Protein AF-A0A2V8G1X6-F1 (afdb_monomer_lite)

Secondary structure (DSSP, 8-state):
----------------S-SHHHHHHHHTSTT-GGGTTPPP--------EEEEEE-BPPPPTT-PPBPPHHIIIII-EEGGGHHHHHHTT----SEEEE-SHHHHHHT-STT--SPEEEEBSS-TTT-EEEEE-TTT-S-HHHHHHHHHHHH-S-HHHHHHH-EE-TT--TT-EETSB-TTS-B-TT--GGGSPEEP-B--BTTB-TTEEEETTEEEE-SPPPSPTTS----B--BBS--B-SSSEEEEEEEEETTS----EEEEEEEPPTT--SS------STTT-SEEEEEETTTEEEEEETTEEE--SSTTS-S-B--TT-TT-EEEEEEEE-TTSSEEEEEEEEE-S---TTS---EEEEEEEEEEEESSEEEEEEE-STTEEEEEEEEE--S--

Radius of gyration: 29.38 Å; chains: 1; bounding box: 92×69×90 Å

Sequence (398 aa):
MKNMLNLRILKRPVGRPGGWLWVLVLLALPRCAGLIGVEDWSPASASTTAVFCDIPKPPPPDGPQCASLDEVAFSAIRLAAAAVALNTGQLGSNIALDDSPAALAACASPPFGGAQRVEFVGSFPQGLPGCADPSTLVDANAFCVTLCNAESPDPVFCSANAHASTNVPLTGFPGGCTSQGAYISGFDPRVNPEPVVWDWDPANPNGVTPNGNDLQRTAATSPPLENPPFDAGAASKQRIERGDAYVEFSATAIGNAVLSHVAGLSEIPKNCPDPCTDVNQSPNDITFGISLNVDGRVYVIEKGVLVTGPDLNGSFGLYNEQNQHERFRVSLRQSSDAATATVTYSRLTADCIPGNPCSEDVFWTSESLANYPLRVDTSFREANAILEKVVVVRIQNP

Foldseek 3Di:
DDDDDDDDDDDDDDDDDDPPVVVVVLLPDPPSCVVPPHPPPPPPLQFKFKFFKFAWDDAPPVDFAADDPCCVPPAAAELLCQLVCQQAQPFHAQWHWYLAPVQQVRQCDPPGNGTTITGGPDTPLRHDMWIDRLVPQQASQVVQLVVNCVVDVDSVSSNVGMGTHFPADSSHGTPQAGSVGHGDPPDDPSLDFAQFAWPADPVCRQQWDDDGSKIFRAHAFDPPPVDTAFRGKTWGLDKFFFGKKKKKWAKAFPPGAQFKKKKGKAAQPPPADRSRGDPGQHCLRVQWIWICHNVQFIWIAHNNDTQQAPDPVSTLDGHRSVPPQWMKMWIWHADSNRFKTKTWIWIFPGDRDRSHRTRIDTSDTDPDIDGDIMIMIMTGRHHRMMMPPIGMGHRDPD

Structure (mmCIF, N/CA/C/O backbone):
data_AF-A0A2V8G1X6-F1
#
_entry.id   AF-A0A2V8G1X6-F1
#
loop_
_atom_site.group_PDB
_atom_site.id
_atom_site.type_symbol
_atom_site.label_atom_id
_atom_site.label_alt_id
_atom_site.label_comp_id
_atom_site.label_asym_id
_atom_site.label_entity_id
_atom_site.label_seq_id
_atom_site.pdbx_PDB_ins_code
_atom_site.Cartn_x
_atom_site.Cartn_y
_atom_site.Cartn_z
_atom_site.occupancy
_atom_site.B_iso_or_equiv
_atom_site.auth_seq_id
_atom_site.auth_comp_id
_atom_site.auth_asym_id
_atom_site.auth_atom_id
_atom_site.pdbx_PDB_model_num
ATOM 1 N N . MET A 1 1 ? 61.543 36.681 41.718 1.00 41.59 1 MET A N 1
ATOM 2 C CA . MET A 1 1 ? 60.983 38.025 41.997 1.00 41.59 1 MET A CA 1
ATOM 3 C C . MET A 1 1 ? 59.586 37.812 42.581 1.00 41.59 1 MET A C 1
ATOM 5 O O . MET A 1 1 ? 58.713 37.391 41.845 1.00 41.59 1 MET A O 1
ATOM 9 N N . LYS A 1 2 ? 59.498 37.608 43.907 1.00 33.94 2 LYS A N 1
ATOM 10 C CA . LYS A 1 2 ? 58.986 38.549 44.942 1.00 33.94 2 LYS A CA 1
ATOM 11 C C . LYS A 1 2 ? 57.502 38.912 44.725 1.00 33.94 2 LYS A C 1
ATOM 13 O O . LYS A 1 2 ? 57.215 39.685 43.828 1.00 33.94 2 LYS A O 1
ATOM 18 N N . ASN A 1 3 ? 56.570 38.212 45.387 1.00 32.28 3 ASN A N 1
ATOM 19 C CA . ASN A 1 3 ? 55.956 38.472 46.721 1.00 32.28 3 ASN A CA 1
ATOM 20 C C . ASN A 1 3 ? 54.564 39.121 46.537 1.00 32.28 3 ASN A C 1
ATOM 22 O O . ASN A 1 3 ? 54.473 40.207 45.987 1.00 32.28 3 ASN A O 1
ATOM 26 N N . MET A 1 4 ? 53.450 38.417 46.791 1.00 36.69 4 MET A N 1
ATOM 27 C CA . MET A 1 4 ? 52.692 38.401 48.064 1.00 36.69 4 MET A CA 1
ATOM 28 C C . MET A 1 4 ? 52.600 39.764 48.783 1.00 36.69 4 MET A C 1
ATOM 30 O O . MET A 1 4 ? 53.619 40.228 49.281 1.00 36.69 4 MET A O 1
ATOM 34 N N . LEU A 1 5 ? 51.387 40.322 48.959 1.00 33.75 5 LEU A N 1
ATOM 35 C CA . LEU A 1 5 ? 50.702 40.397 50.269 1.00 33.75 5 LEU A CA 1
ATOM 36 C C . LEU A 1 5 ? 49.294 41.043 50.208 1.00 33.75 5 LEU A C 1
ATOM 38 O O . LEU A 1 5 ? 49.057 42.022 49.509 1.00 33.75 5 LEU A O 1
ATOM 42 N N . ASN A 1 6 ? 48.401 40.482 51.028 1.00 38.97 6 ASN A N 1
ATOM 43 C CA . ASN A 1 6 ? 47.092 40.972 51.484 1.00 38.97 6 ASN A CA 1
ATOM 44 C C . ASN A 1 6 ? 47.153 42.324 52.230 1.00 38.97 6 ASN A C 1
ATOM 46 O O . ASN A 1 6 ? 48.121 42.540 52.952 1.00 38.97 6 ASN A O 1
ATOM 50 N N . LEU A 1 7 ? 46.045 43.091 52.260 1.00 29.91 7 LEU A N 1
ATOM 51 C CA . LEU A 1 7 ? 45.329 43.404 53.519 1.00 29.91 7 LEU A CA 1
ATOM 52 C C . LEU A 1 7 ? 43.953 44.084 53.314 1.00 29.91 7 LEU A C 1
ATOM 54 O O . LEU A 1 7 ? 43.784 44.981 52.496 1.00 29.91 7 LEU A O 1
ATOM 58 N N . ARG A 1 8 ? 42.989 43.641 54.132 1.00 38.16 8 ARG A N 1
ATOM 59 C CA . ARG A 1 8 ? 41.623 44.158 54.361 1.00 38.16 8 ARG A CA 1
ATOM 60 C C . ARG A 1 8 ? 41.629 45.532 55.063 1.00 38.16 8 ARG A C 1
ATOM 62 O O . ARG A 1 8 ? 42.602 45.817 55.748 1.00 38.16 8 ARG A O 1
ATOM 69 N N . ILE A 1 9 ? 40.491 46.258 55.051 1.00 39.22 9 ILE A N 1
ATOM 70 C CA . ILE A 1 9 ? 39.724 46.687 56.261 1.00 39.22 9 ILE A CA 1
ATOM 71 C C . ILE A 1 9 ? 38.468 47.549 55.926 1.00 39.22 9 ILE A C 1
ATOM 73 O O . ILE A 1 9 ? 38.561 48.628 55.359 1.00 39.22 9 ILE A O 1
ATOM 77 N N . LEU A 1 10 ? 37.306 47.002 56.333 1.00 41.47 10 LEU A N 1
ATOM 78 C CA . LEU A 1 10 ? 36.072 47.555 56.950 1.00 41.47 10 LEU A CA 1
ATOM 79 C C . LEU A 1 10 ? 35.404 48.873 56.486 1.00 41.47 10 LEU A C 1
ATOM 81 O O . LEU A 1 10 ? 35.959 49.951 56.662 1.00 41.47 10 LEU A O 1
ATOM 85 N N . LYS A 1 11 ? 34.085 48.786 56.208 1.00 33.59 11 LYS A N 1
ATOM 86 C CA . LYS A 1 11 ? 32.999 49.430 57.002 1.00 33.59 11 LYS A CA 1
ATOM 87 C C . LYS A 1 11 ? 31.589 49.018 56.509 1.00 33.59 11 LYS A C 1
ATOM 89 O O . LYS A 1 11 ? 31.249 49.211 55.352 1.00 33.59 11 LYS A O 1
ATOM 94 N N . ARG A 1 12 ? 30.757 48.472 57.409 1.00 37.59 12 ARG A N 1
ATOM 95 C CA . ARG A 1 12 ? 29.267 48.518 57.373 1.00 37.59 12 ARG A CA 1
ATOM 96 C C . ARG A 1 12 ? 28.829 49.889 57.954 1.00 37.59 12 ARG A C 1
ATOM 98 O O . ARG A 1 12 ? 29.620 50.393 58.757 1.00 37.59 12 ARG A O 1
ATOM 105 N N . PRO A 1 13 ? 27.654 50.499 57.634 1.00 45.28 13 PRO A N 1
ATOM 106 C CA . PRO A 1 13 ? 26.337 49.960 58.039 1.00 45.28 13 PRO A CA 1
ATOM 107 C C . PRO A 1 13 ? 25.080 50.281 57.172 1.00 45.28 13 PRO A C 1
ATOM 109 O O . PRO A 1 13 ? 24.986 51.304 56.514 1.00 45.28 13 PRO A O 1
ATOM 112 N N . VAL A 1 14 ? 24.096 49.371 57.288 1.00 44.25 14 VAL A N 1
ATOM 113 C CA . VAL A 1 14 ? 22.627 49.548 57.454 1.00 44.25 14 VAL A CA 1
ATOM 114 C C . VAL A 1 14 ? 21.820 50.400 56.452 1.00 44.25 14 VAL A C 1
ATOM 116 O O . VAL A 1 14 ? 21.923 51.619 56.423 1.00 44.25 14 VAL A O 1
ATOM 119 N N . GLY A 1 15 ? 20.839 49.759 55.790 1.00 36.03 15 GLY A N 1
ATOM 120 C CA . GLY A 1 15 ? 19.678 50.449 55.212 1.00 36.03 15 GLY A CA 1
ATOM 121 C C . GLY A 1 15 ? 18.656 49.556 54.483 1.00 36.03 15 GLY A C 1
ATOM 122 O O . GLY A 1 15 ? 18.778 49.365 53.284 1.00 36.03 15 GLY A O 1
ATOM 123 N N . ARG A 1 16 ? 17.609 49.118 55.207 1.00 44.91 16 ARG A N 1
ATOM 124 C CA . ARG A 1 16 ? 16.268 48.651 54.749 1.00 44.91 16 ARG A CA 1
ATOM 125 C C . ARG A 1 16 ? 16.127 47.286 54.023 1.00 44.91 16 ARG A C 1
ATOM 127 O O . ARG A 1 16 ? 16.424 47.184 52.836 1.00 44.91 16 ARG A O 1
ATOM 134 N N . PRO A 1 17 ? 15.504 46.265 54.656 1.00 42.94 17 PRO A N 1
ATOM 135 C CA . PRO A 1 17 ? 14.980 45.095 53.959 1.00 42.94 17 PRO A CA 1
ATOM 136 C C . PRO A 1 17 ? 13.565 45.416 53.453 1.00 42.94 17 PRO A C 1
ATOM 138 O O . PRO A 1 17 ? 12.587 45.274 54.176 1.00 42.94 17 PRO A O 1
ATOM 141 N N . GLY A 1 18 ? 13.456 45.927 52.228 1.00 46.03 18 GLY A N 1
ATOM 142 C CA . GLY A 1 18 ? 12.152 46.221 51.613 1.00 46.03 18 GLY A CA 1
ATOM 143 C C . GLY A 1 18 ? 12.102 46.080 50.091 1.00 46.03 18 GLY A C 1
ATOM 144 O O . GLY A 1 18 ? 11.072 46.375 49.499 1.00 46.03 18 GLY A O 1
ATOM 145 N N . GLY A 1 19 ? 13.195 45.655 49.447 1.00 47.50 19 GLY A N 1
ATOM 146 C CA . GLY A 1 19 ? 13.291 45.612 47.980 1.00 47.50 19 GLY A CA 1
ATOM 147 C C . GLY A 1 19 ? 12.968 44.260 47.339 1.00 47.50 19 GLY A C 1
ATOM 148 O O . GLY A 1 19 ? 12.507 44.226 46.207 1.00 47.50 19 GLY A O 1
ATOM 149 N N . TRP A 1 20 ? 13.169 43.144 48.046 1.00 51.62 20 TRP A N 1
ATOM 150 C CA . TRP A 1 20 ? 13.054 41.808 47.435 1.00 51.62 20 TRP A CA 1
ATOM 151 C C . TRP A 1 20 ? 11.613 41.322 47.256 1.00 51.62 20 TRP A C 1
ATOM 153 O O . TRP A 1 20 ? 11.331 40.575 46.323 1.00 51.62 20 TRP A O 1
ATOM 163 N N . LEU A 1 21 ? 10.686 41.777 48.102 1.00 55.53 21 LEU A N 1
ATOM 164 C CA . LEU A 1 21 ? 9.281 41.373 48.001 1.00 55.53 21 LEU A CA 1
ATOM 165 C C . LEU A 1 21 ? 8.599 41.972 46.760 1.00 55.53 21 LEU A C 1
ATOM 167 O O . LEU A 1 21 ? 7.786 41.304 46.133 1.00 55.53 21 LEU A O 1
ATOM 171 N N . TRP A 1 22 ? 8.990 43.180 46.343 1.00 54.41 22 TRP A N 1
ATOM 172 C CA . TRP A 1 22 ? 8.467 43.804 45.123 1.00 54.41 22 TRP A CA 1
ATOM 173 C C . TRP A 1 22 ? 8.942 43.114 43.844 1.00 54.41 22 TRP A C 1
ATOM 175 O O . TRP A 1 22 ? 8.167 43.008 42.899 1.00 54.41 22 TRP A O 1
ATOM 185 N N . VAL A 1 23 ? 10.171 42.585 43.826 1.00 60.34 23 VAL A N 1
ATOM 186 C CA . VAL A 1 23 ? 10.690 41.820 42.677 1.00 60.34 23 VAL A CA 1
ATOM 187 C C . VAL A 1 23 ? 9.880 40.536 42.470 1.00 60.34 23 VAL A C 1
ATOM 189 O O . VAL A 1 23 ? 9.527 40.216 41.341 1.00 60.34 23 VAL A O 1
ATOM 192 N N . LEU A 1 24 ? 9.506 39.844 43.550 1.00 57.97 24 LEU A N 1
ATOM 193 C CA . LEU A 1 24 ? 8.681 38.632 43.469 1.00 57.97 24 LEU A CA 1
ATOM 194 C C . LEU A 1 24 ? 7.213 38.925 43.119 1.00 57.97 24 LEU A C 1
ATOM 196 O O . LEU A 1 24 ? 6.613 38.175 42.356 1.00 57.97 24 LEU A O 1
ATOM 200 N N . VAL A 1 25 ? 6.639 40.023 43.621 1.00 58.50 25 VAL A N 1
ATOM 201 C CA . VAL A 1 25 ? 5.257 40.422 43.288 1.00 58.50 25 VAL A CA 1
ATOM 202 C C . VAL A 1 25 ? 5.131 40.863 41.823 1.00 58.50 25 VAL A C 1
ATOM 204 O O . VAL A 1 25 ? 4.123 40.567 41.187 1.00 58.50 25 VAL A O 1
ATOM 207 N N . LEU A 1 26 ? 6.157 41.502 41.250 1.00 54.59 26 LEU A N 1
ATOM 208 C CA . LEU A 1 26 ? 6.172 41.883 39.830 1.00 54.59 26 LEU A CA 1
ATOM 209 C C . LEU A 1 26 ? 6.369 40.688 38.879 1.00 54.59 26 LEU A C 1
ATOM 211 O O . LEU A 1 26 ? 5.915 40.753 37.741 1.00 54.59 26 LEU A O 1
ATOM 215 N N . LEU A 1 27 ? 6.976 39.590 39.346 1.00 53.28 27 LEU A N 1
ATOM 216 C CA . LEU A 1 27 ? 7.087 38.321 38.607 1.00 53.28 27 LEU A CA 1
ATOM 217 C C . LEU A 1 27 ? 5.768 37.529 38.552 1.00 53.28 27 LEU A C 1
ATOM 219 O O . LEU A 1 27 ? 5.607 36.683 37.680 1.00 53.28 27 LEU A O 1
ATOM 223 N N . ALA A 1 28 ? 4.825 37.793 39.463 1.00 56.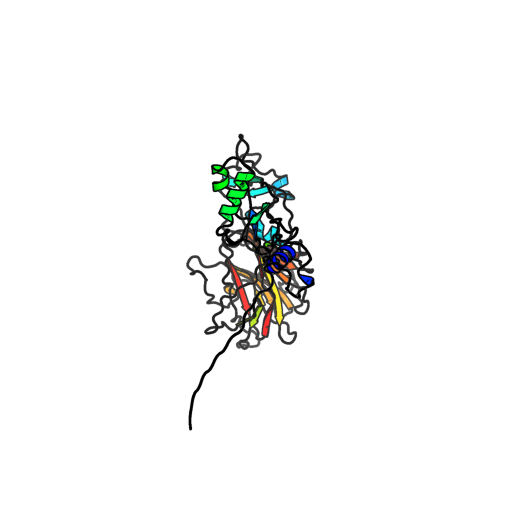38 28 ALA A N 1
ATOM 224 C CA . ALA A 1 28 ? 3.542 37.088 39.535 1.00 56.38 28 ALA A CA 1
ATOM 225 C C . ALA A 1 28 ? 2.402 37.779 38.757 1.00 56.38 28 ALA A C 1
ATOM 227 O O . ALA A 1 28 ? 1.299 37.236 38.679 1.00 56.38 28 ALA A O 1
ATOM 228 N N . LEU A 1 29 ? 2.636 38.973 38.196 1.00 54.44 29 LEU A N 1
ATOM 229 C CA . LEU A 1 29 ? 1.637 39.713 37.423 1.00 54.44 29 LEU A CA 1
ATOM 230 C C . LEU A 1 29 ? 1.763 39.388 35.921 1.00 54.44 29 LEU A C 1
ATOM 232 O O . LEU A 1 29 ? 2.821 39.628 35.330 1.00 54.44 29 LEU A O 1
ATOM 236 N N . PRO A 1 30 ? 0.700 38.876 35.269 1.00 49.59 30 PRO A N 1
ATOM 237 C CA . PRO A 1 30 ? 0.739 38.574 33.843 1.00 49.59 30 PRO A CA 1
ATOM 238 C C . PRO A 1 30 ? 1.006 39.849 33.024 1.00 49.59 30 PRO A C 1
ATOM 240 O O . PRO A 1 30 ? 0.360 40.874 33.240 1.00 49.59 30 PRO A O 1
ATOM 243 N N . ARG A 1 31 ? 1.931 39.757 32.053 1.00 50.47 31 ARG A N 1
ATOM 244 C CA . ARG A 1 31 ? 2.399 40.817 31.124 1.00 50.47 31 ARG A CA 1
ATOM 245 C C . ARG A 1 31 ? 3.439 41.830 31.635 1.00 50.47 31 ARG A C 1
ATOM 247 O O . ARG A 1 31 ? 3.730 42.787 30.920 1.00 50.47 31 ARG A O 1
ATOM 254 N N . CYS A 1 32 ? 4.059 41.631 32.800 1.00 55.16 32 CYS A N 1
ATOM 255 C CA . CYS A 1 32 ? 5.146 42.513 33.268 1.00 55.16 32 CYS A CA 1
ATOM 256 C C . CYS A 1 32 ? 6.572 42.059 32.878 1.00 55.16 32 CYS A C 1
ATOM 258 O O . CYS A 1 32 ? 7.504 42.853 33.009 1.00 55.16 32 CYS A O 1
ATOM 260 N N . ALA A 1 33 ? 6.764 40.842 32.351 1.00 50.91 33 ALA A N 1
ATOM 261 C CA . ALA A 1 33 ? 8.088 40.297 32.002 1.00 50.91 33 ALA A CA 1
ATOM 262 C C . ALA A 1 33 ? 8.809 41.074 30.876 1.00 50.91 33 ALA A C 1
ATOM 264 O O . ALA A 1 33 ? 10.027 41.256 30.922 1.00 50.91 33 ALA A O 1
ATOM 265 N N . GLY A 1 34 ? 8.057 41.652 29.930 1.00 51.06 34 GLY A N 1
ATOM 266 C CA . GLY A 1 34 ? 8.618 42.428 28.816 1.00 51.06 34 GLY A CA 1
ATOM 267 C C . GLY A 1 34 ? 9.329 43.733 29.213 1.00 51.06 34 GLY A C 1
ATOM 268 O O . GLY A 1 34 ? 10.101 44.269 28.425 1.00 51.06 34 GLY A O 1
ATOM 269 N N . LEU A 1 35 ? 9.119 44.242 30.434 1.00 54.47 35 LEU A N 1
ATOM 270 C CA . LEU A 1 35 ? 9.749 45.477 30.929 1.00 54.47 35 LEU A CA 1
ATOM 271 C C . LEU A 1 35 ? 11.179 45.278 31.461 1.00 54.47 35 LEU A C 1
ATOM 273 O O . LEU A 1 35 ? 11.897 46.260 31.637 1.00 54.47 35 LEU A O 1
ATOM 277 N N . ILE A 1 36 ? 11.600 44.034 31.708 1.00 52.03 36 ILE A N 1
ATOM 278 C CA . ILE A 1 36 ? 12.920 43.691 32.272 1.00 52.03 36 ILE A CA 1
ATOM 279 C C . ILE A 1 36 ? 13.795 42.855 31.327 1.00 52.03 36 ILE A C 1
ATOM 281 O O . ILE A 1 36 ? 14.865 42.407 31.729 1.00 52.03 36 ILE A O 1
ATOM 285 N N . GLY A 1 37 ? 13.387 42.677 30.065 1.00 43.28 37 GLY A N 1
ATOM 286 C CA . GLY A 1 37 ? 14.187 41.962 29.061 1.00 43.28 37 GLY A CA 1
ATOM 287 C C . GLY A 1 37 ? 14.375 40.470 29.357 1.00 43.28 37 GLY A C 1
ATOM 288 O O . GLY A 1 37 ? 15.318 39.865 28.857 1.00 43.28 37 GLY A O 1
ATOM 289 N N . VAL A 1 38 ? 13.500 39.890 30.181 1.00 48.38 38 VAL A N 1
ATOM 290 C CA . VAL A 1 38 ? 13.420 38.445 30.406 1.00 48.38 38 VAL A CA 1
ATOM 291 C C . VAL A 1 38 ? 12.348 37.928 29.451 1.00 48.38 38 VAL A C 1
ATOM 293 O O . VAL A 1 38 ? 11.224 38.431 29.482 1.00 48.38 38 VAL A O 1
ATOM 296 N N . GLU A 1 39 ? 12.702 36.988 28.571 1.00 47.62 39 GLU A N 1
ATOM 297 C CA . GLU A 1 39 ? 11.721 36.294 27.728 1.00 47.62 39 GLU A CA 1
ATOM 298 C C . GLU A 1 39 ? 10.604 35.742 28.619 1.00 47.62 39 GLU A C 1
ATOM 300 O O . GLU A 1 39 ? 10.880 35.241 29.714 1.00 47.62 39 GLU A O 1
ATOM 305 N N . ASP A 1 40 ? 9.347 35.893 28.183 1.00 43.81 40 ASP A N 1
ATOM 306 C CA . ASP A 1 40 ? 8.192 35.349 28.897 1.00 43.81 40 ASP A CA 1
ATOM 307 C C . ASP A 1 40 ? 8.503 33.891 29.244 1.00 43.81 40 ASP A C 1
ATOM 309 O O . ASP A 1 40 ? 8.717 33.064 28.354 1.00 43.81 40 ASP A O 1
ATOM 313 N N . TRP A 1 41 ? 8.546 33.573 30.540 1.00 44.44 41 TRP A N 1
ATOM 314 C CA . TRP A 1 41 ? 8.603 32.193 30.999 1.00 44.44 41 TRP A CA 1
ATOM 315 C C . TRP A 1 41 ? 7.230 31.578 30.727 1.00 44.44 41 TRP A C 1
ATOM 317 O O . TRP A 1 41 ? 6.392 31.430 31.613 1.00 44.44 41 TRP A O 1
ATOM 327 N N . SER A 1 42 ? 6.969 31.290 29.455 1.00 46.97 42 SER A N 1
ATOM 328 C CA . SER A 1 42 ? 5.969 30.321 29.067 1.00 46.97 42 SER A CA 1
ATOM 329 C C . SER A 1 42 ? 6.565 28.981 29.488 1.00 46.97 42 SER A C 1
ATOM 331 O O . SER A 1 42 ? 7.610 28.607 28.944 1.00 46.97 42 SER A O 1
ATOM 333 N N . PRO A 1 43 ? 6.003 28.272 30.489 1.00 46.09 43 PRO A N 1
ATOM 334 C CA . PRO A 1 43 ? 6.373 26.879 30.669 1.00 46.09 43 PRO A CA 1
ATOM 335 C C . PRO A 1 43 ? 6.202 26.237 29.298 1.00 46.09 43 PRO A C 1
ATOM 337 O O . PRO A 1 43 ? 5.145 26.428 28.691 1.00 46.09 43 PRO A O 1
ATOM 340 N N . ALA A 1 44 ? 7.268 25.603 28.791 1.00 48.53 44 ALA A N 1
ATOM 341 C CA . ALA A 1 44 ? 7.258 24.918 27.506 1.00 48.53 44 ALA A CA 1
ATOM 342 C C . ALA A 1 44 ? 5.906 24.224 27.390 1.00 48.53 44 ALA A C 1
ATOM 344 O O . ALA A 1 44 ? 5.562 23.426 28.266 1.00 48.53 44 ALA A O 1
ATOM 345 N N . SER A 1 45 ? 5.097 24.660 26.422 1.00 53.72 45 SER A N 1
ATOM 346 C CA . SER A 1 45 ? 3.778 24.089 26.192 1.00 53.72 45 SER A CA 1
ATOM 347 C C . SER A 1 45 ? 3.984 22.587 26.192 1.00 53.72 45 SER A C 1
ATOM 349 O O . SER A 1 45 ? 4.800 22.096 25.412 1.00 53.72 45 SER A O 1
ATOM 351 N N . ALA A 1 46 ? 3.371 21.894 27.159 1.00 55.69 46 ALA A N 1
ATOM 352 C CA . ALA A 1 46 ? 3.526 20.455 27.270 1.00 55.69 46 ALA A CA 1
ATOM 353 C C . ALA A 1 46 ? 3.223 19.909 25.879 1.00 55.69 46 ALA A C 1
ATOM 355 O O . ALA A 1 46 ? 2.135 20.152 25.353 1.00 55.69 46 ALA A O 1
ATOM 356 N N . SER A 1 47 ? 4.228 19.317 25.230 1.00 66.88 47 SER A N 1
ATOM 357 C CA . SER A 1 47 ? 4.029 18.693 23.932 1.00 66.88 47 SER A CA 1
ATOM 358 C C . SER A 1 47 ? 2.927 17.680 24.166 1.00 66.88 47 SER A C 1
ATOM 360 O O . SER A 1 47 ? 3.109 16.809 25.002 1.00 66.88 47 SER A O 1
ATOM 362 N N . THR A 1 48 ? 1.766 17.838 23.555 1.00 82.50 48 THR A N 1
ATOM 363 C CA . THR A 1 48 ? 0.671 16.877 23.669 1.00 82.50 48 THR A CA 1
ATOM 364 C C . THR A 1 48 ? 0.653 16.032 22.406 1.00 82.50 48 THR A C 1
ATOM 366 O O . THR A 1 48 ? 1.119 16.445 21.338 1.00 82.50 48 THR A O 1
ATOM 369 N N . THR A 1 49 ? 0.173 14.805 22.547 1.00 92.19 49 THR A N 1
ATOM 370 C CA . THR A 1 49 ? 0.203 13.805 21.484 1.00 92.19 49 THR A CA 1
ATOM 371 C C . THR A 1 49 ? -1.214 13.376 21.159 1.00 92.19 49 THR A C 1
ATOM 373 O O . THR A 1 49 ? -1.987 13.074 22.068 1.00 92.19 49 THR A O 1
ATOM 376 N N . ALA A 1 50 ? -1.548 13.349 19.871 1.00 95.75 50 ALA A N 1
ATOM 377 C CA . ALA A 1 50 ? -2.824 12.835 19.401 1.00 95.75 50 ALA A CA 1
ATOM 378 C C . ALA A 1 50 ? -2.772 11.311 19.264 1.00 95.75 50 ALA A C 1
ATOM 380 O O . ALA A 1 50 ? -1.823 10.752 18.711 1.00 95.75 50 ALA A O 1
ATOM 381 N N . VAL A 1 51 ? -3.817 10.649 19.739 1.00 96.69 51 VAL A N 1
ATOM 382 C CA . VAL A 1 51 ? -4.063 9.221 19.546 1.00 96.69 51 VAL A CA 1
ATOM 383 C C . VAL A 1 51 ? -5.448 9.084 18.933 1.00 96.69 51 VAL A C 1
ATOM 385 O O . VAL A 1 51 ? -6.392 9.707 19.410 1.00 96.69 51 VAL A O 1
ATOM 388 N N . PHE A 1 52 ? -5.576 8.284 17.881 1.00 96.25 52 PHE A N 1
ATOM 389 C CA . PHE A 1 52 ? -6.866 7.981 17.267 1.00 96.25 52 PHE A CA 1
ATOM 390 C C . PHE A 1 52 ? -7.286 6.586 17.690 1.00 96.25 52 PHE A C 1
ATOM 392 O O . PHE A 1 52 ? -6.484 5.658 17.608 1.00 96.25 52 PHE A O 1
ATOM 399 N N . CYS A 1 53 ? -8.520 6.443 18.155 1.00 96.88 53 CYS A N 1
ATOM 400 C CA . CYS A 1 53 ? -9.002 5.202 18.741 1.00 96.88 53 CYS A CA 1
ATOM 401 C C . CYS A 1 53 ? -10.174 4.631 17.956 1.00 96.88 53 CYS A C 1
ATOM 403 O O . CYS A 1 53 ? -11.199 5.296 17.783 1.00 96.88 53 CYS A O 1
ATOM 405 N N . ASP A 1 54 ? -10.044 3.372 17.560 1.00 95.94 54 ASP A N 1
ATOM 406 C CA . ASP A 1 54 ? -11.148 2.585 17.037 1.00 95.94 54 ASP A CA 1
ATOM 407 C C . ASP A 1 54 ? -11.849 1.950 18.246 1.00 95.94 54 ASP A C 1
ATOM 409 O O . ASP A 1 54 ? -11.354 1.014 18.874 1.00 95.94 54 ASP A O 1
ATOM 413 N N . ILE A 1 55 ? -12.984 2.542 18.638 1.00 96.06 55 ILE A N 1
ATOM 414 C CA . ILE A 1 55 ? -13.804 2.110 19.779 1.00 96.06 55 ILE A CA 1
ATOM 415 C C . ILE A 1 55 ? -15.135 1.570 19.245 1.00 96.06 55 ILE A C 1
ATOM 417 O O . ILE A 1 55 ? -16.025 2.372 18.934 1.00 96.06 55 ILE A O 1
ATOM 421 N N . PRO A 1 56 ? -15.287 0.241 19.103 1.00 94.62 56 PRO A N 1
ATOM 422 C CA . PRO A 1 56 ? -16.552 -0.359 18.702 1.00 94.62 56 PRO A CA 1
ATOM 423 C C . PRO A 1 56 ? -17.635 -0.096 19.750 1.00 94.62 56 PRO A C 1
ATOM 425 O O . PRO A 1 56 ? -17.363 -0.051 20.949 1.00 94.62 56 PRO A O 1
ATOM 428 N N . LYS A 1 57 ? -18.883 0.040 19.317 1.00 92.62 57 LYS A N 1
ATOM 429 C CA . LYS A 1 57 ? -20.043 0.013 20.205 1.00 92.62 57 LYS A CA 1
ATOM 430 C C . LYS A 1 57 ? -20.352 -1.439 20.581 1.00 92.62 57 LYS A C 1
ATOM 432 O O . LYS A 1 57 ? -20.208 -2.322 19.731 1.00 92.62 57 LYS A O 1
ATOM 437 N N . PRO A 1 58 ? -20.802 -1.706 21.819 1.00 89.38 58 PRO A N 1
ATOM 438 C CA . PRO A 1 58 ? -21.258 -3.036 22.195 1.00 89.38 58 PRO A CA 1
ATOM 439 C C . PRO A 1 58 ? -22.343 -3.536 21.234 1.00 89.38 58 PRO A C 1
ATOM 441 O O . PRO A 1 58 ? -23.226 -2.753 20.862 1.00 89.38 58 PRO A O 1
ATOM 444 N N . PRO A 1 59 ? -22.304 -4.818 20.827 1.00 83.94 59 PRO A N 1
ATOM 445 C CA . PRO A 1 59 ? -23.351 -5.372 19.988 1.00 83.94 59 PRO A CA 1
ATOM 446 C C . PRO A 1 59 ? -24.704 -5.306 20.718 1.00 83.94 59 PRO A C 1
ATOM 448 O O . PRO A 1 59 ? -24.748 -5.387 21.952 1.00 83.94 59 PRO A O 1
ATOM 451 N N . PRO A 1 60 ? -25.822 -5.175 19.985 1.00 83.94 60 PRO A N 1
ATOM 452 C CA . PRO A 1 60 ? -27.148 -5.263 20.577 1.00 83.94 60 PRO A CA 1
ATOM 453 C C . PRO A 1 60 ? -27.365 -6.601 21.306 1.00 83.94 60 PRO A C 1
ATOM 455 O O . PRO A 1 60 ? -26.723 -7.599 20.972 1.00 83.94 60 PRO A O 1
ATOM 458 N N . PRO A 1 61 ? -28.335 -6.670 22.239 1.00 82.31 61 PRO A N 1
ATOM 459 C CA . PRO A 1 61 ? -28.683 -7.911 22.938 1.00 82.31 61 PRO A CA 1
ATOM 460 C C . PRO A 1 61 ? -29.058 -9.067 21.999 1.00 82.31 61 PRO A C 1
ATOM 462 O O . PRO A 1 61 ? -28.898 -10.230 22.360 1.00 82.31 61 PRO A O 1
ATOM 465 N N . ASP A 1 62 ? -29.538 -8.737 20.797 1.00 78.94 62 ASP A N 1
ATOM 466 C CA . ASP A 1 62 ? -30.011 -9.687 19.788 1.00 78.94 62 ASP A CA 1
ATOM 467 C C . ASP A 1 62 ? -28.878 -10.312 18.948 1.00 78.94 62 ASP A C 1
ATOM 469 O O . ASP A 1 62 ? -29.146 -11.131 18.069 1.00 78.94 62 ASP A O 1
ATOM 473 N N . GLY A 1 63 ? -27.613 -9.968 19.227 1.00 76.44 63 GLY A N 1
ATOM 474 C CA . GLY A 1 63 ? -26.432 -10.584 18.618 1.00 76.44 63 GLY A CA 1
ATOM 475 C C . GLY A 1 63 ? -25.658 -9.675 17.651 1.00 76.44 63 GLY A C 1
ATOM 476 O O . GLY A 1 63 ? -25.876 -8.460 17.618 1.00 76.44 63 GLY A O 1
ATOM 477 N N . PRO A 1 64 ? -24.700 -10.242 16.889 1.00 79.94 64 PRO A N 1
ATOM 478 C CA . PRO A 1 64 ? -23.895 -9.486 15.936 1.00 79.94 64 PRO A CA 1
ATOM 479 C C . PRO A 1 64 ? -24.779 -8.884 14.843 1.00 79.94 64 PRO A C 1
ATOM 481 O O . PRO A 1 64 ? -25.684 -9.531 14.318 1.00 79.94 64 PRO A O 1
ATOM 484 N N . GLN A 1 65 ? -24.505 -7.632 14.490 1.00 88.69 65 GLN A N 1
ATOM 485 C CA . GLN A 1 65 ? -25.202 -6.969 13.398 1.00 88.69 65 GLN A CA 1
ATOM 486 C C . GLN A 1 65 ? -24.524 -7.325 12.083 1.00 88.69 65 GLN A C 1
ATOM 488 O O . GLN A 1 65 ? -23.322 -7.135 11.931 1.00 88.69 65 GLN A O 1
ATOM 493 N N . CYS A 1 66 ? -25.294 -7.826 11.130 1.00 90.50 66 CYS A N 1
ATOM 494 C CA . CYS A 1 66 ? -24.797 -8.130 9.797 1.00 90.50 66 CYS A CA 1
ATOM 495 C C . CYS A 1 66 ? -25.076 -6.967 8.851 1.00 90.50 66 CYS A C 1
ATOM 497 O O . CYS A 1 66 ? -26.102 -6.296 8.977 1.00 90.50 66 CYS A O 1
ATOM 499 N N . ALA A 1 67 ? -24.157 -6.721 7.921 1.00 88.88 67 ALA A N 1
ATOM 500 C CA . ALA A 1 67 ? -24.293 -5.630 6.972 1.00 88.88 67 ALA A CA 1
ATOM 501 C C . ALA A 1 67 ? -25.445 -5.889 5.991 1.00 88.88 67 ALA A C 1
ATOM 503 O O . ALA A 1 67 ? -25.637 -6.998 5.483 1.00 88.88 67 ALA A O 1
ATOM 504 N N . SER A 1 68 ? -26.212 -4.842 5.711 1.00 85.94 68 SER A N 1
ATOM 505 C CA . SER A 1 68 ? -27.192 -4.827 4.629 1.00 85.94 68 SER A CA 1
ATOM 506 C C . SER A 1 68 ? -26.508 -4.770 3.258 1.00 85.94 68 SER A C 1
ATOM 508 O O . SER A 1 68 ? -25.357 -4.351 3.131 1.00 85.94 68 SER A O 1
ATOM 510 N N . LEU A 1 69 ? -27.231 -5.156 2.201 1.00 80.81 69 LEU A N 1
ATOM 511 C CA . LEU A 1 69 ? -26.716 -5.074 0.827 1.00 80.81 69 LEU A CA 1
ATOM 512 C C . LEU A 1 69 ? -26.329 -3.639 0.436 1.00 80.81 69 LEU A C 1
ATOM 514 O O . LEU A 1 69 ? -25.325 -3.447 -0.247 1.00 80.81 69 LEU A O 1
ATOM 518 N N . ASP A 1 70 ? -27.081 -2.643 0.909 1.00 82.38 70 ASP A N 1
ATOM 519 C CA . ASP A 1 70 ? -26.800 -1.231 0.642 1.00 82.38 70 ASP A CA 1
ATOM 520 C C . ASP A 1 70 ? -25.534 -0.753 1.371 1.00 82.38 70 ASP A C 1
ATOM 522 O O . ASP A 1 70 ? -24.736 -0.015 0.792 1.00 82.38 70 ASP A O 1
ATOM 526 N N . GLU A 1 71 ? -25.303 -1.207 2.610 1.00 84.25 71 GLU A N 1
ATOM 527 C CA . GLU A 1 71 ? -24.073 -0.900 3.356 1.00 84.25 71 GLU A CA 1
ATOM 528 C C . GLU A 1 71 ? -22.834 -1.479 2.671 1.00 84.25 71 GLU A C 1
ATOM 530 O O . GLU A 1 71 ? -21.824 -0.786 2.540 1.00 84.25 71 GLU A O 1
ATOM 535 N N . VAL A 1 72 ? -22.934 -2.717 2.177 1.00 80.12 72 VAL A N 1
ATOM 536 C CA . VAL A 1 72 ? -21.860 -3.377 1.419 1.00 80.12 72 VAL A CA 1
ATOM 537 C C . VAL A 1 72 ? -21.579 -2.665 0.095 1.00 80.12 72 VAL A C 1
ATOM 539 O O . VAL A 1 72 ? -20.431 -2.632 -0.350 1.00 80.12 72 VAL A O 1
ATOM 542 N N . ALA A 1 73 ? -22.610 -2.115 -0.547 1.00 76.38 73 ALA A N 1
ATOM 543 C CA . ALA A 1 73 ? -22.488 -1.516 -1.867 1.00 76.38 73 ALA A CA 1
ATOM 544 C C . ALA A 1 73 ? -22.034 -0.047 -1.848 1.00 76.38 73 ALA A C 1
ATOM 546 O O . ALA A 1 73 ? -21.343 0.362 -2.782 1.00 76.38 73 ALA A O 1
ATOM 547 N N . PHE A 1 74 ? -22.412 0.750 -0.838 1.00 71.44 74 PHE A N 1
ATOM 548 C CA . PHE A 1 74 ? -22.344 2.212 -0.980 1.00 71.44 74 PHE A CA 1
ATOM 549 C C . PHE A 1 74 ? -21.773 3.009 0.195 1.00 71.44 74 PHE A C 1
ATOM 551 O O . PHE A 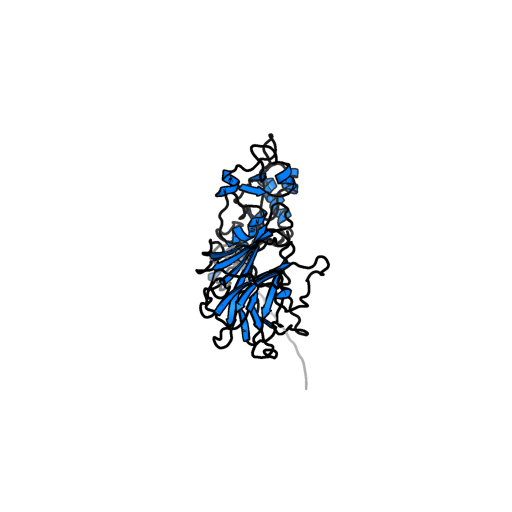1 74 ? -21.364 4.145 -0.038 1.00 71.44 74 PHE A O 1
ATOM 558 N N . SER A 1 75 ? -21.775 2.509 1.434 1.00 69.25 75 SER A N 1
ATOM 559 C CA . SER A 1 75 ? -21.604 3.409 2.593 1.00 69.25 75 SER A CA 1
ATOM 560 C C . SER A 1 75 ? -20.588 2.987 3.648 1.00 69.25 75 SER A C 1
ATOM 562 O O . SER A 1 75 ? -20.148 3.849 4.415 1.00 69.25 75 SER A O 1
ATOM 564 N N . ALA A 1 76 ? -20.201 1.713 3.713 1.00 82.69 76 ALA A N 1
ATOM 565 C CA . ALA A 1 76 ? -19.306 1.230 4.755 1.00 82.69 76 ALA A CA 1
ATOM 566 C C . ALA A 1 76 ? -17.925 0.857 4.204 1.00 82.69 76 ALA A C 1
ATOM 568 O O . ALA A 1 76 ? -17.784 0.200 3.171 1.00 82.69 76 ALA A O 1
ATOM 569 N N . ILE A 1 77 ? -16.891 1.286 4.925 1.00 92.12 77 ILE A N 1
ATOM 570 C CA . ILE A 1 77 ? -15.494 1.001 4.598 1.00 92.12 77 ILE A CA 1
ATOM 571 C C . ILE A 1 77 ? -15.128 -0.335 5.242 1.00 92.12 77 ILE A C 1
ATOM 573 O O . ILE A 1 77 ? -15.452 -0.589 6.401 1.00 92.12 77 ILE A O 1
ATOM 577 N N . ARG A 1 78 ? -14.455 -1.214 4.500 1.00 92.62 78 ARG A N 1
ATOM 578 C CA . ARG A 1 78 ? -13.966 -2.485 5.053 1.00 92.62 78 ARG A CA 1
ATOM 579 C C . ARG A 1 78 ? -12.823 -2.229 6.026 1.00 92.62 78 ARG A C 1
ATOM 581 O O . ARG A 1 78 ? -11.990 -1.365 5.765 1.00 92.62 78 ARG A O 1
ATOM 588 N N . LEU A 1 79 ? -12.718 -3.026 7.088 1.00 93.81 79 LEU A N 1
ATOM 589 C CA . LEU A 1 79 ? -11.562 -2.966 7.994 1.00 93.81 79 LEU A CA 1
ATOM 590 C C . LEU A 1 79 ? -10.244 -3.170 7.229 1.00 93.81 79 LEU A C 1
ATOM 592 O O . LEU A 1 79 ? -9.270 -2.457 7.450 1.00 93.81 79 LEU A O 1
ATOM 596 N N . ALA A 1 80 ? -10.264 -4.072 6.246 1.00 94.12 80 ALA A N 1
ATOM 597 C CA . ALA A 1 80 ? -9.176 -4.307 5.301 1.00 94.12 80 ALA A CA 1
ATOM 598 C C . ALA A 1 80 ? -8.755 -3.060 4.504 1.00 94.12 80 ALA A C 1
ATOM 600 O O . ALA A 1 80 ? -7.600 -2.956 4.107 1.00 94.12 80 ALA A O 1
ATOM 601 N N . ALA A 1 81 ? -9.671 -2.117 4.277 1.00 94.94 81 ALA A N 1
ATOM 602 C CA . ALA A 1 81 ? -9.469 -0.947 3.431 1.00 94.94 81 ALA A CA 1
ATOM 603 C C . ALA A 1 81 ? -9.039 0.310 4.201 1.00 94.94 81 ALA A C 1
ATOM 605 O O . ALA A 1 81 ? -8.846 1.359 3.591 1.00 94.94 81 ALA A O 1
ATOM 606 N N . ALA A 1 82 ? -8.883 0.234 5.527 1.00 95.00 82 ALA A N 1
ATOM 607 C CA . ALA A 1 82 ? -8.728 1.402 6.395 1.00 95.00 82 ALA A CA 1
ATOM 608 C C . ALA A 1 82 ? -7.586 2.348 5.980 1.00 95.00 82 ALA A C 1
ATOM 610 O O . ALA A 1 82 ? -7.787 3.559 5.899 1.00 95.00 82 ALA A O 1
ATOM 611 N N . ALA A 1 83 ? -6.403 1.809 5.667 1.00 95.88 83 ALA A N 1
ATOM 612 C CA . ALA A 1 83 ? -5.249 2.617 5.268 1.00 95.88 83 ALA A CA 1
ATOM 613 C C . ALA A 1 83 ? -5.464 3.322 3.916 1.00 95.88 83 ALA A C 1
ATOM 615 O O . ALA A 1 83 ? -5.199 4.518 3.786 1.00 95.88 83 ALA A O 1
ATOM 616 N N . VAL A 1 84 ? -5.990 2.600 2.920 1.00 95.75 84 VAL A N 1
ATOM 617 C CA . VAL A 1 84 ? -6.311 3.163 1.597 1.00 95.75 84 VAL A CA 1
ATOM 618 C C . VAL A 1 84 ? -7.428 4.199 1.710 1.00 95.75 84 VAL A C 1
ATOM 620 O O . VAL A 1 84 ? -7.344 5.261 1.096 1.00 95.75 84 VAL A O 1
ATOM 623 N N . ALA A 1 85 ? -8.439 3.945 2.536 1.00 94.50 85 ALA A N 1
ATOM 624 C CA . ALA A 1 85 ? -9.531 4.874 2.788 1.00 94.50 85 ALA A CA 1
ATOM 625 C C . ALA A 1 85 ? -9.062 6.177 3.460 1.00 94.50 85 ALA A C 1
ATOM 627 O O . ALA A 1 85 ? -9.462 7.256 3.022 1.00 94.50 85 ALA A O 1
ATOM 628 N N . LEU A 1 86 ? -8.171 6.102 4.461 1.00 94.12 86 LEU A N 1
ATOM 629 C CA . LEU A 1 86 ? -7.535 7.287 5.056 1.00 94.12 86 LEU A CA 1
ATOM 630 C C . LEU A 1 86 ? -6.791 8.100 3.996 1.00 94.12 86 LEU A C 1
ATOM 632 O O . LEU A 1 86 ? -6.985 9.311 3.884 1.00 94.12 86 LEU A O 1
ATOM 636 N N . ASN A 1 87 ? -5.957 7.433 3.197 1.00 94.88 87 ASN A N 1
ATOM 637 C CA . ASN A 1 87 ? -5.151 8.102 2.188 1.00 94.88 87 ASN A CA 1
ATOM 638 C C . ASN A 1 87 ? -5.994 8.742 1.074 1.00 94.88 87 ASN A C 1
ATOM 640 O O . ASN A 1 87 ? -5.705 9.856 0.649 1.00 94.88 87 ASN A O 1
ATOM 644 N N . THR A 1 88 ? -7.055 8.073 0.633 1.00 91.50 88 THR A N 1
ATOM 645 C CA . THR A 1 88 ? -7.942 8.564 -0.432 1.00 91.50 88 THR A CA 1
ATOM 646 C C . THR A 1 88 ? -9.033 9.501 0.082 1.00 91.50 88 THR A C 1
ATOM 648 O O . THR A 1 88 ? -9.920 9.886 -0.675 1.00 91.50 88 THR A O 1
ATOM 651 N N . GLY A 1 89 ? -9.002 9.886 1.362 1.00 88.56 89 GLY A N 1
ATOM 652 C CA . GLY A 1 89 ? -9.983 10.813 1.921 1.00 88.56 89 GLY A CA 1
ATOM 653 C C . GLY A 1 89 ? -11.404 10.267 1.950 1.00 88.56 89 GLY A C 1
ATOM 654 O O . GLY A 1 89 ? -12.356 11.047 1.975 1.00 88.56 89 GLY A O 1
ATOM 655 N N . GLN A 1 90 ? -11.570 8.944 1.918 1.00 87.81 90 GLN A N 1
ATOM 656 C CA . GLN A 1 90 ? -12.877 8.339 2.103 1.00 87.81 90 GLN A CA 1
ATOM 657 C C . GLN A 1 90 ? -13.328 8.627 3.535 1.00 87.81 90 GLN A C 1
ATOM 659 O O . GLN A 1 90 ? -12.835 8.066 4.517 1.00 87.81 90 GLN A O 1
ATOM 664 N N . LEU A 1 91 ? -14.256 9.572 3.648 1.00 75.88 91 LEU A N 1
ATOM 665 C CA . LEU A 1 91 ? -14.936 9.866 4.895 1.00 75.88 91 LEU A CA 1
ATOM 666 C C . LEU A 1 91 ? -15.915 8.728 5.133 1.00 75.88 91 LEU A C 1
ATOM 668 O O . LEU A 1 91 ? -16.932 8.629 4.444 1.00 75.88 91 LEU A O 1
ATOM 672 N N . GLY A 1 92 ? -15.592 7.839 6.064 1.00 66.06 92 GLY A N 1
ATOM 673 C CA . GLY A 1 92 ? -16.545 6.814 6.429 1.00 66.06 92 GLY A CA 1
ATOM 674 C C . GLY A 1 92 ? -17.601 7.360 7.369 1.00 66.06 92 GLY A C 1
ATOM 675 O O . GLY A 1 92 ? -17.458 8.390 8.033 1.00 66.06 92 GLY A O 1
ATOM 676 N N . SER A 1 93 ? -18.701 6.624 7.410 1.00 82.62 93 SER A N 1
ATOM 677 C CA . SER A 1 93 ? -19.645 6.721 8.507 1.00 82.62 93 SER A CA 1
ATOM 678 C C . SER A 1 93 ? -19.010 6.161 9.790 1.00 82.62 93 SER A C 1
ATOM 680 O O . SER A 1 93 ? -17.844 5.766 9.837 1.00 82.62 93 SER A O 1
ATOM 682 N N . ASN A 1 94 ? -19.796 6.059 10.852 1.00 90.50 94 ASN A N 1
ATOM 683 C CA . ASN A 1 94 ? -19.379 5.331 12.046 1.00 90.50 94 ASN A CA 1
ATOM 684 C C . ASN A 1 94 ? -19.475 3.804 11.849 1.00 90.50 94 ASN A C 1
ATOM 686 O O . ASN A 1 94 ? -19.542 3.078 12.830 1.00 90.50 94 ASN A O 1
ATOM 690 N N . ILE A 1 95 ? -19.560 3.304 10.613 1.00 91.00 95 ILE A N 1
ATOM 691 C CA . ILE A 1 95 ? -19.762 1.890 10.296 1.00 91.00 95 ILE A CA 1
ATOM 692 C C . ILE A 1 95 ? -18.585 1.390 9.464 1.00 91.00 95 ILE A C 1
ATOM 694 O O . ILE A 1 95 ? -18.257 1.973 8.427 1.00 91.00 95 ILE A O 1
ATOM 698 N N . ALA A 1 96 ? -18.013 0.267 9.888 1.00 93.31 96 ALA A N 1
ATOM 699 C CA . ALA A 1 96 ? -17.093 -0.523 9.091 1.00 93.31 96 ALA A CA 1
ATOM 700 C C . ALA A 1 96 ? -17.650 -1.922 8.813 1.00 93.31 96 ALA A C 1
ATOM 702 O O . ALA A 1 96 ? -18.552 -2.408 9.503 1.00 93.31 96 ALA A O 1
ATOM 703 N N . LEU A 1 97 ? -17.074 -2.568 7.804 1.00 92.75 97 LEU A N 1
ATOM 704 C CA . LEU A 1 97 ? -17.362 -3.951 7.442 1.00 92.75 97 LEU A CA 1
ATOM 705 C C . LEU A 1 97 ? -16.203 -4.846 7.873 1.00 92.75 97 LEU A C 1
ATOM 707 O O . LEU A 1 97 ? -15.074 -4.665 7.410 1.00 92.75 97 LEU A O 1
ATOM 711 N N . ASP A 1 98 ? -16.492 -5.809 8.743 1.00 91.62 98 ASP A N 1
ATOM 712 C CA . ASP A 1 98 ? -15.573 -6.892 9.067 1.00 91.62 98 ASP A CA 1
ATOM 713 C C . ASP A 1 98 ? -15.862 -8.100 8.168 1.00 91.62 98 ASP A C 1
ATOM 715 O O . ASP A 1 98 ? -16.920 -8.729 8.252 1.00 91.62 98 ASP A O 1
ATOM 719 N N . ASP A 1 99 ? -14.904 -8.403 7.295 1.00 88.94 99 ASP A N 1
ATOM 720 C CA . ASP A 1 99 ? -14.914 -9.560 6.397 1.00 88.94 99 ASP A CA 1
ATOM 721 C C . ASP A 1 99 ? -14.087 -10.730 6.963 1.00 88.94 99 ASP A C 1
ATOM 723 O O . ASP A 1 99 ? -13.751 -11.663 6.233 1.00 88.94 99 ASP A O 1
ATOM 727 N N . SER A 1 100 ? -13.708 -10.696 8.247 1.00 86.50 100 SER A N 1
ATOM 728 C CA . SER A 1 100 ? -12.960 -11.786 8.870 1.00 86.50 100 SER A CA 1
ATOM 729 C C . SER A 1 100 ? -13.723 -13.115 8.763 1.00 86.50 100 SER A C 1
ATOM 731 O O . SER A 1 100 ? -14.958 -13.135 8.785 1.00 86.50 100 SER A O 1
ATOM 733 N N . PRO A 1 101 ? -13.030 -14.270 8.711 1.00 86.12 101 PRO A N 1
ATOM 734 C CA . PRO A 1 101 ? -13.704 -15.567 8.657 1.00 86.12 101 PRO A CA 1
ATOM 735 C C . PRO A 1 101 ? -14.720 -15.780 9.790 1.00 86.12 101 PRO A C 1
ATOM 737 O O . PRO A 1 101 ? -15.743 -16.432 9.588 1.00 86.12 101 PRO A O 1
ATOM 740 N N . ALA A 1 102 ? -14.463 -15.209 10.973 1.00 86.94 102 ALA A N 1
ATOM 741 C CA . ALA A 1 102 ? -15.385 -15.249 12.104 1.00 86.94 102 ALA A CA 1
ATOM 742 C C . ALA A 1 102 ? -16.637 -14.390 11.862 1.00 86.94 102 ALA A C 1
ATOM 744 O O . ALA A 1 102 ? -17.749 -14.868 12.091 1.00 86.94 102 ALA A O 1
ATOM 745 N N . ALA A 1 103 ? -16.469 -13.166 11.354 1.00 89.19 103 ALA A N 1
ATOM 746 C CA . ALA A 1 103 ? -17.566 -12.273 10.993 1.00 89.19 103 ALA A CA 1
ATOM 747 C C . ALA A 1 103 ? -18.446 -12.860 9.881 1.00 89.19 103 ALA A C 1
ATOM 749 O O . ALA A 1 103 ? -19.668 -12.915 10.016 1.00 89.19 103 ALA A O 1
ATOM 750 N N . LEU A 1 104 ? -17.830 -13.391 8.822 1.00 87.75 104 LEU A N 1
ATOM 751 C CA . LEU A 1 104 ? -18.545 -14.049 7.727 1.00 87.75 104 LEU A CA 1
ATOM 752 C C . LEU A 1 104 ? -19.309 -15.288 8.207 1.00 87.75 104 LEU A C 1
ATOM 754 O O . LEU A 1 104 ? -20.439 -15.512 7.784 1.00 87.75 104 LEU A O 1
ATOM 758 N N . ALA A 1 105 ? -18.731 -16.079 9.116 1.00 87.50 105 ALA A N 1
ATOM 759 C CA . ALA A 1 105 ? -19.425 -17.219 9.709 1.00 87.50 105 ALA A CA 1
ATOM 760 C C . ALA A 1 105 ? -20.617 -16.784 10.581 1.00 87.50 105 ALA A C 1
ATOM 762 O O . ALA A 1 105 ? -21.674 -17.416 10.533 1.00 87.50 105 ALA A O 1
ATOM 763 N N . ALA A 1 106 ? -20.470 -15.700 11.349 1.00 87.00 106 ALA A N 1
ATOM 764 C CA . ALA A 1 106 ? -21.547 -15.133 12.160 1.00 87.00 106 ALA A CA 1
ATOM 765 C C . ALA A 1 106 ? -22.690 -14.567 11.297 1.00 87.00 106 ALA A C 1
ATOM 767 O O . ALA A 1 106 ? -23.857 -14.658 11.678 1.00 87.00 106 ALA A O 1
ATOM 768 N N . CYS A 1 107 ? -22.359 -14.052 10.113 1.00 88.94 107 CYS A N 1
ATOM 769 C CA . CYS A 1 107 ? -23.271 -13.414 9.170 1.00 88.94 107 CYS A CA 1
ATOM 770 C C . CYS A 1 107 ? -23.459 -14.223 7.878 1.00 88.94 107 CYS A C 1
ATOM 772 O O . CYS A 1 107 ? -23.549 -13.663 6.790 1.00 88.94 107 CYS A O 1
ATOM 774 N N . ALA A 1 108 ? -23.521 -15.554 7.987 1.00 83.50 108 ALA A N 1
ATOM 775 C CA . ALA A 1 108 ? -23.753 -16.446 6.847 1.00 83.50 108 ALA A CA 1
ATOM 776 C C . ALA A 1 108 ? -25.247 -16.712 6.560 1.00 83.50 108 ALA A C 1
ATOM 778 O O . ALA A 1 108 ? -25.587 -17.300 5.530 1.00 83.50 108 ALA A O 1
ATOM 779 N N . SER A 1 109 ? -26.151 -16.348 7.478 1.00 76.75 109 SER A N 1
ATOM 780 C CA . SER A 1 109 ? -27.572 -16.719 7.404 1.00 76.75 109 SER A CA 1
ATOM 781 C C . SER A 1 109 ? -28.410 -15.691 6.630 1.00 76.75 109 SER A C 1
ATOM 783 O O . SER A 1 109 ? -28.429 -14.520 7.006 1.00 76.75 109 SER A O 1
ATOM 785 N N . PRO A 1 110 ? -29.195 -16.102 5.612 1.00 65.12 110 PRO A N 1
ATOM 786 C CA . PRO A 1 110 ? -30.068 -15.189 4.875 1.00 65.12 110 PRO A CA 1
ATOM 787 C C . PRO A 1 110 ? -30.992 -14.368 5.798 1.00 65.12 110 PRO A C 1
ATOM 789 O O . PRO A 1 110 ? -31.490 -14.908 6.788 1.00 65.12 110 PRO A O 1
ATOM 792 N N . PRO A 1 111 ? -31.278 -13.091 5.473 1.00 66.12 111 PRO A N 1
ATOM 793 C CA . PRO A 1 111 ? -30.917 -12.376 4.242 1.00 66.12 111 PRO A CA 1
ATOM 794 C C . PRO A 1 111 ? -29.491 -11.798 4.239 1.00 66.12 111 PRO A C 1
ATOM 796 O O . PRO A 1 111 ? -29.088 -11.191 3.250 1.00 66.12 111 PRO A O 1
ATOM 799 N N . PHE A 1 112 ? -28.735 -11.980 5.320 1.00 68.12 112 PHE A N 1
ATOM 800 C CA . PHE A 1 112 ? -27.419 -11.390 5.521 1.00 68.12 112 PHE A CA 1
ATOM 801 C C . PHE A 1 112 ? -26.367 -12.481 5.315 1.00 68.12 112 PHE A C 1
ATOM 803 O O . PHE A 1 112 ? -26.105 -13.261 6.216 1.00 68.12 112 PHE A O 1
ATOM 810 N N . GLY A 1 113 ? -25.851 -12.611 4.093 1.00 61.81 113 GLY A N 1
ATOM 811 C CA . GLY A 1 113 ? -24.797 -13.573 3.735 1.00 61.81 113 GLY A CA 1
ATOM 812 C C . GLY A 1 113 ? -23.453 -12.882 3.511 1.00 61.81 113 GLY A C 1
ATOM 813 O O . GLY A 1 113 ? -22.806 -13.137 2.499 1.00 61.81 113 GLY A O 1
ATOM 814 N N . GLY A 1 114 ? -23.104 -11.921 4.367 1.00 80.06 114 GLY A N 1
ATOM 815 C CA . GLY A 1 114 ? -22.044 -10.950 4.103 1.00 80.06 114 GLY A CA 1
ATOM 816 C C . GLY A 1 114 ? -21.278 -10.523 5.349 1.00 80.06 114 GLY A C 1
ATOM 817 O O . GLY A 1 114 ? -21.328 -11.182 6.380 1.00 80.06 114 GLY A O 1
ATOM 818 N N . ALA A 1 115 ? -20.552 -9.416 5.227 1.00 88.94 115 ALA A N 1
ATOM 819 C CA . ALA A 1 115 ? -19.718 -8.857 6.285 1.00 88.94 115 ALA A CA 1
ATOM 820 C C . ALA A 1 115 ? -20.497 -8.584 7.581 1.00 88.94 115 ALA A C 1
ATOM 822 O O . ALA A 1 115 ? -21.684 -8.232 7.556 1.00 88.94 115 ALA A O 1
ATOM 823 N N . GLN A 1 116 ? -19.805 -8.651 8.715 1.00 91.44 116 GLN A N 1
ATOM 824 C CA . GLN A 1 116 ? -20.346 -8.131 9.962 1.00 91.44 116 GLN A CA 1
ATOM 825 C C . GLN A 1 116 ? -20.252 -6.601 9.961 1.00 91.44 116 GLN A C 1
ATOM 827 O O . GLN A 1 116 ? -19.232 -6.012 9.606 1.00 91.44 116 GLN A O 1
ATOM 832 N N . ARG A 1 117 ? -21.335 -5.953 10.382 1.00 92.50 117 ARG A N 1
ATOM 833 C CA . ARG A 1 117 ? -21.405 -4.515 10.623 1.00 92.50 117 ARG A CA 1
ATOM 834 C C . ARG A 1 117 ? -20.760 -4.218 11.973 1.00 92.50 117 ARG A C 1
ATOM 836 O O . ARG A 1 117 ? -21.232 -4.700 13.004 1.00 92.50 117 ARG A O 1
ATOM 843 N N . VAL A 1 118 ? -19.723 -3.387 11.977 1.00 92.50 118 VAL A N 1
ATOM 844 C CA . VAL A 1 118 ? -19.093 -2.882 13.202 1.00 92.50 118 VAL A CA 1
ATOM 845 C C . VAL A 1 118 ? -19.352 -1.390 13.290 1.00 92.50 118 VAL A C 1
ATOM 847 O O . VAL A 1 118 ? -18.900 -0.623 12.444 1.00 92.50 118 VAL A O 1
ATOM 850 N N . GLU A 1 119 ? -20.110 -0.972 14.300 1.00 93.06 119 GLU A N 1
ATOM 851 C CA . GLU A 1 119 ? -20.363 0.443 14.549 1.00 93.06 119 GLU A CA 1
ATOM 852 C C . GLU A 1 119 ? -19.363 0.984 15.571 1.00 93.06 119 GLU A C 1
ATOM 854 O O . GLU A 1 119 ? -19.175 0.382 16.623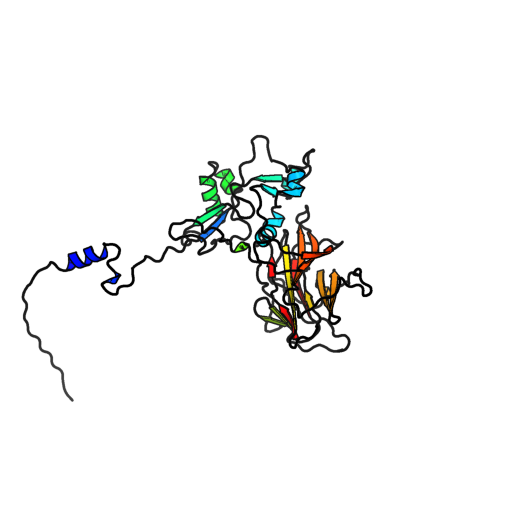 1.00 93.06 119 GLU A O 1
ATOM 859 N N . PHE A 1 120 ? -18.749 2.125 15.288 1.00 94.25 120 PHE A N 1
ATOM 860 C CA . PHE A 1 120 ? -17.769 2.794 16.134 1.00 94.25 120 PHE A CA 1
ATOM 861 C C . PHE A 1 120 ? -18.366 4.029 16.818 1.00 94.25 120 PHE A C 1
ATOM 863 O O . PHE A 1 120 ? -19.361 4.615 16.378 1.00 94.25 120 PHE A O 1
ATOM 870 N N . VAL A 1 121 ? -17.767 4.439 17.936 1.00 93.44 121 VAL A N 1
ATOM 871 C CA . VAL A 1 121 ? -18.104 5.710 18.598 1.00 93.44 121 VAL A CA 1
ATOM 872 C C . VAL A 1 121 ? -17.706 6.896 17.708 1.00 93.44 121 VAL A C 1
ATOM 874 O O . VAL A 1 121 ? -18.511 7.806 17.507 1.00 93.44 121 VAL A O 1
ATOM 877 N N . GLY A 1 122 ? -16.497 6.858 17.138 1.00 91.62 122 GLY A N 1
ATOM 878 C CA . GLY A 1 122 ? -16.005 7.822 16.149 1.00 91.62 122 GLY A CA 1
ATOM 879 C C . GLY A 1 122 ? -16.291 7.406 14.702 1.00 91.62 122 GLY A C 1
ATOM 880 O O . GLY A 1 122 ? -16.804 6.318 14.441 1.00 91.62 122 GLY A O 1
ATOM 881 N N . SER A 1 123 ? -15.944 8.278 13.755 1.00 92.38 123 SER A N 1
ATOM 882 C CA . SER A 1 123 ? -15.979 7.949 12.324 1.00 92.38 123 SER A CA 1
ATOM 883 C C . SER A 1 123 ? -14.846 6.990 11.982 1.00 92.38 123 SER A C 1
ATOM 885 O O . SER A 1 123 ? -13.729 7.166 12.458 1.00 92.38 123 SER A O 1
ATOM 887 N N . PHE A 1 124 ? -15.115 5.982 11.164 1.00 93.25 124 PHE A N 1
ATOM 888 C CA . PHE A 1 124 ? -14.103 5.031 10.715 1.00 93.25 124 PHE A CA 1
ATOM 889 C C . PHE A 1 124 ? -13.672 5.379 9.284 1.00 93.25 124 PHE A C 1
ATOM 891 O O . PHE A 1 124 ? -14.549 5.686 8.483 1.00 93.25 124 PHE A O 1
ATOM 898 N N . PRO A 1 125 ? -12.381 5.313 8.901 1.00 93.69 125 PRO A N 1
ATOM 899 C CA . PRO A 1 125 ? -11.202 4.886 9.672 1.00 93.69 125 PRO A CA 1
ATOM 900 C C . PRO A 1 125 ? -10.506 6.001 10.476 1.00 93.69 125 PRO A C 1
ATOM 902 O O . PRO A 1 125 ? -9.402 5.805 10.978 1.00 93.69 125 PRO A O 1
ATOM 905 N N . GLN A 1 126 ? -11.097 7.195 10.581 1.00 93.38 126 GLN A N 1
ATOM 906 C CA . GLN A 1 126 ? -10.468 8.325 11.279 1.00 93.38 126 GLN A CA 1
ATOM 907 C C . GLN A 1 126 ? -10.281 8.055 12.782 1.00 93.38 126 GLN A C 1
ATOM 909 O O . GLN A 1 126 ? -9.330 8.553 13.383 1.00 93.38 126 GLN A O 1
ATOM 914 N N . GLY A 1 127 ? -11.148 7.246 13.383 1.00 94.19 127 GLY A N 1
ATOM 915 C CA . GLY A 1 127 ? -11.170 6.964 14.811 1.00 94.19 127 GLY A CA 1
ATOM 916 C C . GLY A 1 127 ? -11.654 8.157 15.640 1.00 94.19 127 GLY A C 1
ATOM 917 O O . GLY A 1 127 ? -11.838 9.276 15.157 1.00 94.19 127 GLY A O 1
ATOM 918 N N . LEU A 1 128 ? -11.867 7.919 16.932 1.00 94.88 128 LEU A N 1
ATOM 919 C CA . LEU A 1 128 ? -12.115 8.974 17.910 1.00 94.88 128 LEU A CA 1
ATOM 920 C C . LEU A 1 128 ? -10.765 9.584 18.333 1.00 94.88 128 LEU A C 1
ATOM 922 O O . LEU A 1 128 ? -9.953 8.862 18.920 1.00 94.88 128 LEU A O 1
ATOM 926 N N . PRO A 1 129 ? -10.487 10.872 18.055 1.00 94.94 129 PRO A N 1
ATOM 927 C CA . PRO A 1 129 ? -9.244 11.495 18.487 1.00 94.94 129 PRO A CA 1
ATOM 928 C C . PRO A 1 129 ? -9.262 11.766 19.995 1.00 94.94 129 PRO A C 1
ATOM 930 O O . PRO A 1 129 ? -10.234 12.286 20.542 1.00 94.94 129 PRO A O 1
ATOM 933 N N . GLY A 1 130 ? -8.144 11.483 20.652 1.00 94.25 130 GLY A N 1
ATOM 934 C CA . GLY A 1 130 ? -7.867 11.843 22.035 1.00 94.25 130 GLY A CA 1
ATOM 935 C C . GLY A 1 130 ? -6.478 12.457 22.178 1.00 94.25 130 GLY A C 1
ATOM 936 O O . GLY A 1 130 ? -5.590 12.229 21.357 1.00 94.25 130 GLY A O 1
ATOM 937 N N . CYS A 1 131 ? -6.294 13.250 23.232 1.00 95.00 131 CYS A N 1
ATOM 938 C CA . CYS A 1 131 ? -5.015 13.875 23.551 1.00 95.00 131 CYS A CA 1
ATOM 939 C C . CYS A 1 131 ? -4.416 13.250 24.806 1.00 95.00 131 CYS A C 1
ATOM 941 O O . CYS A 1 131 ? -5.054 13.221 25.859 1.00 95.00 131 CYS A O 1
ATOM 943 N N . ALA A 1 132 ? -3.177 12.787 24.686 1.00 92.50 132 ALA A N 1
ATOM 944 C CA . ALA A 1 132 ? -2.408 12.199 25.769 1.00 92.50 132 ALA A CA 1
ATOM 945 C C . ALA A 1 132 ? -1.154 13.028 26.068 1.00 92.50 132 ALA A C 1
ATOM 947 O O . ALA A 1 132 ? -0.588 13.692 25.190 1.00 92.50 132 ALA A O 1
ATOM 948 N N . ASP A 1 133 ? -0.698 12.954 27.317 1.00 89.06 133 ASP A N 1
ATOM 949 C CA . ASP A 1 133 ? 0.624 13.438 27.702 1.00 89.06 133 ASP A CA 1
ATOM 950 C C . ASP A 1 133 ? 1.685 12.430 27.207 1.00 89.06 133 ASP A C 1
ATOM 952 O O . ASP A 1 133 ? 1.679 11.279 27.663 1.00 89.06 133 ASP A O 1
ATOM 956 N N . PRO A 1 134 ? 2.607 12.819 26.303 1.00 86.38 134 PRO A N 1
ATOM 957 C CA . PRO A 1 134 ? 3.628 11.928 25.754 1.00 86.38 134 PRO A CA 1
ATOM 958 C C . PRO A 1 134 ? 4.570 11.363 26.808 1.00 86.38 134 PRO A C 1
ATOM 960 O O . PRO A 1 134 ? 5.145 10.306 26.585 1.00 86.38 134 PRO A O 1
ATOM 963 N N . SER A 1 135 ? 4.743 12.033 27.951 1.00 86.88 135 SER A N 1
ATOM 964 C CA . SER A 1 135 ? 5.575 11.502 29.035 1.00 86.88 135 SER A CA 1
ATOM 965 C C . SER A 1 135 ? 4.955 10.268 29.699 1.00 86.88 135 SER A C 1
ATOM 967 O O . SER A 1 135 ? 5.660 9.491 30.341 1.00 86.88 135 SER A O 1
ATOM 969 N N . THR A 1 136 ? 3.646 10.074 29.520 1.00 88.38 136 THR A N 1
ATOM 970 C CA . THR A 1 136 ? 2.875 8.961 30.090 1.00 88.38 136 THR A CA 1
ATOM 971 C C . THR A 1 136 ? 2.384 7.965 29.039 1.00 88.38 136 THR A C 1
ATOM 973 O O . THR A 1 136 ? 2.070 6.824 29.379 1.00 88.38 136 THR A O 1
ATOM 976 N N . LEU A 1 137 ? 2.331 8.370 27.767 1.00 91.62 137 LEU A N 1
ATOM 977 C CA . LEU A 1 137 ? 1.860 7.527 26.676 1.00 91.62 137 LEU A CA 1
ATOM 978 C C . LEU A 1 137 ? 2.957 6.563 26.214 1.00 91.62 137 LEU A C 1
ATOM 980 O O . LEU A 1 137 ? 3.813 6.904 25.400 1.00 91.62 137 LEU A O 1
ATOM 984 N N . VAL A 1 138 ? 2.892 5.336 26.721 1.00 90.81 138 VAL A N 1
ATOM 985 C CA . VAL A 1 138 ? 3.754 4.222 26.292 1.00 90.81 138 VAL A CA 1
ATOM 986 C C . VAL A 1 138 ? 3.051 3.262 25.332 1.00 90.81 138 VAL A C 1
ATOM 988 O O . VAL A 1 138 ? 3.715 2.551 24.583 1.00 90.81 138 VAL A O 1
ATOM 991 N N . ASP A 1 139 ? 1.718 3.239 25.368 1.00 94.50 139 ASP A N 1
ATOM 992 C CA . ASP A 1 139 ? 0.884 2.335 24.584 1.00 94.50 139 ASP A CA 1
ATOM 993 C C . ASP A 1 139 ? -0.444 3.012 24.211 1.00 94.50 139 ASP A C 1
ATOM 995 O O . ASP A 1 139 ? -1.319 3.243 25.053 1.00 94.50 139 ASP A O 1
ATOM 999 N N . ALA A 1 140 ? -0.587 3.327 22.926 1.00 95.31 140 ALA A N 1
ATOM 1000 C CA . ALA A 1 140 ? -1.787 3.899 22.338 1.00 95.31 140 ALA A CA 1
ATOM 1001 C C . ALA A 1 140 ? -3.019 3.000 22.524 1.00 95.31 140 ALA A C 1
ATOM 1003 O O . ALA A 1 140 ? -4.117 3.523 22.709 1.00 95.31 140 ALA A O 1
ATOM 1004 N N . ASN A 1 141 ? -2.860 1.672 22.564 1.00 95.62 141 ASN A N 1
ATOM 1005 C CA . ASN A 1 141 ? -3.984 0.769 22.811 1.00 95.62 141 ASN A CA 1
ATOM 1006 C C . ASN A 1 141 ? -4.520 0.942 24.232 1.00 95.62 141 ASN A C 1
ATOM 1008 O O . ASN A 1 141 ? -5.722 1.110 24.423 1.00 95.62 141 ASN A O 1
ATOM 1012 N N . ALA A 1 142 ? -3.635 0.992 25.231 1.00 95.56 142 ALA A N 1
ATOM 1013 C CA . ALA A 1 142 ? -4.024 1.237 26.618 1.00 95.56 142 ALA A CA 1
ATOM 1014 C C . ALA A 1 142 ? -4.722 2.600 26.800 1.00 95.56 142 ALA A C 1
ATOM 1016 O O . ALA A 1 142 ? -5.690 2.717 27.562 1.00 95.56 142 ALA A O 1
ATOM 1017 N N . PHE A 1 143 ? -4.277 3.626 26.065 1.00 96.00 143 PHE A N 1
ATOM 1018 C CA . PHE A 1 143 ? -4.979 4.908 26.010 1.00 96.00 143 PHE A CA 1
ATOM 1019 C C . PHE A 1 143 ? -6.393 4.753 25.431 1.00 96.00 143 PHE A C 1
ATOM 1021 O O . PHE A 1 143 ? -7.353 5.223 26.039 1.00 96.00 143 PHE A O 1
ATOM 1028 N N . CYS A 1 144 ? -6.551 4.037 24.316 1.00 97.00 144 CYS A N 1
ATOM 1029 C CA . CYS A 1 144 ? -7.856 3.810 23.696 1.00 97.00 144 CYS A CA 1
ATOM 1030 C C . CYS A 1 144 ? -8.814 2.987 24.564 1.00 97.00 144 CYS A C 1
ATOM 1032 O O . CYS A 1 144 ? -10.004 3.293 24.609 1.00 97.00 144 CYS A O 1
ATOM 1034 N N . VAL A 1 145 ? -8.310 2.017 25.330 1.00 96.38 145 VAL A N 1
ATOM 1035 C CA . VAL A 1 145 ? -9.099 1.306 26.350 1.00 96.38 145 VAL A CA 1
ATOM 1036 C C . VAL A 1 145 ? -9.573 2.269 27.442 1.00 96.38 145 VAL A C 1
ATOM 1038 O O . VAL A 1 145 ? -10.730 2.216 27.856 1.00 96.38 145 VAL A O 1
ATOM 1041 N N . THR A 1 146 ? -8.708 3.183 27.891 1.00 95.00 146 THR A N 1
ATOM 1042 C CA . THR A 1 146 ? -9.066 4.202 28.892 1.00 95.00 146 THR A CA 1
ATOM 1043 C C . THR A 1 146 ? -10.136 5.154 28.362 1.00 95.00 146 THR A C 1
ATOM 1045 O O . THR A 1 146 ? -11.097 5.445 29.071 1.00 95.00 146 THR A O 1
ATOM 1048 N N . LEU A 1 147 ? -10.002 5.593 27.109 1.00 94.44 147 LEU A N 1
ATOM 1049 C CA . LEU A 1 147 ? -10.993 6.432 26.443 1.00 94.44 147 LEU A CA 1
ATOM 1050 C C . LEU A 1 147 ? -12.326 5.690 26.273 1.00 94.44 147 LEU A C 1
ATOM 1052 O O . LEU A 1 147 ? -13.375 6.238 26.590 1.00 94.44 147 LEU A O 1
ATOM 1056 N N . CYS A 1 148 ? -12.290 4.416 25.878 1.00 96.44 148 CYS A N 1
ATOM 1057 C CA . CYS A 1 148 ? -13.483 3.576 25.800 1.00 96.44 148 CYS A CA 1
ATOM 1058 C C . CYS A 1 148 ? -14.198 3.460 27.148 1.00 96.44 148 CYS A C 1
ATOM 1060 O O . CYS A 1 148 ? -15.411 3.610 27.187 1.00 96.44 148 CYS A O 1
ATOM 1062 N N . ASN A 1 149 ? -13.473 3.268 28.256 1.00 94.62 149 ASN A N 1
ATOM 1063 C CA . ASN A 1 149 ? -14.073 3.183 29.595 1.00 94.62 149 ASN A CA 1
ATOM 1064 C C . ASN A 1 149 ? -14.788 4.474 30.028 1.00 94.62 149 ASN A C 1
ATOM 1066 O O . ASN A 1 149 ? -15.652 4.439 30.904 1.00 94.62 149 ASN A O 1
ATOM 1070 N N . ALA A 1 150 ? -14.407 5.620 29.457 1.00 91.31 150 ALA A N 1
ATOM 1071 C CA . ALA A 1 150 ? -15.097 6.885 29.687 1.00 91.31 150 ALA A CA 1
ATOM 1072 C C . ALA A 1 150 ? -16.403 6.985 28.876 1.00 91.31 150 ALA A C 1
ATOM 1074 O O . ALA A 1 150 ? -17.370 7.575 29.355 1.00 91.31 150 ALA A O 1
ATOM 1075 N N . GLU A 1 151 ? -16.441 6.379 27.685 1.00 86.56 151 GLU A N 1
ATOM 1076 C CA . GLU A 1 151 ? -17.600 6.362 26.779 1.00 86.56 151 GLU A CA 1
ATOM 1077 C C . GLU A 1 151 ? -18.586 5.213 27.075 1.00 86.56 151 GLU A C 1
ATOM 1079 O O . GLU A 1 151 ? -19.790 5.339 26.851 1.00 86.56 151 GLU A O 1
ATOM 1084 N N . SER A 1 152 ? -18.093 4.084 27.587 1.00 82.94 152 SER A N 1
ATOM 1085 C CA . SER A 1 152 ? -18.846 2.862 27.875 1.00 82.94 152 SER A CA 1
ATOM 1086 C C . SER A 1 152 ? -18.476 2.314 29.258 1.00 82.94 152 SER A C 1
ATOM 1088 O O . SER A 1 152 ? -17.294 2.137 29.551 1.00 82.94 152 SER A O 1
ATOM 1090 N N . PRO A 1 153 ? -19.454 1.979 30.119 1.00 79.56 153 PRO A N 1
ATOM 1091 C CA . PRO A 1 153 ? -19.189 1.543 31.488 1.00 79.56 153 PRO A CA 1
ATOM 1092 C C . PRO A 1 153 ? -18.752 0.072 31.615 1.00 79.56 153 PRO A C 1
ATOM 1094 O O . PRO A 1 153 ? -18.711 -0.419 32.741 1.00 79.56 153 PRO A O 1
ATOM 1097 N N . ASP A 1 154 ? -18.468 -0.645 30.518 1.00 91.56 154 ASP A N 1
ATOM 1098 C CA . ASP A 1 154 ? -18.020 -2.049 30.532 1.00 91.56 154 ASP A CA 1
ATOM 1099 C C . ASP A 1 154 ? -16.507 -2.171 30.242 1.00 91.56 154 ASP A C 1
ATOM 1101 O O . ASP A 1 154 ? -16.093 -2.176 29.075 1.00 91.56 154 ASP A O 1
ATOM 1105 N N . PRO A 1 155 ? -15.661 -2.339 31.280 1.00 92.00 155 PRO A N 1
ATOM 1106 C CA . PRO A 1 155 ? -14.217 -2.428 31.098 1.00 92.00 155 PRO A CA 1
ATOM 1107 C C . PRO A 1 155 ? -13.745 -3.717 30.432 1.00 92.00 155 PRO A C 1
ATOM 1109 O O . PRO A 1 155 ? -12.682 -3.741 29.804 1.00 92.00 155 PRO A O 1
ATOM 1112 N N . VAL A 1 156 ? -14.513 -4.802 30.564 1.00 94.69 156 VAL A N 1
ATOM 1113 C CA . VAL A 1 156 ? -14.181 -6.082 29.932 1.00 94.69 156 VAL A CA 1
ATOM 1114 C C . VAL A 1 156 ? -14.376 -5.956 28.428 1.00 94.69 156 VAL A C 1
ATOM 1116 O O . VAL A 1 156 ? -13.495 -6.341 27.664 1.00 94.69 156 VAL A O 1
ATOM 1119 N N . PHE A 1 157 ? -15.476 -5.334 28.001 1.00 94.00 157 PHE A N 1
ATOM 1120 C CA . PHE A 1 157 ? -15.691 -5.025 26.593 1.00 94.00 157 PHE A CA 1
ATOM 1121 C C . PHE A 1 157 ? -14.600 -4.096 26.044 1.00 94.00 157 PHE A C 1
ATOM 1123 O O . PHE A 1 157 ? -13.998 -4.406 25.016 1.00 94.00 157 PHE A O 1
ATOM 1130 N N . CYS A 1 158 ? -14.301 -2.993 26.736 1.00 95.25 158 CYS A N 1
ATOM 1131 C CA . CYS A 1 158 ? -13.313 -2.023 26.266 1.00 95.25 158 CYS A CA 1
ATOM 1132 C C . CYS A 1 158 ? -11.914 -2.626 26.122 1.00 95.25 158 CYS A C 1
ATOM 1134 O O . CYS A 1 158 ? -11.281 -2.437 25.089 1.00 95.25 158 CYS A O 1
ATOM 1136 N N . SER A 1 159 ? -11.450 -3.399 27.108 1.00 94.81 159 SER A N 1
ATOM 1137 C CA . SER A 1 159 ? -10.135 -4.058 27.042 1.00 94.81 159 SER A CA 1
ATOM 1138 C C . SER A 1 159 ? -9.999 -5.078 25.906 1.00 94.81 159 SER A C 1
ATOM 1140 O O . SER A 1 159 ? -8.887 -5.311 25.443 1.00 94.81 159 SER A O 1
ATOM 1142 N N . ALA A 1 160 ? -11.106 -5.671 25.451 1.00 94.25 160 ALA A N 1
ATOM 1143 C CA . ALA A 1 160 ? -11.100 -6.660 24.378 1.00 94.25 160 ALA A CA 1
ATOM 1144 C C . ALA A 1 160 ? -11.270 -6.055 22.973 1.00 94.25 160 ALA A C 1
ATOM 1146 O O . ALA A 1 160 ? -10.877 -6.694 22.001 1.00 94.25 160 ALA A O 1
ATOM 1147 N N . ASN A 1 161 ? -11.872 -4.865 22.853 1.00 93.56 161 ASN A N 1
ATOM 1148 C CA . ASN A 1 161 ? -12.337 -4.338 21.562 1.00 93.56 161 ASN A CA 1
ATOM 1149 C C . ASN A 1 161 ? -11.760 -2.963 21.193 1.00 93.56 161 ASN A C 1
ATOM 1151 O O . ASN A 1 161 ? -11.626 -2.666 20.005 1.00 93.56 161 ASN A O 1
ATOM 1155 N N . ALA A 1 162 ? -11.423 -2.112 22.168 1.00 95.69 162 ALA A N 1
ATOM 1156 C CA . ALA A 1 162 ? -10.875 -0.788 21.890 1.00 95.69 162 ALA A CA 1
ATOM 1157 C C . ALA A 1 162 ? -9.368 -0.863 21.631 1.00 95.69 162 ALA A C 1
ATOM 1159 O O . ALA A 1 162 ? -8.620 -1.442 22.418 1.00 95.69 162 ALA A O 1
ATOM 1160 N N . HIS A 1 163 ? -8.923 -0.240 20.547 1.00 95.75 163 HIS A N 1
ATOM 1161 C CA . HIS A 1 163 ? -7.521 -0.236 20.148 1.00 95.75 163 HIS A CA 1
ATOM 1162 C C . HIS A 1 163 ? -7.160 1.059 19.422 1.00 95.75 163 HIS A C 1
ATOM 1164 O O . HIS A 1 163 ? -8.024 1.852 19.032 1.00 95.75 163 HIS A O 1
ATOM 1170 N N . ALA A 1 164 ? -5.858 1.297 19.290 1.00 96.25 164 ALA A N 1
ATOM 1171 C CA . ALA A 1 164 ? -5.346 2.367 18.459 1.00 96.25 164 ALA A CA 1
ATOM 1172 C C . ALA A 1 164 ? -5.761 2.107 17.009 1.00 96.25 164 ALA A C 1
ATOM 1174 O O . ALA A 1 164 ? -5.639 0.992 16.508 1.00 96.25 164 ALA A O 1
ATOM 1175 N N . SER A 1 165 ? -6.282 3.140 16.359 1.00 95.44 165 SER A N 1
ATOM 1176 C CA . SER A 1 165 ? -6.780 3.053 14.993 1.00 95.44 165 SER A CA 1
ATOM 1177 C C . SER A 1 165 ? -5.656 2.704 14.011 1.00 95.44 165 SER A C 1
ATOM 1179 O O . SER A 1 165 ? -4.467 2.819 14.326 1.00 95.44 165 SER A O 1
ATOM 1181 N N . THR A 1 166 ? -6.030 2.283 12.802 1.00 94.44 166 THR A N 1
ATOM 1182 C CA . THR A 1 166 ? -5.086 1.865 11.750 1.00 94.44 166 THR A CA 1
ATOM 1183 C C . THR A 1 166 ? -3.928 2.860 11.615 1.00 94.44 166 THR A C 1
ATOM 1185 O O . THR A 1 166 ? -4.156 4.065 11.528 1.00 94.44 166 THR A O 1
ATOM 1188 N N . ASN A 1 167 ? -2.691 2.352 11.595 1.00 95.25 167 ASN A N 1
ATOM 1189 C CA . ASN A 1 167 ? -1.435 3.105 11.437 1.00 95.25 167 ASN A CA 1
ATOM 1190 C C . ASN A 1 167 ? -1.125 4.140 12.537 1.00 95.25 167 ASN A C 1
ATOM 1192 O O . ASN A 1 167 ? -0.281 5.015 12.338 1.00 95.25 167 ASN A O 1
ATOM 1196 N N . VAL A 1 168 ? -1.767 4.064 13.705 1.00 95.12 168 VAL A N 1
ATOM 1197 C CA . VAL A 1 168 ? -1.374 4.862 14.875 1.00 95.12 168 VAL A CA 1
ATOM 1198 C C . VAL A 1 168 ? -0.156 4.210 15.551 1.00 95.12 168 VAL A C 1
ATOM 1200 O O . VAL A 1 168 ? -0.230 3.047 15.948 1.00 95.12 168 VAL A O 1
ATOM 1203 N N . PRO A 1 169 ? 0.973 4.921 15.728 1.00 93.44 169 PRO A N 1
ATOM 1204 C CA . PRO A 1 169 ? 2.115 4.386 16.461 1.00 93.44 169 PRO A CA 1
ATOM 1205 C C . PRO A 1 169 ? 1.786 4.246 17.953 1.00 93.44 169 PRO A C 1
ATOM 1207 O O . PRO A 1 169 ? 0.983 5.005 18.496 1.00 93.44 169 PRO A O 1
ATOM 1210 N N . LEU A 1 170 ? 2.474 3.338 18.654 1.00 91.81 170 LEU A N 1
ATOM 1211 C CA . LEU A 1 170 ? 2.271 3.110 20.096 1.00 91.81 170 LEU A CA 1
ATOM 1212 C C . LEU A 1 170 ? 2.417 4.384 20.940 1.00 91.81 170 LEU A C 1
ATOM 1214 O O . LEU A 1 170 ? 1.764 4.526 21.966 1.00 91.81 170 LEU A O 1
ATOM 1218 N N . THR A 1 171 ? 3.248 5.323 20.497 1.00 92.56 171 THR A N 1
ATOM 1219 C CA . THR A 1 171 ? 3.495 6.599 21.175 1.00 92.56 171 THR A CA 1
ATOM 1220 C C . THR A 1 171 ? 2.629 7.742 20.650 1.00 92.56 171 THR A C 1
ATOM 1222 O O . THR A 1 171 ? 2.915 8.885 20.979 1.00 92.56 171 THR A O 1
ATOM 1225 N N . GLY A 1 172 ? 1.628 7.473 19.805 1.00 93.31 172 GLY A N 1
ATOM 1226 C CA . GLY A 1 172 ? 0.785 8.483 19.161 1.00 93.31 172 GLY A CA 1
ATOM 1227 C C . GLY A 1 172 ? 1.545 9.475 18.266 1.00 93.31 172 GLY A C 1
ATOM 1228 O O . GLY A 1 172 ? 2.722 9.296 17.946 1.00 93.31 172 GLY A O 1
ATOM 1229 N N . PHE A 1 173 ? 0.856 10.536 17.849 1.00 94.12 173 PHE A N 1
ATOM 1230 C CA . PHE A 1 173 ? 1.385 11.582 16.974 1.00 94.12 173 PHE A CA 1
ATOM 1231 C C . PHE A 1 173 ? 1.681 12.883 17.736 1.00 94.12 173 PHE A C 1
ATOM 1233 O O . PHE A 1 173 ? 0.745 13.592 18.135 1.00 94.12 173 PHE A O 1
ATOM 1240 N N . PRO A 1 174 ? 2.963 13.238 17.934 1.00 92.12 174 PRO A N 1
ATOM 1241 C CA . PRO A 1 174 ? 3.337 14.490 18.581 1.00 92.12 174 PRO A CA 1
ATOM 1242 C C . PRO A 1 174 ? 2.795 15.711 17.832 1.00 92.12 174 PRO A C 1
ATOM 1244 O O . PRO A 1 174 ? 2.800 15.749 16.602 1.00 92.12 174 PRO A O 1
ATOM 1247 N N . GLY A 1 175 ? 2.359 16.731 18.574 1.00 89.25 175 GLY A N 1
ATOM 1248 C CA . GLY A 1 175 ? 1.921 18.006 17.997 1.00 89.25 175 GLY A CA 1
ATOM 1249 C C . GLY A 1 175 ? 0.506 17.996 17.416 1.00 89.25 175 GLY A C 1
ATOM 1250 O O . GLY A 1 175 ? 0.071 19.020 16.901 1.00 89.25 175 GLY A O 1
ATOM 1251 N N . GLY A 1 176 ? -0.230 16.887 17.536 1.00 91.62 176 GLY A N 1
ATOM 1252 C CA . GLY A 1 176 ? -1.632 16.789 17.109 1.00 91.62 176 GLY A CA 1
ATOM 1253 C C . GLY A 1 176 ? -2.655 17.379 18.080 1.00 91.62 176 GLY A C 1
ATOM 1254 O O . GLY A 1 176 ? -3.861 17.290 17.851 1.00 91.62 176 GLY A O 1
ATOM 1255 N N . CYS A 1 177 ? -2.185 17.967 19.174 1.00 93.50 177 CYS A N 1
ATOM 1256 C CA . CYS A 1 177 ? -3.010 18.501 20.241 1.00 93.50 177 CYS A CA 1
ATOM 1257 C C . CYS A 1 177 ? -2.519 19.894 20.650 1.00 93.50 177 CYS A C 1
ATOM 1259 O O . CYS A 1 177 ? -1.339 20.229 20.537 1.00 93.50 177 CYS A O 1
ATOM 1261 N N . THR A 1 178 ? -3.437 20.727 21.131 1.00 90.69 178 THR A N 1
ATOM 1262 C CA . THR A 1 178 ? -3.113 22.026 21.714 1.00 90.69 178 THR A CA 1
ATOM 1263 C C . THR A 1 178 ? -2.496 21.850 23.100 1.00 90.69 178 THR A C 1
ATOM 1265 O O . THR A 1 178 ? -2.616 20.798 23.738 1.00 90.69 178 THR A O 1
ATOM 1268 N N . SER A 1 179 ? -1.888 22.914 23.625 1.00 84.94 179 SER A N 1
ATOM 1269 C CA . SER A 1 179 ? -1.354 22.926 24.992 1.00 84.94 179 SER A CA 1
ATOM 1270 C C . SER A 1 179 ? -2.433 22.769 26.072 1.00 84.94 179 SER A C 1
ATOM 1272 O O . SER A 1 179 ? -2.108 22.461 27.214 1.00 84.94 179 SER A O 1
ATOM 1274 N N . GLN A 1 180 ? -3.710 22.961 25.727 1.00 84.88 180 GLN A N 1
ATOM 1275 C CA . GLN A 1 180 ? -4.857 22.716 26.606 1.00 84.88 180 GLN A CA 1
ATOM 1276 C C . GLN A 1 180 ? -5.403 21.282 26.501 1.00 84.88 180 GLN A C 1
ATOM 1278 O O . GLN A 1 180 ? -6.426 20.985 27.112 1.00 84.88 180 GLN A O 1
ATOM 1283 N N . GLY A 1 181 ? -4.756 20.402 25.728 1.00 85.44 181 GLY A N 1
ATOM 1284 C CA . GLY A 1 181 ? -5.187 19.014 25.552 1.00 85.44 181 GLY A CA 1
ATOM 1285 C C . GLY A 1 181 ? -6.380 18.844 24.609 1.00 85.44 181 GLY A C 1
ATOM 1286 O O . GLY A 1 181 ? -7.082 17.843 24.704 1.00 85.44 181 GLY A O 1
ATOM 1287 N N . ALA A 1 182 ? -6.631 19.804 23.713 1.00 90.69 182 ALA A N 1
ATOM 1288 C CA . ALA A 1 182 ? -7.655 19.672 22.679 1.00 90.69 182 ALA A CA 1
ATOM 1289 C C . ALA A 1 182 ? -7.036 19.178 21.368 1.00 90.69 182 ALA A C 1
ATOM 1291 O O . ALA A 1 182 ? -5.963 19.633 20.982 1.00 90.69 182 ALA A O 1
ATOM 1292 N N . TYR A 1 183 ? -7.719 18.281 20.661 1.00 93.38 183 TYR A N 1
ATOM 1293 C CA . TYR A 1 183 ? -7.278 17.813 19.347 1.00 93.38 183 TYR A CA 1
ATOM 1294 C C . TYR A 1 183 ? -7.293 18.952 18.315 1.00 93.38 183 TYR A C 1
ATOM 1296 O O . TYR A 1 183 ? -8.214 19.775 18.289 1.00 93.38 183 TYR A O 1
ATOM 1304 N N . ILE A 1 184 ? -6.276 18.997 17.452 1.00 93.25 184 ILE A N 1
ATOM 1305 C CA . ILE A 1 184 ? -6.187 19.968 16.359 1.00 93.25 184 ILE A CA 1
ATOM 1306 C C . ILE A 1 184 ? -6.974 19.435 15.160 1.00 93.25 184 ILE A C 1
ATOM 1308 O O . ILE A 1 184 ? -6.583 18.463 14.523 1.00 93.25 184 ILE A O 1
ATOM 1312 N N . SER A 1 185 ? -8.089 20.089 14.831 1.00 90.19 185 SER A N 1
ATOM 1313 C CA . SER A 1 185 ? -8.930 19.690 13.697 1.00 90.19 185 SER A CA 1
ATOM 1314 C C . SER A 1 185 ? -8.137 19.635 12.383 1.00 90.19 185 SER A C 1
ATOM 1316 O O . SER A 1 185 ? -7.381 20.554 12.070 1.00 90.19 185 SER A O 1
ATOM 1318 N N . GLY A 1 186 ? -8.324 18.554 11.619 1.00 87.00 186 GLY A N 1
ATOM 1319 C CA . GLY A 1 186 ? -7.635 18.310 10.348 1.00 87.00 186 GLY A CA 1
ATOM 1320 C C . GLY A 1 186 ? -6.218 17.739 10.476 1.00 87.00 186 GLY A C 1
ATOM 1321 O O . GLY A 1 186 ? -5.589 17.469 9.456 1.00 87.00 186 GLY A O 1
ATOM 1322 N N . PHE A 1 187 ? -5.705 17.535 11.692 1.00 92.25 187 PHE A N 1
ATOM 1323 C CA . PHE A 1 187 ? -4.414 16.888 11.901 1.00 92.25 187 PHE A CA 1
ATOM 1324 C C . PHE A 1 187 ? -4.560 15.367 11.817 1.00 92.25 187 PHE A C 1
ATOM 1326 O O . PHE A 1 187 ? -4.965 14.746 12.784 1.00 92.25 187 PHE A O 1
ATOM 1333 N N . ASP A 1 188 ? -4.184 14.741 10.706 1.00 92.88 188 ASP A N 1
ATOM 1334 C CA . ASP A 1 188 ? -4.056 13.281 10.651 1.00 92.88 188 ASP A CA 1
ATOM 1335 C C . ASP A 1 188 ? -2.859 12.879 9.780 1.00 92.88 188 ASP A C 1
ATOM 1337 O O . ASP A 1 188 ? -2.961 12.863 8.554 1.00 92.88 188 ASP A O 1
ATOM 1341 N N . PRO A 1 189 ? -1.696 12.563 10.378 1.00 93.31 189 PRO A N 1
ATOM 1342 C CA . PRO A 1 189 ? -0.512 12.178 9.616 1.00 93.31 189 PRO A CA 1
ATOM 1343 C C . PRO A 1 189 ? -0.685 10.895 8.796 1.00 93.31 189 PRO A C 1
ATOM 1345 O O . PRO A 1 189 ? 0.062 10.701 7.836 1.00 93.31 189 PRO A O 1
ATOM 1348 N N . ARG A 1 190 ? -1.661 10.041 9.140 1.00 94.19 190 ARG A N 1
ATOM 1349 C CA . ARG A 1 190 ? -1.886 8.728 8.514 1.00 94.19 190 ARG A CA 1
ATOM 1350 C C . ARG A 1 190 ? -2.457 8.816 7.106 1.00 94.19 190 ARG A C 1
ATOM 1352 O O . ARG A 1 190 ? -2.420 7.828 6.381 1.00 94.19 190 ARG A O 1
ATOM 1359 N N . VAL A 1 191 ? -2.970 9.981 6.706 1.00 94.38 191 VAL A N 1
ATOM 1360 C CA . VAL A 1 191 ? -3.415 10.206 5.324 1.00 94.38 191 VAL A CA 1
ATOM 1361 C C . VAL A 1 191 ? -2.242 10.162 4.347 1.00 94.38 191 VAL A C 1
ATOM 1363 O O . VAL A 1 191 ? -2.442 9.912 3.164 1.00 94.38 191 VAL A O 1
ATOM 1366 N N . ASN A 1 192 ? -1.014 10.401 4.814 1.00 94.06 192 ASN A N 1
ATOM 1367 C CA . ASN A 1 192 ? 0.157 10.436 3.950 1.00 94.06 192 ASN A CA 1
ATOM 1368 C C . ASN A 1 192 ? 0.644 9.015 3.638 1.00 94.06 192 ASN A C 1
ATOM 1370 O O . ASN A 1 192 ? 0.757 8.198 4.554 1.00 94.06 192 ASN A O 1
ATOM 1374 N N . PRO A 1 193 ? 0.970 8.718 2.370 1.00 94.44 193 PRO A N 1
ATOM 1375 C CA . PRO A 1 193 ? 1.540 7.430 2.014 1.00 94.44 193 PRO A CA 1
ATOM 1376 C C . PRO A 1 193 ? 2.961 7.296 2.586 1.00 94.44 193 PRO A C 1
ATOM 1378 O O . PRO A 1 193 ? 3.671 8.289 2.770 1.00 94.44 193 PRO A O 1
ATOM 1381 N N . GLU A 1 194 ? 3.389 6.068 2.872 1.00 95.75 194 GLU A N 1
ATOM 1382 C CA . GLU A 1 194 ? 4.730 5.800 3.387 1.00 95.75 194 GLU A CA 1
ATOM 1383 C C . GLU A 1 194 ? 5.759 5.891 2.254 1.00 95.75 194 GLU A C 1
ATOM 1385 O O . GLU A 1 194 ? 5.591 5.229 1.228 1.00 95.75 194 GLU A O 1
ATOM 1390 N N . PRO A 1 195 ? 6.868 6.625 2.429 1.00 97.31 195 PRO A N 1
ATOM 1391 C CA . PRO A 1 195 ? 8.016 6.489 1.544 1.00 97.31 195 PRO A CA 1
ATOM 1392 C C . PRO A 1 195 ? 8.517 5.042 1.553 1.00 97.31 195 PRO A C 1
ATOM 1394 O O . PRO A 1 195 ? 8.620 4.424 2.619 1.00 97.31 195 PRO A O 1
ATOM 1397 N N . VAL A 1 196 ? 8.841 4.501 0.379 1.00 97.62 196 VAL A N 1
ATOM 1398 C CA . VAL A 1 196 ? 9.469 3.181 0.300 1.00 97.62 196 VAL A CA 1
ATOM 1399 C C . VAL A 1 196 ? 10.880 3.233 0.884 1.00 97.62 196 VAL A C 1
ATOM 1401 O O . VAL A 1 196 ? 11.690 4.094 0.546 1.00 97.62 196 VAL A O 1
ATOM 1404 N N . VAL A 1 197 ? 11.176 2.279 1.762 1.00 95.94 197 VAL A N 1
ATOM 1405 C CA . VAL A 1 197 ? 12.500 2.031 2.323 1.00 95.94 197 VAL A CA 1
ATOM 1406 C C . VAL A 1 197 ? 13.119 0.859 1.577 1.00 95.94 197 VAL A C 1
ATOM 1408 O O . VAL A 1 197 ? 12.731 -0.292 1.784 1.00 95.94 197 VAL A O 1
ATOM 1411 N N . TRP A 1 198 ? 14.094 1.152 0.724 1.00 95.19 198 TRP A N 1
ATOM 1412 C CA . TRP A 1 198 ? 14.788 0.152 -0.082 1.00 95.19 198 TRP A CA 1
ATOM 1413 C C . TRP A 1 198 ? 15.666 -0.772 0.766 1.00 95.19 198 TRP A C 1
ATOM 1415 O O . TRP A 1 198 ? 16.406 -0.325 1.651 1.00 95.19 198 TRP A O 1
ATOM 1425 N N . ASP A 1 199 ? 15.601 -2.070 0.481 1.00 91.88 199 ASP A N 1
ATOM 1426 C CA . ASP A 1 199 ? 16.588 -3.033 0.942 1.00 91.88 199 ASP A CA 1
ATOM 1427 C C . ASP A 1 199 ? 17.824 -2.962 0.051 1.00 91.88 199 ASP A C 1
ATOM 1429 O O . ASP A 1 199 ? 17.935 -3.619 -0.979 1.00 91.88 199 ASP A O 1
ATOM 1433 N N . TRP A 1 200 ? 18.722 -2.059 0.430 1.00 88.88 200 TRP A N 1
ATOM 1434 C CA . TRP A 1 200 ? 19.925 -1.739 -0.318 1.00 88.88 200 TRP A CA 1
ATOM 1435 C C . TRP A 1 200 ? 21.166 -1.962 0.543 1.00 88.88 200 TRP A C 1
ATOM 1437 O O . TRP A 1 200 ? 21.249 -1.464 1.672 1.00 88.88 200 TRP A O 1
ATOM 1447 N N . ASP A 1 201 ? 22.140 -2.679 -0.015 1.00 87.81 201 ASP A N 1
ATOM 1448 C CA . ASP A 1 201 ? 23.459 -2.885 0.572 1.00 87.81 201 ASP A CA 1
ATOM 1449 C C . ASP A 1 201 ? 24.503 -2.055 -0.200 1.00 87.81 201 ASP A C 1
ATOM 1451 O O . ASP A 1 201 ? 24.752 -2.339 -1.371 1.00 87.81 201 ASP A O 1
ATOM 1455 N N . PRO A 1 202 ? 25.174 -1.061 0.416 1.00 88.06 202 PRO A N 1
ATOM 1456 C CA . PRO A 1 202 ? 26.246 -0.315 -0.247 1.00 88.06 202 PRO A CA 1
ATOM 1457 C C . PRO A 1 202 ? 27.404 -1.200 -0.727 1.00 88.06 202 PRO A C 1
ATOM 1459 O O . PRO A 1 202 ? 28.121 -0.807 -1.647 1.00 88.06 202 PRO A O 1
ATOM 1462 N N . ALA A 1 203 ? 27.622 -2.364 -0.106 1.00 88.69 203 ALA A N 1
ATOM 1463 C CA . ALA A 1 203 ? 28.645 -3.310 -0.537 1.00 88.69 203 ALA A CA 1
ATOM 1464 C C . ALA A 1 203 ? 28.213 -4.118 -1.772 1.00 88.69 203 ALA A C 1
ATOM 1466 O O . ALA A 1 203 ? 29.073 -4.540 -2.545 1.00 88.69 203 ALA A O 1
ATOM 1467 N N . ASN A 1 204 ? 26.905 -4.291 -1.979 1.00 86.62 204 ASN A N 1
ATOM 1468 C CA . ASN A 1 204 ? 26.304 -5.011 -3.100 1.00 86.62 204 ASN A CA 1
ATOM 1469 C C . ASN A 1 204 ? 25.092 -4.222 -3.626 1.00 86.62 204 ASN A C 1
ATOM 1471 O O . ASN A 1 204 ? 23.948 -4.603 -3.389 1.00 86.62 204 ASN A O 1
ATOM 1475 N N . PRO A 1 205 ? 25.317 -3.105 -4.339 1.00 87.31 205 PRO A N 1
ATOM 1476 C CA . PRO A 1 205 ? 24.260 -2.141 -4.644 1.00 87.31 205 PRO A CA 1
ATOM 1477 C C . PRO A 1 205 ? 23.236 -2.632 -5.676 1.00 87.31 205 PRO A C 1
ATOM 1479 O O . PRO A 1 205 ? 22.368 -1.856 -6.061 1.00 87.31 205 PRO A O 1
ATOM 1482 N N . ASN A 1 206 ? 23.358 -3.868 -6.182 1.00 91.88 206 ASN A N 1
ATOM 1483 C CA . ASN A 1 206 ? 22.465 -4.452 -7.190 1.00 91.88 206 ASN A CA 1
ATOM 1484 C C . ASN A 1 206 ? 22.221 -3.516 -8.392 1.00 91.88 206 ASN A C 1
ATOM 1486 O O . ASN A 1 206 ? 21.123 -3.398 -8.927 1.00 91.88 206 ASN A O 1
ATOM 1490 N N . GLY A 1 207 ? 23.271 -2.786 -8.783 1.00 94.25 207 GLY A N 1
ATOM 1491 C CA . GLY A 1 207 ? 23.263 -1.836 -9.894 1.00 94.25 207 GLY A CA 1
ATOM 1492 C C . GLY A 1 207 ? 22.488 -0.531 -9.668 1.00 94.25 207 GLY A C 1
ATOM 1493 O O . GLY A 1 207 ? 22.451 0.303 -10.578 1.00 94.25 207 GLY A O 1
ATOM 1494 N N . VAL A 1 208 ? 21.915 -0.321 -8.481 1.00 96.31 208 VAL A N 1
ATOM 1495 C CA . VAL A 1 208 ? 21.095 0.847 -8.140 1.00 96.31 208 VAL A CA 1
ATOM 1496 C C . VAL A 1 208 ? 21.634 1.621 -6.938 1.00 96.31 208 VAL A C 1
ATOM 1498 O O . VAL A 1 208 ? 22.470 1.166 -6.156 1.00 96.31 208 VAL A O 1
ATOM 1501 N N . THR A 1 209 ? 21.175 2.855 -6.784 1.00 96.75 209 THR A N 1
ATOM 1502 C CA . THR A 1 209 ? 21.454 3.684 -5.614 1.00 96.75 209 THR A CA 1
ATOM 1503 C C . THR A 1 209 ? 20.175 4.403 -5.195 1.00 96.75 209 THR A C 1
ATOM 1505 O O . THR A 1 209 ? 19.584 5.104 -6.022 1.00 96.75 209 THR A O 1
ATOM 1508 N N . PRO A 1 210 ? 19.724 4.231 -3.941 1.00 96.38 210 PRO A N 1
ATOM 1509 C CA . PRO A 1 210 ? 18.561 4.935 -3.432 1.00 96.38 210 PRO A CA 1
ATOM 1510 C C . PRO A 1 210 ? 18.901 6.394 -3.106 1.00 96.38 210 PRO A C 1
ATOM 1512 O O . PRO A 1 210 ? 19.991 6.701 -2.617 1.00 96.38 210 PRO A O 1
ATOM 1515 N N . ASN A 1 211 ? 17.937 7.287 -3.312 1.00 95.50 211 ASN A N 1
ATOM 1516 C CA . ASN A 1 211 ? 17.960 8.661 -2.814 1.00 95.50 211 ASN A CA 1
ATOM 1517 C C . ASN A 1 211 ? 16.641 8.933 -2.081 1.00 95.50 211 ASN A C 1
ATOM 1519 O O . ASN A 1 211 ? 15.645 9.321 -2.684 1.00 95.50 211 ASN A O 1
ATOM 1523 N N . GLY A 1 212 ? 16.608 8.653 -0.777 1.00 95.00 212 GLY A N 1
ATOM 1524 C CA . GLY A 1 212 ? 15.339 8.562 -0.056 1.00 95.00 212 GLY A CA 1
ATOM 1525 C C . GLY A 1 212 ? 14.512 7.392 -0.589 1.00 95.00 212 GLY A C 1
ATOM 1526 O O . GLY A 1 212 ? 14.992 6.259 -0.597 1.00 95.00 212 GLY A O 1
ATOM 1527 N N . ASN A 1 213 ? 13.289 7.675 -1.033 1.00 96.62 213 ASN A N 1
ATOM 1528 C CA . ASN A 1 213 ? 12.399 6.704 -1.667 1.00 96.62 213 ASN A CA 1
ATOM 1529 C C . ASN A 1 213 ? 12.494 6.676 -3.201 1.00 96.62 213 ASN A C 1
ATOM 1531 O O . ASN A 1 213 ? 11.794 5.891 -3.835 1.00 96.62 213 ASN A O 1
ATOM 1535 N N . ASP A 1 214 ? 13.380 7.471 -3.796 1.00 96.94 214 ASP A N 1
ATOM 1536 C CA . ASP A 1 214 ? 13.727 7.350 -5.210 1.00 96.94 214 ASP A CA 1
ATOM 1537 C C . ASP A 1 214 ? 14.771 6.246 -5.399 1.00 96.94 214 ASP A C 1
ATOM 1539 O O . ASP A 1 214 ? 15.555 5.948 -4.489 1.00 96.94 214 ASP A O 1
ATOM 1543 N N . LEU A 1 215 ? 14.817 5.661 -6.595 1.00 97.00 215 LEU A N 1
ATOM 1544 C CA . LEU A 1 215 ? 15.781 4.624 -6.942 1.00 97.00 215 LEU A CA 1
ATOM 1545 C C . LEU A 1 215 ? 16.339 4.862 -8.343 1.00 97.00 215 LEU A C 1
ATOM 1547 O O . LEU A 1 215 ? 15.596 4.882 -9.321 1.00 97.00 215 LEU A O 1
ATOM 1551 N N . GLN A 1 216 ? 17.656 5.032 -8.436 1.00 96.25 216 GLN A N 1
ATOM 1552 C CA . GLN A 1 216 ? 18.354 5.267 -9.696 1.00 96.25 216 GLN A CA 1
ATOM 1553 C C . GLN A 1 216 ? 19.234 4.074 -10.057 1.00 96.25 216 GLN A C 1
ATOM 1555 O O . GLN A 1 216 ? 20.041 3.633 -9.237 1.00 96.25 216 GLN A O 1
ATOM 1560 N N . ARG A 1 217 ? 19.201 3.634 -11.318 1.00 96.50 217 ARG A N 1
ATOM 1561 C CA . ARG A 1 217 ? 20.243 2.757 -11.864 1.00 96.50 217 ARG A CA 1
ATOM 1562 C C . ARG A 1 217 ? 21.531 3.543 -12.110 1.00 96.50 217 ARG A C 1
ATOM 1564 O O . ARG A 1 217 ? 21.594 4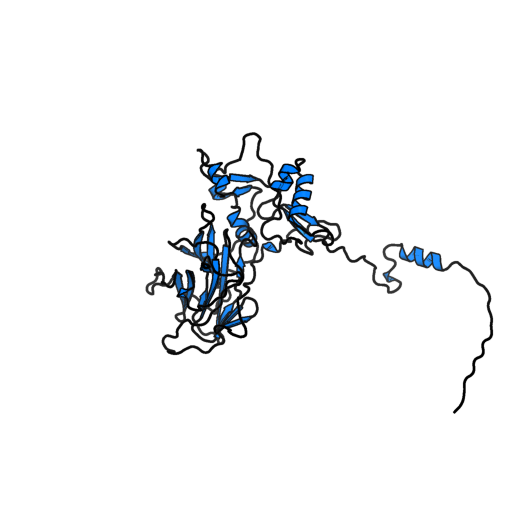.395 -12.999 1.00 96.50 217 ARG A O 1
ATOM 1571 N N . THR A 1 218 ? 22.567 3.235 -11.335 1.00 95.25 218 THR A N 1
ATOM 1572 C CA . THR A 1 218 ? 23.895 3.867 -11.424 1.00 95.25 218 THR A CA 1
ATOM 1573 C C . THR A 1 218 ? 24.927 2.981 -12.117 1.00 95.25 218 THR A C 1
ATOM 1575 O O . THR A 1 218 ? 25.916 3.493 -12.644 1.00 95.25 218 THR A O 1
ATOM 1578 N N . ALA A 1 219 ? 24.698 1.665 -12.175 1.00 94.31 219 ALA A N 1
ATOM 1579 C CA . ALA A 1 219 ? 25.515 0.771 -12.984 1.00 94.31 219 ALA A CA 1
ATOM 1580 C C . ALA A 1 219 ? 25.312 1.029 -14.482 1.00 94.31 219 ALA A C 1
ATOM 1582 O O . ALA A 1 219 ? 24.211 1.351 -14.937 1.00 94.31 219 ALA A O 1
ATOM 1583 N N . ALA A 1 220 ? 26.382 0.836 -15.256 1.00 95.00 220 ALA A N 1
ATOM 1584 C CA . ALA A 1 220 ? 26.326 0.913 -16.709 1.00 95.00 220 ALA A CA 1
ATOM 1585 C C . ALA A 1 220 ? 25.290 -0.073 -17.282 1.00 95.00 220 ALA A C 1
ATOM 1587 O O . ALA A 1 220 ? 25.014 -1.125 -16.699 1.00 95.00 220 ALA A O 1
ATOM 1588 N N . THR A 1 221 ? 24.721 0.266 -18.438 1.00 95.12 221 THR A N 1
ATOM 1589 C CA . THR A 1 221 ? 23.864 -0.651 -19.196 1.00 95.12 221 THR A CA 1
ATOM 1590 C C . THR A 1 221 ? 24.683 -1.874 -19.600 1.00 95.12 221 THR A C 1
ATOM 1592 O O . THR A 1 221 ? 25.728 -1.737 -20.243 1.00 95.12 221 THR A O 1
ATOM 1595 N N . SER A 1 222 ? 24.220 -3.061 -19.219 1.00 92.25 222 SER A N 1
ATOM 1596 C CA . SER A 1 222 ? 24.914 -4.313 -19.520 1.00 92.25 222 SER A CA 1
ATOM 1597 C C . SER A 1 222 ? 24.755 -4.698 -20.997 1.00 92.25 222 SER A C 1
ATOM 1599 O O . SER A 1 222 ? 23.677 -4.514 -21.560 1.00 92.25 222 SER A O 1
ATOM 1601 N N . PRO A 1 223 ? 25.796 -5.233 -21.663 1.00 88.88 223 PRO A N 1
ATOM 1602 C CA . PRO A 1 223 ? 25.670 -5.729 -23.031 1.00 88.88 223 PRO A CA 1
ATOM 1603 C C . PRO A 1 223 ? 24.769 -6.983 -23.106 1.00 88.88 223 PRO A C 1
ATOM 1605 O O . PRO A 1 223 ? 24.726 -7.753 -22.143 1.00 88.88 223 PRO A O 1
ATOM 1608 N N . PRO A 1 224 ? 24.116 -7.251 -24.255 1.00 89.25 224 PRO A N 1
ATOM 1609 C CA . PRO A 1 224 ? 24.154 -6.470 -25.498 1.00 89.25 224 PRO A CA 1
ATOM 1610 C C . PRO A 1 224 ? 23.352 -5.162 -25.406 1.00 89.25 224 PRO A C 1
ATOM 1612 O O . PRO A 1 224 ? 22.279 -5.133 -24.821 1.00 89.25 224 PRO A O 1
ATOM 1615 N N . LEU A 1 225 ? 23.854 -4.073 -26.000 1.00 86.06 225 LEU A N 1
ATOM 1616 C CA . LEU A 1 225 ? 23.218 -2.751 -25.878 1.00 86.06 225 LEU A CA 1
ATOM 1617 C C . LEU A 1 225 ? 21.933 -2.624 -26.708 1.00 86.06 225 LEU A C 1
ATOM 1619 O O . LEU A 1 225 ? 21.107 -1.766 -26.416 1.00 86.06 225 LEU A O 1
ATOM 1623 N N . GLU A 1 226 ? 21.755 -3.462 -27.730 1.00 84.12 226 GLU A N 1
ATOM 1624 C CA . GLU A 1 226 ? 20.536 -3.502 -28.540 1.00 84.12 226 GLU A CA 1
ATOM 1625 C C . GLU A 1 226 ? 19.343 -4.161 -27.831 1.00 84.12 226 GLU A C 1
ATOM 1627 O O . GLU A 1 226 ? 18.197 -3.868 -28.159 1.00 84.12 226 GLU A O 1
ATOM 1632 N N . ASN A 1 227 ? 19.600 -5.046 -26.866 1.00 84.12 227 ASN A N 1
ATOM 1633 C CA . ASN A 1 227 ? 18.576 -5.645 -26.015 1.00 84.12 227 ASN A CA 1
ATOM 1634 C C . ASN A 1 227 ? 19.175 -5.952 -24.636 1.00 84.12 227 ASN A C 1
ATOM 1636 O O . ASN A 1 227 ? 19.452 -7.119 -24.329 1.00 84.12 227 ASN A O 1
ATOM 1640 N N . PRO A 1 228 ? 19.431 -4.905 -23.835 1.00 89.75 228 PRO A N 1
ATOM 1641 C CA . PRO A 1 228 ? 20.089 -5.077 -22.557 1.00 89.75 228 PRO A CA 1
ATOM 1642 C C . PRO A 1 228 ? 19.212 -5.900 -21.611 1.00 89.75 228 PRO A C 1
ATOM 1644 O O . PRO A 1 228 ? 17.980 -5.807 -21.668 1.00 89.75 228 PRO A O 1
ATOM 1647 N N . PRO A 1 229 ? 19.815 -6.724 -20.741 1.00 92.69 229 PRO A N 1
ATOM 1648 C CA . PRO A 1 229 ? 19.061 -7.428 -19.724 1.00 92.69 229 PRO A CA 1
ATOM 1649 C C . PRO A 1 229 ? 18.558 -6.450 -18.659 1.00 92.69 229 PRO A C 1
ATOM 1651 O O . PRO A 1 229 ? 19.176 -5.427 -18.368 1.00 92.69 229 PRO A O 1
ATOM 1654 N N . PHE A 1 230 ? 17.442 -6.811 -18.039 1.00 93.94 230 PHE A N 1
ATOM 1655 C CA . PHE A 1 230 ? 17.054 -6.239 -16.761 1.00 93.94 230 PHE A CA 1
ATOM 1656 C C . PHE A 1 230 ? 17.855 -6.925 -15.646 1.00 93.94 230 PHE A C 1
ATOM 1658 O O . PHE A 1 230 ? 17.619 -8.098 -15.349 1.00 93.94 230 PHE A O 1
ATOM 1665 N N . ASP A 1 231 ? 18.832 -6.218 -15.086 1.00 94.00 231 ASP A N 1
ATOM 1666 C CA . ASP A 1 231 ? 19.833 -6.769 -14.161 1.00 94.00 231 ASP A CA 1
ATOM 1667 C C . ASP A 1 231 ? 20.222 -5.806 -13.024 1.00 94.00 231 ASP A C 1
ATOM 1669 O O . ASP A 1 231 ? 21.254 -5.980 -12.379 1.00 94.00 231 ASP A O 1
ATOM 1673 N N . ALA A 1 232 ? 19.401 -4.787 -12.775 1.00 95.75 232 ALA A N 1
ATOM 1674 C CA . ALA A 1 232 ? 19.564 -3.871 -11.653 1.00 95.75 232 ALA A CA 1
ATOM 1675 C C . ALA A 1 232 ? 18.205 -3.581 -11.014 1.00 95.75 232 ALA A C 1
ATOM 1677 O O . ALA A 1 232 ? 17.210 -3.515 -11.725 1.00 95.75 232 ALA A O 1
ATOM 1678 N N . GLY A 1 233 ? 18.143 -3.411 -9.697 1.00 95.62 233 GLY A N 1
ATOM 1679 C CA . GLY A 1 233 ? 16.875 -3.302 -8.977 1.00 95.62 233 GLY A CA 1
ATOM 1680 C C . GLY A 1 233 ? 17.049 -3.398 -7.468 1.00 95.62 233 GLY A C 1
ATOM 1681 O O . GLY A 1 233 ? 18.147 -3.661 -6.976 1.00 95.62 233 GLY A O 1
ATOM 1682 N N . ALA A 1 234 ? 15.964 -3.137 -6.749 1.00 95.31 234 ALA A N 1
ATOM 1683 C CA . ALA A 1 234 ? 15.864 -3.368 -5.315 1.00 95.31 234 ALA A CA 1
ATOM 1684 C C . ALA A 1 234 ? 14.404 -3.592 -4.911 1.00 95.31 234 ALA A C 1
ATOM 1686 O O . ALA A 1 234 ? 13.483 -3.051 -5.534 1.00 95.31 234 ALA A O 1
ATOM 1687 N N . ALA A 1 235 ? 14.217 -4.297 -3.798 1.00 95.50 235 ALA A N 1
ATOM 1688 C CA . ALA A 1 235 ? 12.922 -4.463 -3.157 1.00 95.50 235 ALA A CA 1
ATOM 1689 C C . ALA A 1 235 ? 12.802 -3.627 -1.875 1.00 95.50 235 ALA A C 1
ATOM 1691 O O . ALA A 1 235 ? 13.797 -3.158 -1.321 1.00 95.50 235 ALA A O 1
ATOM 1692 N N . SER A 1 236 ? 11.584 -3.425 -1.375 1.00 95.94 236 SER A N 1
ATOM 1693 C CA . SER A 1 236 ? 11.352 -2.721 -0.113 1.00 95.94 236 SER A CA 1
ATOM 1694 C C . SER A 1 236 ? 11.585 -3.607 1.107 1.00 95.94 236 SER A C 1
ATOM 1696 O O . SER A 1 236 ? 11.238 -4.787 1.118 1.00 95.94 236 SER A O 1
ATOM 1698 N N . LYS A 1 237 ? 12.048 -2.993 2.201 1.00 93.50 237 LYS A N 1
ATOM 1699 C CA . LYS A 1 237 ? 12.041 -3.594 3.545 1.00 93.50 237 LYS A CA 1
ATOM 1700 C C . LYS A 1 237 ? 10.633 -3.708 4.121 1.00 93.50 237 LYS A C 1
ATOM 1702 O O . LYS A 1 237 ? 10.372 -4.576 4.945 1.00 93.50 237 LYS A O 1
ATOM 1707 N N . GLN A 1 238 ? 9.736 -2.807 3.722 1.00 94.19 238 GLN A N 1
ATOM 1708 C CA . GLN A 1 238 ? 8.338 -2.853 4.135 1.00 94.19 238 GLN A CA 1
ATOM 1709 C C . GLN A 1 238 ? 7.636 -4.054 3.504 1.00 94.19 238 GLN A C 1
ATOM 1711 O O . GLN A 1 238 ? 7.815 -4.341 2.319 1.00 94.19 238 GLN A O 1
ATOM 1716 N N . ARG A 1 239 ? 6.792 -4.700 4.310 1.00 94.62 239 ARG A N 1
ATOM 1717 C CA . ARG A 1 239 ? 5.911 -5.790 3.900 1.00 94.62 239 ARG A CA 1
ATOM 1718 C C . ARG A 1 239 ? 4.455 -5.346 3.961 1.00 94.62 239 ARG A C 1
ATOM 1720 O O . ARG A 1 239 ? 4.042 -4.628 4.878 1.00 94.62 239 ARG A O 1
ATOM 1727 N N . ILE A 1 240 ? 3.681 -5.796 2.990 1.00 96.31 240 ILE A N 1
ATOM 1728 C CA . ILE A 1 240 ? 2.227 -5.734 2.974 1.00 96.31 240 ILE A CA 1
ATOM 1729 C C . ILE A 1 240 ? 1.752 -7.105 3.442 1.00 96.31 240 ILE A C 1
ATOM 1731 O O . ILE A 1 240 ? 1.766 -8.063 2.676 1.00 96.31 240 ILE A O 1
ATOM 1735 N N . GLU A 1 241 ? 1.399 -7.208 4.719 1.00 94.31 241 GLU A N 1
ATOM 1736 C CA . GLU A 1 241 ? 1.044 -8.486 5.352 1.00 94.31 241 GLU A CA 1
ATOM 1737 C C . GLU A 1 241 ? -0.413 -8.890 5.099 1.00 94.31 241 GLU A C 1
ATOM 1739 O O . GLU A 1 241 ? -0.728 -10.075 5.091 1.00 94.31 241 GLU A O 1
ATOM 1744 N N . ARG A 1 242 ? -1.307 -7.909 4.928 1.00 94.38 242 ARG A N 1
ATOM 1745 C CA . ARG A 1 242 ? -2.730 -8.084 4.601 1.00 94.38 242 ARG A CA 1
ATOM 1746 C C . ARG A 1 242 ? -3.382 -6.737 4.275 1.00 94.38 242 ARG A C 1
ATOM 1748 O O . ARG A 1 242 ? -2.761 -5.691 4.466 1.00 94.38 242 ARG A O 1
ATOM 1755 N N . GLY A 1 243 ? -4.660 -6.778 3.900 1.00 95.31 243 GLY A N 1
ATOM 1756 C CA . GLY A 1 243 ? -5.490 -5.591 3.685 1.00 95.31 243 GLY A CA 1
ATOM 1757 C C . GLY A 1 243 ? -5.270 -4.932 2.328 1.00 95.31 243 GLY A C 1
ATOM 1758 O O . GLY A 1 243 ? -4.314 -5.235 1.610 1.00 95.31 243 GLY A O 1
ATOM 1759 N N . ASP A 1 244 ? -6.171 -4.025 1.974 1.00 97.38 244 ASP A N 1
ATOM 1760 C CA . ASP A 1 244 ? -6.026 -3.220 0.773 1.00 97.38 244 ASP A CA 1
ATOM 1761 C C . ASP A 1 244 ? -4.768 -2.361 0.899 1.00 97.38 244 ASP A C 1
ATOM 1763 O O . ASP A 1 244 ? -4.420 -1.838 1.966 1.00 97.38 244 ASP A O 1
ATOM 1767 N N . ALA A 1 245 ? -4.069 -2.231 -0.215 1.00 98.06 245 ALA A N 1
ATOM 1768 C CA . ALA A 1 245 ? -2.799 -1.540 -0.279 1.00 98.06 245 ALA A CA 1
ATOM 1769 C C . ALA A 1 245 ? -2.563 -1.054 -1.702 1.00 98.06 245 ALA A C 1
ATOM 1771 O O . ALA A 1 245 ? -3.199 -1.529 -2.639 1.00 98.06 245 ALA A O 1
ATOM 1772 N N . TYR A 1 246 ? -1.609 -0.158 -1.892 1.00 98.06 246 TYR A N 1
ATOM 1773 C CA . TYR A 1 246 ? -1.064 0.085 -3.220 1.00 98.06 246 TYR A CA 1
ATOM 1774 C C . TYR A 1 246 ? 0.372 0.582 -3.126 1.00 98.06 246 TYR A C 1
ATOM 1776 O O . TYR A 1 246 ? 0.768 1.191 -2.130 1.00 98.06 246 TYR A O 1
ATOM 1784 N N . VAL A 1 247 ? 1.137 0.345 -4.186 1.00 98.50 247 VAL A N 1
ATOM 1785 C CA . VAL A 1 247 ? 2.377 1.076 -4.462 1.00 98.50 247 VAL A CA 1
ATOM 1786 C C . VAL A 1 247 ? 2.110 2.088 -5.563 1.00 98.50 247 VAL A C 1
ATOM 1788 O O . VAL A 1 247 ? 1.425 1.774 -6.534 1.00 98.50 247 VAL A O 1
ATOM 1791 N N . GLU A 1 248 ? 2.626 3.300 -5.397 1.00 97.00 248 GLU A N 1
ATOM 1792 C CA . GLU A 1 248 ? 2.575 4.376 -6.383 1.00 97.00 248 GLU A CA 1
ATOM 1793 C C . GLU A 1 248 ? 3.992 4.815 -6.738 1.00 97.00 248 GLU A C 1
ATOM 1795 O O . GLU A 1 248 ? 4.848 4.928 -5.860 1.00 97.00 248 GLU A O 1
ATOM 1800 N N . PHE A 1 249 ? 4.238 5.074 -8.020 1.00 95.75 249 PHE A N 1
ATOM 1801 C CA . PHE A 1 249 ? 5.526 5.567 -8.494 1.00 95.75 249 PHE A CA 1
ATOM 1802 C C . PHE A 1 249 ? 5.392 6.393 -9.776 1.00 95.75 249 PHE A C 1
ATOM 1804 O O . PHE A 1 249 ? 4.397 6.315 -10.498 1.00 95.75 249 PHE A O 1
ATOM 1811 N N . SER A 1 250 ? 6.438 7.159 -10.070 1.00 93.31 250 SER A N 1
ATOM 1812 C CA . SER A 1 250 ? 6.684 7.805 -11.365 1.00 93.31 250 SER A CA 1
ATOM 1813 C C . SER A 1 250 ? 8.046 7.379 -11.908 1.00 93.31 250 SER A C 1
ATOM 1815 O O . SER A 1 250 ? 8.884 6.879 -11.157 1.00 93.31 250 SER A O 1
ATOM 1817 N N . ALA A 1 251 ? 8.270 7.576 -13.204 1.00 92.56 251 ALA A N 1
ATOM 1818 C CA . ALA A 1 251 ? 9.541 7.279 -13.850 1.00 92.56 251 ALA A CA 1
ATOM 1819 C C . ALA A 1 251 ? 10.101 8.510 -14.560 1.00 92.56 251 ALA A C 1
ATOM 1821 O O . ALA A 1 251 ? 9.362 9.278 -15.172 1.00 92.56 251 ALA A O 1
ATOM 1822 N N . THR A 1 252 ? 11.419 8.656 -14.492 1.00 91.88 252 THR A N 1
ATOM 1823 C CA . THR A 1 252 ? 12.195 9.654 -15.227 1.00 91.88 252 THR A CA 1
ATOM 1824 C C . THR A 1 252 ? 13.565 9.078 -15.591 1.00 91.88 252 THR A C 1
ATOM 1826 O O . THR A 1 252 ? 13.888 7.920 -15.291 1.00 91.88 252 THR A O 1
ATOM 1829 N N . ALA A 1 253 ? 14.400 9.893 -16.223 1.00 91.31 253 ALA A N 1
ATOM 1830 C CA . ALA A 1 253 ? 15.776 9.555 -16.532 1.00 91.31 253 ALA A CA 1
ATOM 1831 C C . ALA A 1 253 ? 16.670 10.795 -16.571 1.00 91.31 253 ALA A C 1
ATOM 1833 O O . ALA A 1 253 ? 16.232 11.912 -16.869 1.00 91.31 253 ALA A O 1
ATOM 1834 N N . ILE A 1 254 ? 17.972 10.598 -16.355 1.00 89.56 254 ILE A N 1
ATOM 1835 C CA . ILE A 1 254 ? 18.940 11.669 -16.617 1.00 89.56 254 ILE A CA 1
ATOM 1836 C C . ILE A 1 254 ? 18.971 11.958 -18.119 1.00 89.56 254 ILE A C 1
ATOM 1838 O O . ILE A 1 254 ? 19.187 11.067 -18.936 1.00 89.56 254 ILE A O 1
ATOM 1842 N N . GLY A 1 255 ? 18.829 13.236 -18.474 1.00 84.19 255 GLY A N 1
ATOM 1843 C CA . GLY A 1 255 ? 18.952 13.697 -19.857 1.00 84.19 255 GLY A CA 1
ATOM 1844 C C . GLY A 1 255 ? 17.666 13.616 -20.682 1.00 84.19 255 GLY A C 1
ATOM 1845 O O . GLY A 1 255 ? 17.754 13.779 -21.896 1.00 84.19 255 GLY A O 1
ATOM 1846 N N . ASN A 1 256 ? 16.498 13.432 -20.048 1.00 76.75 256 ASN A N 1
ATOM 1847 C CA . ASN A 1 256 ? 15.181 13.370 -20.704 1.00 76.75 256 ASN A CA 1
ATOM 1848 C C . ASN A 1 256 ? 15.084 12.254 -21.766 1.00 76.75 256 ASN A C 1
ATOM 1850 O O . ASN A 1 256 ? 14.591 12.489 -22.872 1.00 76.75 256 ASN A O 1
ATOM 1854 N N . ALA A 1 257 ? 15.644 11.081 -21.467 1.00 84.88 257 ALA A N 1
ATOM 1855 C CA . ALA A 1 257 ? 15.641 9.923 -22.354 1.00 84.88 257 ALA A CA 1
ATOM 1856 C C . ALA A 1 257 ? 14.610 8.889 -21.899 1.00 84.88 257 ALA A C 1
ATOM 1858 O O . ALA A 1 257 ? 14.622 8.529 -20.730 1.00 84.88 257 ALA A O 1
ATOM 1859 N N . VAL A 1 258 ? 13.824 8.341 -22.832 1.00 88.75 258 VAL A N 1
ATOM 1860 C CA . VAL A 1 258 ? 12.834 7.296 -22.530 1.00 88.75 258 VAL A CA 1
ATOM 1861 C C . VAL A 1 258 ? 13.548 5.978 -22.260 1.00 88.75 258 VAL A C 1
ATOM 1863 O O . VAL A 1 258 ? 14.030 5.328 -23.188 1.00 88.75 258 VAL A O 1
ATOM 1866 N N . LEU A 1 259 ? 13.658 5.620 -20.981 1.00 92.94 259 LEU A N 1
ATOM 1867 C CA . LEU A 1 259 ? 14.321 4.400 -20.507 1.00 92.94 259 LEU A CA 1
ATOM 1868 C C . LEU A 1 259 ? 13.314 3.400 -19.936 1.00 92.94 259 LEU A C 1
ATOM 1870 O O . LEU A 1 259 ? 12.154 3.748 -19.721 1.00 92.94 259 LEU A O 1
ATOM 1874 N N . SER A 1 260 ? 13.755 2.157 -19.723 1.00 93.25 260 SER A N 1
ATOM 1875 C CA . SER A 1 260 ? 12.897 1.088 -19.229 1.00 93.25 260 SER A CA 1
ATOM 1876 C C . SER A 1 260 ? 12.941 0.979 -17.707 1.00 93.25 260 SER A C 1
ATOM 1878 O O . SER A 1 260 ? 14.011 0.869 -17.095 1.00 93.25 260 SER A O 1
ATOM 1880 N N . HIS A 1 261 ? 11.760 0.878 -17.110 1.00 94.12 261 HIS A N 1
ATOM 1881 C CA . HIS A 1 261 ? 11.537 0.717 -15.679 1.00 94.12 261 HIS A CA 1
ATOM 1882 C C . HIS A 1 261 ? 10.481 -0.360 -15.474 1.00 94.12 261 HIS A C 1
ATOM 1884 O O . HIS A 1 261 ? 9.467 -0.390 -16.172 1.00 94.12 261 HIS A O 1
ATOM 1890 N N . VAL A 1 262 ? 10.685 -1.233 -14.499 1.00 96.88 262 VAL A N 1
ATOM 1891 C CA . VAL A 1 262 ? 9.635 -2.118 -13.998 1.00 96.88 262 VAL A CA 1
ATOM 1892 C C . VAL A 1 262 ? 9.507 -1.883 -12.509 1.00 96.88 262 VAL A C 1
ATOM 1894 O O . VAL A 1 262 ? 10.504 -1.901 -11.792 1.00 96.88 262 VAL A O 1
ATOM 1897 N N . ALA A 1 263 ? 8.287 -1.652 -12.046 1.00 97.81 263 ALA A N 1
ATOM 1898 C CA . ALA A 1 263 ? 7.992 -1.537 -10.628 1.00 97.81 263 ALA A CA 1
ATOM 1899 C C . ALA A 1 263 ? 6.615 -2.114 -10.320 1.00 97.81 263 ALA A C 1
ATOM 1901 O O . ALA A 1 263 ? 5.701 -2.088 -11.151 1.00 97.81 263 ALA A O 1
ATOM 1902 N N . GLY A 1 264 ? 6.473 -2.648 -9.115 1.00 98.12 264 GLY A N 1
ATOM 1903 C CA . GLY A 1 264 ? 5.220 -3.217 -8.658 1.00 98.12 264 GLY A CA 1
ATOM 1904 C C . GLY A 1 264 ? 5.389 -3.977 -7.358 1.00 98.12 264 GLY A C 1
ATOM 1905 O O . GLY A 1 264 ? 6.078 -3.511 -6.452 1.00 98.12 264 GLY A O 1
ATOM 1906 N N . LEU A 1 265 ? 4.725 -5.125 -7.266 1.00 98.25 265 LEU A N 1
ATOM 1907 C CA . LEU A 1 265 ? 4.654 -5.934 -6.059 1.00 98.25 265 LEU A CA 1
ATOM 1908 C C . LEU A 1 265 ? 5.145 -7.360 -6.319 1.00 98.25 265 LEU A C 1
ATOM 1910 O O . LEU A 1 265 ? 4.737 -8.003 -7.288 1.00 98.25 265 LEU A O 1
ATOM 1914 N N . SER A 1 266 ? 5.963 -7.868 -5.404 1.00 96.94 266 SER A N 1
ATOM 1915 C CA . SER A 1 266 ? 6.417 -9.260 -5.381 1.00 96.94 266 SER A CA 1
ATOM 1916 C C . SER A 1 266 ? 5.859 -9.980 -4.167 1.00 96.94 266 SER A C 1
ATOM 1918 O O . SER A 1 266 ? 5.886 -9.443 -3.058 1.00 96.94 266 SER A O 1
ATOM 1920 N N . GLU A 1 267 ? 5.383 -11.208 -4.362 1.00 95.75 267 GLU A N 1
ATOM 1921 C CA . GLU A 1 267 ? 5.068 -12.110 -3.256 1.00 95.75 267 GLU A CA 1
ATOM 1922 C C . GLU A 1 267 ? 6.358 -12.487 -2.524 1.00 95.75 267 GLU A C 1
ATOM 1924 O O . GLU A 1 267 ? 7.343 -12.908 -3.132 1.00 95.75 267 GLU A O 1
ATOM 1929 N N . ILE A 1 268 ? 6.363 -12.351 -1.201 1.00 93.38 268 ILE A N 1
ATOM 1930 C CA . ILE A 1 268 ? 7.520 -12.714 -0.391 1.00 93.38 268 ILE A CA 1
ATOM 1931 C C . ILE A 1 268 ? 7.509 -14.235 -0.194 1.00 93.38 268 ILE A C 1
ATOM 1933 O O . ILE A 1 268 ? 6.525 -14.791 0.308 1.00 93.38 268 ILE A O 1
ATOM 1937 N N . PRO A 1 269 ? 8.609 -14.943 -0.509 1.00 87.94 269 PRO A N 1
ATOM 1938 C CA . PRO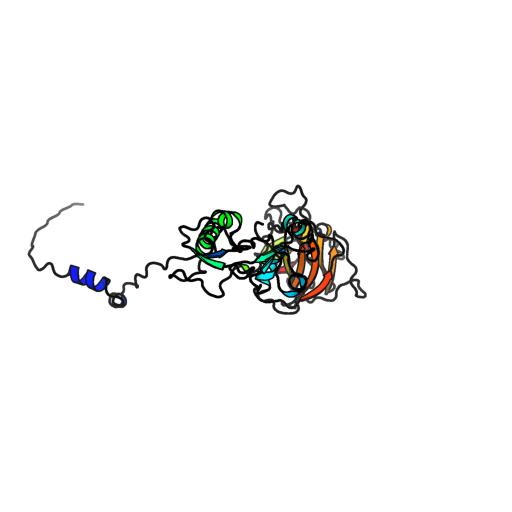 A 1 269 ? 8.696 -16.374 -0.252 1.00 87.94 269 PRO A CA 1
ATOM 1939 C C . PRO A 1 269 ? 8.460 -16.696 1.231 1.00 87.94 269 PRO A C 1
ATOM 1941 O O . PRO A 1 269 ? 9.063 -16.079 2.109 1.00 87.94 269 PRO A O 1
ATOM 1944 N N . LYS A 1 270 ? 7.652 -17.727 1.524 1.00 82.31 270 LYS A N 1
ATOM 1945 C CA . LYS A 1 270 ? 7.252 -18.114 2.900 1.00 82.31 270 LYS A CA 1
ATOM 1946 C C . LYS A 1 270 ? 8.407 -18.279 3.897 1.00 82.31 270 LYS A C 1
ATOM 1948 O O . LYS A 1 270 ? 8.208 -18.095 5.090 1.00 82.31 270 LYS A O 1
ATOM 1953 N N . ASN A 1 271 ? 9.595 -18.642 3.417 1.00 83.12 271 ASN A N 1
ATOM 1954 C CA . ASN A 1 271 ? 10.772 -18.896 4.251 1.00 83.12 271 ASN A CA 1
ATOM 1955 C C . ASN A 1 271 ? 11.803 -17.757 4.204 1.00 83.12 271 ASN A C 1
ATOM 1957 O O . ASN A 1 271 ? 12.947 -17.961 4.609 1.00 83.12 271 ASN A O 1
ATOM 1961 N N . CYS A 1 272 ? 11.443 -16.584 3.678 1.00 84.56 272 CYS A N 1
ATOM 1962 C CA . CYS A 1 272 ? 12.366 -15.462 3.620 1.00 84.56 272 CYS A CA 1
ATOM 1963 C C . CYS A 1 272 ? 12.462 -14.759 4.989 1.00 84.56 272 CYS A C 1
ATOM 1965 O O . CYS A 1 272 ? 11.416 -14.391 5.542 1.00 84.56 272 CYS A O 1
ATOM 1967 N N . PRO A 1 273 ? 13.677 -14.548 5.540 1.00 85.81 273 PRO A N 1
ATOM 1968 C CA . PRO A 1 273 ? 13.858 -13.822 6.798 1.00 85.81 273 PRO A CA 1
ATOM 1969 C C . PRO A 1 273 ? 13.303 -12.399 6.700 1.00 85.81 273 PRO A C 1
ATOM 1971 O O . PRO A 1 273 ? 13.104 -11.888 5.603 1.00 85.81 273 PRO A O 1
ATOM 1974 N N . ASP A 1 274 ? 13.025 -11.766 7.838 1.00 83.12 274 ASP A N 1
ATOM 1975 C CA . ASP A 1 274 ? 12.580 -10.372 7.895 1.00 83.12 274 ASP A CA 1
ATOM 1976 C C . ASP A 1 274 ? 13.711 -9.460 8.410 1.00 83.12 274 ASP A C 1
ATOM 1978 O O . ASP A 1 274 ? 14.189 -9.694 9.526 1.00 83.12 274 ASP A O 1
ATOM 1982 N N . PRO A 1 275 ? 14.178 -8.456 7.634 1.00 82.12 275 PRO A N 1
ATOM 1983 C CA . PRO A 1 275 ? 13.775 -8.109 6.261 1.00 82.12 275 PRO A CA 1
ATOM 1984 C C . PRO A 1 275 ? 14.206 -9.157 5.219 1.00 82.12 275 PRO A C 1
ATOM 1986 O O . PRO A 1 275 ? 15.231 -9.821 5.376 1.00 82.12 275 PRO A O 1
ATOM 1989 N N . CYS A 1 276 ? 13.404 -9.306 4.155 1.00 85.19 276 CYS A N 1
ATOM 1990 C CA . CYS A 1 276 ? 13.665 -10.268 3.080 1.00 85.19 276 CYS A CA 1
ATOM 1991 C C . CYS A 1 276 ? 14.598 -9.656 2.044 1.00 85.19 276 CYS A C 1
ATOM 1993 O O . CYS A 1 276 ? 14.174 -8.767 1.303 1.00 85.19 276 CYS A O 1
ATOM 1995 N N . THR A 1 277 ? 15.832 -10.154 1.976 1.00 87.50 277 THR A N 1
ATOM 1996 C CA . THR A 1 277 ? 16.827 -9.626 1.043 1.00 87.50 277 THR A CA 1
ATOM 1997 C C . THR A 1 277 ? 16.450 -9.874 -0.407 1.00 87.50 277 THR A C 1
ATOM 1999 O O . THR A 1 277 ? 16.054 -10.983 -0.773 1.00 87.50 277 THR A O 1
ATOM 2002 N N . ASP A 1 278 ? 16.563 -8.835 -1.234 1.00 84.69 278 ASP A N 1
ATOM 2003 C CA . ASP A 1 278 ? 16.476 -8.984 -2.683 1.00 84.69 278 ASP A CA 1
ATOM 2004 C C . ASP A 1 278 ? 17.767 -9.604 -3.238 1.00 84.69 278 ASP A C 1
ATOM 2006 O O . ASP A 1 278 ? 18.873 -9.095 -3.045 1.00 84.69 278 ASP A O 1
ATOM 2010 N N . VAL A 1 279 ? 17.612 -10.727 -3.931 1.00 85.56 279 VAL A N 1
ATOM 2011 C CA . VAL A 1 279 ? 18.703 -11.493 -4.542 1.00 85.56 279 VAL A CA 1
ATOM 2012 C C . VAL A 1 279 ? 18.546 -11.619 -6.058 1.00 85.56 279 VAL A C 1
ATOM 2014 O O . VAL A 1 279 ? 19.377 -12.271 -6.690 1.00 85.56 279 VAL A O 1
ATOM 2017 N N . ASN A 1 280 ? 17.495 -11.039 -6.649 1.00 88.69 280 ASN A N 1
ATOM 2018 C CA . ASN A 1 280 ? 17.165 -11.214 -8.056 1.00 88.69 280 ASN A CA 1
ATOM 2019 C C . ASN A 1 280 ? 16.525 -9.956 -8.652 1.00 88.69 280 ASN A C 1
ATOM 2021 O O . ASN A 1 280 ? 15.325 -9.741 -8.568 1.00 88.69 280 ASN A O 1
ATOM 2025 N N . GLN A 1 281 ? 17.325 -9.193 -9.390 1.00 91.75 281 GLN A N 1
ATOM 2026 C CA . GLN A 1 281 ? 16.906 -7.926 -9.993 1.00 91.75 281 GLN A CA 1
ATOM 2027 C C . GLN A 1 281 ? 16.118 -8.101 -11.299 1.00 91.75 281 GLN A C 1
ATOM 2029 O O . GLN A 1 281 ? 15.891 -7.132 -12.021 1.00 91.75 281 GLN A O 1
ATOM 2034 N N . SER A 1 282 ? 15.761 -9.330 -11.674 1.00 92.44 282 SER A N 1
ATOM 2035 C CA . SER A 1 282 ? 15.011 -9.604 -12.896 1.00 92.44 282 SER A CA 1
ATOM 2036 C C . SER A 1 282 ? 13.536 -9.224 -12.728 1.00 92.44 282 SER A C 1
ATOM 2038 O O . SER A 1 282 ? 12.948 -9.535 -11.695 1.00 92.44 282 SER A O 1
ATOM 2040 N N . PRO A 1 283 ? 12.855 -8.698 -13.764 1.00 92.94 283 PRO A N 1
ATOM 2041 C CA . PRO A 1 283 ? 11.410 -8.476 -13.727 1.00 92.94 283 PRO A CA 1
ATOM 2042 C C . PRO A 1 283 ? 10.618 -9.782 -13.588 1.00 92.94 283 PRO A C 1
ATOM 2044 O O . PRO A 1 283 ? 9.424 -9.741 -13.323 1.00 92.94 283 PRO A O 1
ATOM 2047 N N . ASN A 1 284 ? 11.267 -10.941 -13.747 1.00 92.38 284 ASN A N 1
ATOM 2048 C CA . ASN A 1 284 ? 10.665 -12.238 -13.459 1.00 92.38 284 ASN A CA 1
ATOM 2049 C C . ASN A 1 284 ? 10.449 -12.484 -11.959 1.00 92.38 284 ASN A C 1
ATOM 2051 O O . ASN A 1 284 ? 9.624 -13.328 -11.616 1.00 92.38 284 ASN A O 1
ATOM 2055 N N . ASP A 1 285 ? 11.178 -11.782 -11.084 1.00 91.56 285 ASP A N 1
ATOM 2056 C CA . ASP A 1 285 ? 10.941 -11.807 -9.633 1.00 91.56 285 ASP A CA 1
ATOM 2057 C C . ASP A 1 285 ? 9.684 -11.006 -9.262 1.00 91.56 285 ASP A C 1
ATOM 2059 O O . ASP A 1 285 ? 8.978 -11.326 -8.306 1.00 91.56 285 ASP A O 1
ATOM 2063 N N . ILE A 1 286 ? 9.351 -10.009 -10.089 1.00 95.88 286 ILE A N 1
ATOM 2064 C CA . ILE A 1 286 ? 8.200 -9.135 -9.893 1.00 95.88 286 ILE A CA 1
ATOM 2065 C C . ILE A 1 286 ? 6.922 -9.900 -10.232 1.00 95.88 286 ILE A C 1
ATOM 2067 O O . ILE A 1 286 ? 6.642 -10.241 -11.384 1.00 95.88 286 ILE A O 1
ATOM 2071 N N . THR A 1 287 ? 6.122 -10.181 -9.200 1.00 97.19 287 THR A N 1
ATOM 2072 C CA . THR A 1 287 ? 4.897 -10.978 -9.356 1.00 97.19 287 THR A CA 1
ATOM 2073 C C . THR A 1 287 ? 3.815 -10.194 -10.091 1.00 97.19 287 THR A C 1
ATOM 2075 O O . THR A 1 287 ? 3.160 -10.753 -10.966 1.00 97.19 287 THR A O 1
ATOM 2078 N N . PHE A 1 288 ? 3.657 -8.910 -9.771 1.00 98.50 288 PHE A N 1
ATOM 2079 C CA . PHE A 1 288 ? 2.682 -8.003 -10.369 1.00 98.50 288 PHE A CA 1
ATOM 2080 C C . PHE A 1 288 ? 3.351 -6.656 -10.645 1.00 98.50 288 PHE A C 1
ATOM 2082 O O . PHE A 1 288 ? 3.493 -5.833 -9.743 1.00 98.50 288 PHE A O 1
ATOM 2089 N N . GLY A 1 289 ? 3.785 -6.430 -11.883 1.00 98.00 289 GLY A N 1
ATOM 2090 C CA . GLY A 1 289 ? 4.581 -5.270 -12.277 1.00 98.00 289 GLY A CA 1
ATOM 2091 C C . GLY A 1 289 ? 3.975 -4.476 -13.427 1.00 98.00 289 GLY A C 1
ATOM 2092 O O . GLY A 1 289 ? 3.311 -5.020 -14.308 1.00 98.00 289 GLY A O 1
ATOM 2093 N N . ILE A 1 290 ? 4.255 -3.177 -13.438 1.00 98.38 290 ILE A N 1
ATOM 2094 C CA . ILE A 1 290 ? 4.066 -2.311 -14.602 1.00 98.38 290 ILE A CA 1
ATOM 2095 C C . ILE A 1 290 ? 5.442 -2.080 -15.208 1.00 98.38 290 ILE A C 1
ATOM 2097 O O . ILE A 1 290 ? 6.370 -1.686 -14.503 1.00 98.38 290 ILE A O 1
ATOM 2101 N N . SER A 1 291 ? 5.562 -2.318 -16.509 1.00 96.44 291 SER A N 1
ATOM 2102 C CA . SER A 1 291 ? 6.750 -1.988 -17.282 1.00 96.44 291 SER A CA 1
ATOM 2103 C C . SER A 1 291 ? 6.491 -0.740 -18.113 1.00 96.44 291 SER A C 1
ATOM 2105 O O . SER A 1 291 ? 5.621 -0.721 -18.982 1.00 96.44 291 SER A O 1
ATOM 2107 N N . LEU A 1 292 ? 7.259 0.302 -17.826 1.00 95.19 292 LEU A N 1
ATOM 2108 C CA . LEU A 1 292 ? 7.385 1.495 -18.648 1.00 95.19 292 LEU A CA 1
ATOM 2109 C C . LEU A 1 292 ? 8.604 1.256 -19.529 1.00 95.19 292 LEU A C 1
ATOM 2111 O O . LEU A 1 292 ? 9.697 1.081 -19.005 1.00 95.19 292 LEU A O 1
ATOM 2115 N N . ASN A 1 293 ? 8.412 1.097 -20.831 1.00 93.00 293 ASN A N 1
ATOM 2116 C CA . ASN A 1 293 ? 9.454 0.601 -21.728 1.00 93.00 293 ASN A CA 1
ATOM 2117 C C . ASN A 1 293 ? 10.006 1.712 -22.637 1.00 93.00 293 ASN A C 1
ATOM 2119 O O . ASN A 1 293 ? 9.296 2.658 -22.964 1.00 93.00 293 ASN A O 1
ATOM 2123 N N . VAL A 1 294 ? 11.247 1.568 -23.120 1.00 91.94 294 VAL A N 1
ATOM 2124 C CA . VAL A 1 294 ? 11.948 2.556 -23.982 1.00 91.94 294 VAL A CA 1
ATOM 2125 C C . VAL A 1 294 ? 11.190 3.006 -25.240 1.00 91.94 294 VAL A C 1
ATOM 2127 O O . VAL A 1 294 ? 11.523 4.024 -25.843 1.00 91.94 294 VAL A O 1
ATOM 2130 N N . ASP A 1 295 ? 10.174 2.257 -25.666 1.00 91.81 295 ASP A N 1
ATOM 2131 C CA . ASP A 1 295 ? 9.276 2.614 -26.767 1.00 91.81 295 ASP A CA 1
ATOM 2132 C C . ASP A 1 295 ? 8.173 3.617 -26.365 1.00 91.81 295 ASP A C 1
ATOM 2134 O O . ASP A 1 295 ? 7.322 3.956 -27.192 1.00 91.81 295 ASP A O 1
ATOM 2138 N N . GLY A 1 296 ? 8.179 4.101 -25.118 1.00 92.00 296 GLY A N 1
ATOM 2139 C CA . GLY A 1 296 ? 7.191 5.033 -24.578 1.00 92.00 296 GLY A CA 1
ATOM 2140 C C . GLY A 1 296 ? 5.843 4.375 -24.291 1.00 92.00 296 GLY A C 1
ATOM 2141 O O . GLY A 1 296 ? 4.808 5.042 -24.350 1.00 92.00 296 GLY A O 1
ATOM 2142 N N . ARG A 1 297 ? 5.820 3.060 -24.038 1.00 95.00 297 ARG A N 1
ATOM 2143 C CA . ARG A 1 297 ? 4.591 2.283 -23.818 1.00 95.00 297 ARG A CA 1
ATOM 2144 C C . ARG A 1 297 ? 4.518 1.656 -22.436 1.00 95.00 297 ARG A C 1
ATOM 2146 O O . ARG A 1 297 ? 5.530 1.343 -21.814 1.00 95.00 297 ARG A O 1
ATOM 2153 N N . VAL A 1 298 ? 3.281 1.475 -21.982 1.00 96.75 298 VAL A N 1
ATOM 2154 C CA . VAL A 1 298 ? 2.954 0.845 -20.702 1.00 96.75 298 VAL A CA 1
ATOM 2155 C C . VAL A 1 298 ? 2.572 -0.603 -20.943 1.00 96.75 298 VAL A C 1
ATOM 2157 O O . VAL A 1 298 ? 1.637 -0.892 -21.688 1.00 96.75 298 VAL A O 1
ATOM 2160 N N . TYR A 1 299 ? 3.253 -1.510 -20.266 1.00 97.38 299 TYR A N 1
ATOM 2161 C CA . TYR A 1 299 ? 2.965 -2.933 -20.277 1.00 97.38 299 TYR A CA 1
ATOM 2162 C C . TYR A 1 299 ? 2.704 -3.435 -18.860 1.00 97.38 299 TYR A C 1
ATOM 2164 O O . TYR A 1 299 ? 3.145 -2.834 -17.880 1.00 97.38 299 TYR A O 1
ATOM 2172 N N . VAL A 1 300 ? 2.011 -4.564 -18.755 1.00 98.12 300 VAL A N 1
ATOM 2173 C CA . VAL A 1 300 ? 1.859 -5.298 -17.497 1.00 98.12 300 VAL A CA 1
ATOM 2174 C C . VAL A 1 300 ? 2.689 -6.568 -17.581 1.00 98.12 300 VAL A C 1
ATOM 2176 O O . VAL A 1 300 ? 2.663 -7.270 -18.593 1.00 98.12 300 VAL A O 1
ATOM 2179 N N . ILE A 1 301 ? 3.428 -6.851 -16.513 1.00 96.00 301 ILE A N 1
ATOM 2180 C CA . ILE A 1 301 ? 4.176 -8.090 -16.330 1.00 96.00 301 ILE A CA 1
ATOM 2181 C C . ILE A 1 301 ? 3.602 -8.790 -15.104 1.00 96.00 301 ILE A C 1
ATOM 2183 O O . ILE A 1 301 ? 3.576 -8.226 -14.012 1.00 96.00 301 ILE A O 1
ATOM 2187 N N . GLU A 1 302 ? 3.158 -10.027 -15.277 1.00 96.69 302 GLU A N 1
ATOM 2188 C CA . GLU A 1 302 ? 2.691 -10.881 -14.191 1.00 96.69 302 GLU A CA 1
ATOM 2189 C C . GLU A 1 302 ? 3.553 -12.144 -14.152 1.00 96.69 302 GLU A C 1
ATOM 2191 O O . GLU A 1 302 ? 3.609 -12.897 -15.125 1.00 96.69 302 GLU A O 1
ATOM 2196 N N . LYS A 1 303 ? 4.262 -12.377 -13.040 1.00 90.94 303 LYS A N 1
ATOM 2197 C CA . LYS A 1 303 ? 5.144 -13.545 -12.831 1.00 90.94 303 LYS A CA 1
ATOM 2198 C C . LYS A 1 303 ? 6.151 -13.745 -13.977 1.00 90.94 303 LYS A C 1
ATOM 2200 O O . LYS A 1 303 ? 6.354 -14.860 -14.457 1.00 90.94 303 LYS A O 1
ATOM 2205 N N . GLY A 1 304 ? 6.739 -12.644 -14.451 1.00 85.69 304 GLY A N 1
ATOM 2206 C CA . GLY A 1 304 ? 7.678 -12.628 -15.580 1.00 85.69 304 GLY A CA 1
ATOM 2207 C C . GLY A 1 304 ? 7.055 -12.787 -16.972 1.00 85.69 304 GLY A C 1
ATOM 2208 O O . GLY A 1 304 ? 7.782 -12.848 -17.963 1.00 85.69 304 GLY A O 1
ATOM 2209 N N . VAL A 1 305 ? 5.726 -12.848 -17.082 1.00 92.50 305 VAL A N 1
ATOM 2210 C CA . VAL A 1 305 ? 5.014 -12.972 -18.359 1.00 92.50 305 VAL A CA 1
ATOM 2211 C C . VAL A 1 305 ? 4.368 -11.642 -18.727 1.00 92.50 305 VAL A C 1
ATOM 2213 O O . VAL A 1 305 ? 3.675 -11.027 -17.921 1.00 92.50 305 VAL A O 1
ATOM 2216 N N . LEU A 1 306 ? 4.580 -11.208 -19.969 1.00 94.62 306 LEU A N 1
ATOM 2217 C CA . LEU A 1 306 ? 3.923 -10.029 -20.522 1.00 94.62 306 LEU A CA 1
ATOM 2218 C C . LEU A 1 306 ? 2.424 -10.297 -20.706 1.00 94.62 306 LEU A C 1
ATOM 2220 O O . LEU A 1 306 ? 2.038 -11.204 -21.448 1.00 94.62 306 LEU A O 1
ATOM 2224 N N . VAL A 1 307 ? 1.583 -9.475 -20.090 1.00 96.50 307 VAL A N 1
ATOM 2225 C CA . VAL A 1 307 ? 0.144 -9.463 -20.356 1.00 96.50 307 VAL A CA 1
ATOM 2226 C C . VAL A 1 307 ? -0.105 -8.654 -21.626 1.00 96.50 307 VAL A C 1
ATOM 2228 O O . VAL A 1 307 ? 0.352 -7.518 -21.753 1.00 96.50 307 VAL A O 1
ATOM 2231 N N . THR A 1 308 ? -0.829 -9.240 -22.583 1.00 96.50 308 THR A N 1
ATOM 2232 C CA . THR A 1 308 ? -1.119 -8.579 -23.863 1.00 96.50 308 THR A CA 1
ATOM 2233 C C . THR A 1 308 ? -2.190 -7.508 -23.673 1.00 96.50 308 THR A C 1
ATOM 2235 O O . THR A 1 308 ? -3.355 -7.821 -23.437 1.00 96.50 308 THR A O 1
ATOM 2238 N N . GLY A 1 309 ? -1.784 -6.246 -23.793 1.00 95.69 309 GLY A N 1
ATOM 2239 C CA . GLY A 1 309 ? -2.680 -5.098 -23.769 1.00 95.69 309 GLY A CA 1
ATOM 2240 C C . GLY A 1 309 ? -3.537 -4.959 -25.036 1.00 95.69 309 GLY A C 1
ATOM 2241 O O . GLY A 1 309 ? -3.305 -5.641 -26.037 1.00 95.69 309 GLY A O 1
ATOM 2242 N N . PRO A 1 310 ? -4.546 -4.070 -25.007 1.00 95.00 310 PRO A N 1
ATOM 2243 C CA . PRO A 1 310 ? -5.552 -3.953 -26.064 1.00 95.00 310 PRO A CA 1
ATOM 2244 C C . PRO A 1 310 ? -5.051 -3.291 -27.354 1.00 95.00 310 PRO A C 1
ATOM 2246 O O . PRO A 1 310 ? -5.759 -3.318 -28.363 1.00 95.00 310 PRO A O 1
ATOM 2249 N N . ASP A 1 311 ? -3.886 -2.642 -27.339 1.00 94.00 311 ASP A N 1
ATOM 2250 C CA . ASP A 1 311 ? -3.382 -1.949 -28.519 1.00 94.00 311 ASP A CA 1
ATOM 2251 C C . ASP A 1 311 ? -2.630 -2.878 -29.491 1.00 94.00 311 ASP A C 1
ATOM 2253 O O . ASP A 1 311 ? -2.296 -4.022 -29.189 1.00 94.00 311 ASP A O 1
ATOM 2257 N N . LEU A 1 312 ? -2.334 -2.371 -30.692 1.00 91.69 312 LEU A N 1
ATOM 2258 C CA . LEU A 1 312 ? -1.670 -3.145 -31.752 1.00 91.69 312 LEU A CA 1
ATOM 2259 C C . LEU A 1 312 ? -0.249 -3.620 -31.398 1.00 91.69 312 LEU A C 1
ATOM 2261 O O . LEU A 1 312 ? 0.290 -4.468 -32.104 1.00 91.69 312 LEU A O 1
ATOM 2265 N N . ASN A 1 313 ? 0.360 -3.068 -30.347 1.00 91.56 313 ASN A N 1
ATOM 2266 C CA . ASN A 1 313 ? 1.691 -3.434 -29.865 1.00 91.56 313 ASN A CA 1
ATOM 2267 C C . ASN A 1 313 ? 1.611 -4.331 -28.617 1.00 91.56 313 ASN A C 1
ATOM 2269 O O . ASN A 1 313 ? 2.644 -4.661 -28.044 1.00 91.56 313 ASN A O 1
ATOM 2273 N N . GLY A 1 314 ? 0.404 -4.720 -28.187 1.00 93.88 314 GLY A N 1
ATOM 2274 C CA . GLY A 1 314 ? 0.190 -5.475 -26.955 1.00 93.88 314 GLY A CA 1
ATOM 2275 C C . GLY A 1 314 ? 0.422 -4.651 -25.687 1.00 93.88 314 GLY A C 1
ATOM 2276 O O . GLY A 1 314 ? 0.725 -5.222 -24.644 1.00 93.88 314 GLY A O 1
ATOM 2277 N N . SER A 1 315 ? 0.303 -3.325 -25.764 1.00 96.75 315 SER A N 1
ATOM 2278 C CA . SER A 1 315 ? 0.485 -2.380 -24.658 1.00 96.75 315 SER A CA 1
ATOM 2279 C C . SER A 1 315 ? -0.846 -1.805 -24.156 1.00 96.75 315 SER A C 1
ATOM 2281 O O . SER A 1 315 ? -1.875 -1.861 -24.835 1.00 96.75 315 SER A O 1
ATOM 2283 N N . PHE A 1 316 ? -0.819 -1.213 -22.964 1.00 96.69 316 PHE A N 1
ATOM 2284 C CA . PHE A 1 316 ? -1.933 -0.519 -22.306 1.00 96.69 316 PHE A CA 1
ATOM 2285 C C . PHE A 1 316 ? -1.904 0.998 -22.552 1.00 96.69 316 PHE A C 1
ATOM 2287 O O . PHE A 1 316 ? -2.425 1.795 -21.767 1.00 96.69 316 PHE A O 1
ATOM 2294 N N . GLY A 1 317 ? -1.285 1.400 -23.663 1.00 94.75 317 GLY A N 1
ATOM 2295 C CA . GLY A 1 317 ? -1.196 2.780 -24.114 1.00 94.75 317 GLY A CA 1
ATOM 2296 C C . GLY A 1 317 ? 0.205 3.367 -23.987 1.00 94.75 317 GLY A C 1
ATOM 2297 O O . GLY A 1 317 ? 1.175 2.693 -23.641 1.00 94.75 317 GLY A O 1
ATOM 2298 N N . LEU A 1 318 ? 0.293 4.655 -24.303 1.00 92.69 318 LEU A N 1
ATOM 2299 C CA . LEU A 1 318 ? 1.530 5.425 -24.216 1.00 92.69 318 LEU A CA 1
ATOM 2300 C C . LEU A 1 318 ? 1.756 5.914 -22.782 1.00 92.69 318 LEU A C 1
ATOM 2302 O O . LEU A 1 318 ? 0.792 6.054 -22.022 1.00 92.69 318 LEU A O 1
ATOM 2306 N N . TYR A 1 319 ? 3.006 6.204 -22.445 1.00 89.50 319 TYR A N 1
ATOM 2307 C CA . TYR A 1 319 ? 3.369 7.054 -21.315 1.00 89.50 319 TYR A CA 1
ATOM 2308 C C . TYR A 1 319 ? 4.350 8.130 -21.768 1.00 89.50 319 TYR A C 1
ATOM 2310 O O . TYR A 1 319 ? 5.024 8.007 -22.792 1.00 89.50 319 TYR A O 1
ATOM 2318 N N . ASN A 1 320 ? 4.408 9.201 -20.995 1.00 83.69 320 ASN A N 1
ATOM 2319 C CA . ASN A 1 320 ? 5.303 10.318 -21.192 1.00 83.69 320 ASN A CA 1
ATOM 2320 C C . ASN A 1 320 ? 6.052 10.578 -19.883 1.00 83.69 320 ASN A C 1
ATOM 2322 O O . ASN A 1 320 ? 5.530 11.220 -18.980 1.00 83.69 320 ASN A O 1
ATOM 2326 N N . GLU A 1 321 ? 7.305 10.140 -19.802 1.00 76.31 321 GLU A N 1
ATOM 2327 C CA . GLU A 1 321 ? 8.177 10.384 -18.641 1.00 76.31 321 GLU A CA 1
ATOM 2328 C C . GLU A 1 321 ? 8.438 11.872 -18.348 1.00 76.31 321 GLU A C 1
ATOM 2330 O O . GLU A 1 321 ? 8.813 12.236 -17.237 1.00 76.31 321 GLU A O 1
ATOM 2335 N N . GLN A 1 322 ? 8.243 12.763 -19.328 1.00 74.94 322 GLN A N 1
ATOM 2336 C CA . GLN A 1 322 ? 8.373 14.203 -19.111 1.00 74.94 322 GLN A CA 1
ATOM 2337 C C . GLN A 1 322 ? 7.104 14.799 -18.484 1.00 74.94 322 GLN A C 1
ATOM 2339 O O . GLN A 1 322 ? 7.107 15.954 -18.049 1.00 74.94 322 GLN A O 1
ATOM 2344 N N . ASN A 1 323 ? 6.015 14.029 -18.415 1.00 77.88 323 ASN A N 1
ATOM 2345 C CA . ASN A 1 323 ? 4.824 14.402 -17.678 1.00 77.88 323 ASN A CA 1
ATOM 2346 C C . ASN A 1 323 ? 5.011 14.094 -16.187 1.00 77.88 323 ASN A C 1
ATOM 2348 O O . ASN A 1 323 ? 4.766 12.984 -15.727 1.00 77.88 323 ASN A O 1
ATOM 2352 N N . GLN A 1 324 ? 5.359 15.123 -15.413 1.00 64.31 324 GLN A N 1
ATOM 2353 C CA . GLN A 1 324 ? 5.555 15.023 -13.960 1.00 64.31 324 GLN A CA 1
ATOM 2354 C C . GLN A 1 324 ? 4.297 14.610 -13.173 1.00 64.31 324 GLN A C 1
ATOM 2356 O O . GLN A 1 324 ? 4.388 14.341 -11.974 1.00 64.31 324 GLN A O 1
ATOM 2361 N N . HIS A 1 325 ? 3.130 14.576 -13.823 1.00 66.69 325 HIS A N 1
ATOM 2362 C CA . HIS A 1 325 ? 1.869 14.145 -13.225 1.00 66.69 325 HIS A CA 1
ATOM 2363 C C . HIS A 1 325 ? 1.548 12.671 -13.499 1.00 66.69 325 HIS A C 1
ATOM 2365 O O . HIS A 1 325 ? 0.665 12.123 -12.838 1.00 66.69 325 HIS A O 1
ATOM 2371 N N . GLU A 1 326 ? 2.234 12.024 -14.449 1.00 85.00 326 GLU A N 1
ATOM 2372 C CA . GLU A 1 326 ? 1.958 10.631 -14.784 1.00 85.00 326 GLU A CA 1
ATOM 2373 C C . GLU A 1 326 ? 2.575 9.709 -13.729 1.00 85.00 326 GLU A C 1
ATOM 2375 O O . GLU A 1 326 ? 3.789 9.523 -13.634 1.00 85.00 326 GLU A O 1
ATOM 2380 N N . ARG A 1 327 ? 1.696 9.158 -12.894 1.00 91.81 327 ARG A N 1
ATOM 2381 C CA . ARG A 1 327 ? 2.031 8.190 -11.853 1.00 91.81 327 ARG A CA 1
ATOM 2382 C C . ARG A 1 327 ? 1.253 6.914 -12.082 1.00 91.81 327 ARG A C 1
ATOM 2384 O O . ARG A 1 327 ? 0.136 6.939 -12.596 1.00 91.81 327 ARG A O 1
ATOM 2391 N N . PHE A 1 328 ? 1.835 5.809 -11.661 1.00 96.06 328 PHE A N 1
ATOM 2392 C CA . PHE A 1 328 ? 1.282 4.480 -11.842 1.00 96.06 328 PHE A CA 1
ATOM 2393 C C . PHE A 1 328 ? 1.050 3.828 -10.494 1.00 96.06 328 PHE A C 1
ATOM 2395 O O . PHE A 1 328 ? 1.830 4.039 -9.564 1.00 96.06 328 PHE A O 1
ATOM 2402 N N . ARG A 1 329 ? -0.016 3.032 -10.401 1.00 97.31 329 ARG A N 1
ATOM 2403 C CA . ARG A 1 329 ? -0.336 2.250 -9.212 1.00 97.31 329 ARG A CA 1
ATOM 2404 C C . ARG A 1 329 ? -0.516 0.782 -9.530 1.00 97.31 329 ARG A C 1
ATOM 2406 O O . ARG A 1 329 ? -1.169 0.422 -10.510 1.00 97.31 329 ARG A O 1
ATOM 2413 N N . VAL A 1 330 ? 0.011 -0.040 -8.631 1.00 98.56 330 VAL A N 1
ATOM 2414 C CA . VAL A 1 330 ? -0.381 -1.442 -8.480 1.00 98.56 330 VAL A CA 1
ATOM 2415 C C . VAL A 1 330 ? -1.118 -1.542 -7.151 1.00 98.56 330 VAL A C 1
ATOM 2417 O O . VAL A 1 330 ? -0.507 -1.392 -6.090 1.00 98.56 330 VAL A O 1
ATOM 2420 N N . SER A 1 331 ? -2.431 -1.743 -7.219 1.00 98.44 331 SER A N 1
ATOM 2421 C CA . SER A 1 331 ? -3.320 -1.755 -6.057 1.00 98.44 331 SER A CA 1
ATOM 2422 C C . SER A 1 331 ? -3.790 -3.168 -5.744 1.00 98.44 331 SER A C 1
ATOM 2424 O O . SER A 1 331 ? -4.082 -3.959 -6.639 1.00 98.44 331 SER A O 1
ATOM 2426 N N . LEU A 1 332 ? -3.882 -3.464 -4.455 1.00 98.50 332 LEU A N 1
ATOM 2427 C CA . LEU A 1 332 ? -4.397 -4.693 -3.882 1.00 98.50 332 LEU A CA 1
ATOM 2428 C C . LEU A 1 332 ? -5.745 -4.407 -3.239 1.00 98.50 332 LEU A C 1
ATOM 2430 O O . LEU A 1 332 ? -5.881 -3.458 -2.467 1.00 98.50 332 LEU A O 1
ATOM 2434 N N . ARG A 1 333 ? -6.707 -5.284 -3.500 1.00 96.50 333 ARG A N 1
ATOM 2435 C CA . ARG A 1 333 ? -7.949 -5.365 -2.736 1.00 96.50 333 ARG A CA 1
ATOM 2436 C C . ARG A 1 333 ? -8.061 -6.747 -2.116 1.00 96.50 333 ARG A C 1
ATOM 2438 O O . ARG A 1 333 ? -8.091 -7.742 -2.841 1.00 96.50 333 ARG A O 1
ATOM 2445 N N . GLN A 1 334 ? -8.100 -6.805 -0.792 1.00 94.56 334 GLN A N 1
ATOM 2446 C CA . GLN A 1 334 ? -8.113 -8.052 -0.043 1.00 94.56 334 GLN A CA 1
ATOM 2447 C C . GLN A 1 334 ? -9.382 -8.860 -0.348 1.00 94.56 334 GLN A C 1
ATOM 2449 O O . GLN A 1 334 ? -10.500 -8.337 -0.386 1.00 94.56 334 GLN A O 1
ATOM 2454 N N . SER A 1 335 ? -9.196 -10.161 -0.554 1.00 90.81 335 SER A N 1
ATOM 2455 C CA . SER A 1 335 ? -10.278 -11.131 -0.705 1.00 90.81 335 SER A CA 1
ATOM 2456 C C . SER A 1 335 ? -10.812 -11.575 0.657 1.00 90.81 335 SER A C 1
ATOM 2458 O O . SER A 1 335 ? -10.164 -11.430 1.691 1.00 90.81 335 SER A O 1
ATOM 2460 N N . SER A 1 336 ? -11.996 -12.183 0.671 1.00 83.75 336 SER A N 1
ATOM 2461 C CA . SER A 1 336 ? -12.658 -12.638 1.904 1.00 83.75 336 SER A CA 1
ATOM 2462 C C . SER A 1 336 ? -11.896 -13.720 2.685 1.00 83.75 336 SER A C 1
ATOM 2464 O O . SER A 1 336 ? -12.226 -13.993 3.832 1.00 83.75 336 SER A O 1
ATOM 2466 N N . ASP A 1 337 ? -10.903 -14.377 2.078 1.00 86.06 337 ASP A N 1
ATOM 2467 C CA . ASP A 1 337 ? -10.052 -15.368 2.756 1.00 86.06 337 ASP A CA 1
ATOM 2468 C C . ASP A 1 337 ? -8.943 -14.732 3.614 1.00 86.06 337 ASP A C 1
ATOM 2470 O O . ASP A 1 337 ? -8.215 -15.443 4.306 1.00 86.06 337 ASP A O 1
ATOM 2474 N N . ALA A 1 338 ? -8.807 -13.405 3.548 1.00 86.62 338 ALA A N 1
ATOM 2475 C CA . ALA A 1 338 ? -7.757 -12.590 4.142 1.00 86.62 338 ALA A CA 1
ATOM 2476 C C . ALA A 1 338 ? -6.310 -12.927 3.720 1.00 86.62 338 ALA A C 1
ATOM 2478 O O . ALA A 1 338 ? -5.394 -12.189 4.086 1.00 86.62 338 ALA A O 1
ATOM 2479 N N . ALA A 1 339 ? -6.100 -13.985 2.937 1.00 92.00 339 ALA A N 1
ATOM 2480 C CA . ALA A 1 339 ? -4.802 -14.491 2.504 1.00 92.00 339 ALA A CA 1
ATOM 2481 C C . ALA A 1 339 ? -4.445 -14.055 1.080 1.00 92.00 339 ALA A C 1
ATOM 2483 O O . ALA A 1 339 ? -3.263 -14.033 0.725 1.00 92.00 339 ALA A O 1
ATOM 2484 N N . THR A 1 340 ? -5.449 -13.695 0.280 1.00 95.88 340 THR A N 1
ATOM 2485 C CA . THR A 1 340 ? -5.268 -13.294 -1.110 1.00 95.88 340 THR A CA 1
ATOM 2486 C C . THR A 1 340 ? -5.843 -11.917 -1.417 1.00 95.88 340 THR A C 1
ATOM 2488 O O . THR A 1 340 ? -6.630 -11.355 -0.651 1.00 95.88 340 THR A O 1
ATOM 2491 N N . ALA A 1 341 ? -5.451 -11.358 -2.560 1.00 97.25 341 ALA A N 1
ATOM 2492 C CA . ALA A 1 341 ? -5.940 -10.077 -3.048 1.00 97.25 341 ALA A CA 1
ATOM 2493 C C . ALA A 1 341 ? -6.129 -10.069 -4.564 1.00 97.25 341 ALA A C 1
ATOM 2495 O O . ALA A 1 341 ? -5.357 -10.675 -5.307 1.00 97.25 341 ALA A O 1
ATOM 2496 N N . THR A 1 342 ? -7.138 -9.335 -5.027 1.00 97.75 342 THR A N 1
ATOM 2497 C CA . THR A 1 342 ? -7.251 -8.958 -6.438 1.00 97.75 342 THR A CA 1
ATOM 2498 C C . THR A 1 342 ? -6.300 -7.804 -6.725 1.00 97.75 342 THR A C 1
ATOM 2500 O O . THR A 1 342 ? -6.213 -6.877 -5.916 1.00 97.75 342 THR A O 1
ATOM 2503 N N . VAL A 1 343 ? -5.627 -7.841 -7.876 1.00 98.62 343 VAL A N 1
ATOM 2504 C CA . VAL A 1 343 ? -4.648 -6.822 -8.272 1.00 98.62 343 VAL A CA 1
ATOM 2505 C C . VAL A 1 343 ? -5.197 -5.974 -9.411 1.00 98.62 343 VAL A C 1
ATOM 2507 O O . VAL A 1 343 ? -5.678 -6.507 -10.411 1.00 98.62 343 VAL A O 1
ATOM 2510 N N . THR A 1 344 ? -5.104 -4.656 -9.278 1.00 98.56 344 THR A N 1
ATOM 2511 C CA . THR A 1 344 ? -5.495 -3.701 -10.321 1.00 98.56 344 THR A CA 1
ATOM 2512 C C . THR A 1 344 ? -4.352 -2.759 -10.650 1.00 98.56 344 THR A C 1
ATOM 2514 O O . THR A 1 344 ? -3.611 -2.338 -9.762 1.00 98.56 344 THR A O 1
ATOM 2517 N N . TYR A 1 345 ? -4.261 -2.382 -11.918 1.00 98.56 345 TYR A N 1
ATOM 2518 C CA . TYR A 1 345 ? -3.229 -1.508 -12.449 1.00 98.56 345 TYR A CA 1
ATOM 2519 C C . TYR A 1 345 ? -3.879 -0.242 -12.980 1.00 98.56 345 TYR A C 1
ATOM 2521 O O . TYR A 1 345 ? -4.774 -0.302 -13.833 1.00 98.56 345 TYR A O 1
ATOM 2529 N N . SER A 1 346 ? -3.442 0.903 -12.471 1.00 97.12 346 SER A N 1
ATOM 2530 C CA . SER A 1 346 ? -4.008 2.192 -12.849 1.00 97.12 346 SER A CA 1
ATOM 2531 C C . SER A 1 346 ? -2.934 3.230 -13.127 1.00 97.12 346 SER A C 1
ATOM 2533 O O . SER A 1 346 ? -1.780 3.117 -12.704 1.00 97.12 346 SER A O 1
ATOM 2535 N N . ARG A 1 347 ? -3.331 4.247 -13.889 1.00 94.44 347 ARG A N 1
ATOM 2536 C CA . ARG A 1 347 ? -2.567 5.480 -14.069 1.00 94.44 347 ARG A CA 1
ATOM 2537 C C . ARG A 1 347 ? -3.320 6.638 -13.434 1.00 94.44 347 ARG A C 1
ATOM 2539 O O . ARG A 1 347 ? -4.537 6.737 -13.579 1.00 94.44 347 ARG A O 1
ATOM 2546 N N . LEU A 1 348 ? -2.604 7.518 -12.753 1.00 91.62 348 LEU A N 1
ATOM 2547 C CA . LEU A 1 348 ? -3.160 8.762 -12.241 1.00 91.62 348 LEU A CA 1
ATOM 2548 C C . LEU A 1 348 ? -3.198 9.781 -13.373 1.00 91.62 348 LEU A C 1
ATOM 2550 O O . LEU A 1 348 ? -2.211 9.975 -14.082 1.00 91.62 348 LEU A O 1
ATOM 2554 N N . THR A 1 349 ? -4.339 10.446 -13.521 1.00 84.19 349 THR A N 1
ATOM 2555 C CA . THR A 1 349 ? -4.575 11.431 -14.587 1.00 84.19 349 THR A CA 1
ATOM 2556 C C . THR A 1 349 ? -4.560 12.876 -14.099 1.00 84.19 349 THR A C 1
ATOM 2558 O O . THR A 1 349 ? -4.665 13.802 -14.902 1.00 84.19 349 THR A O 1
ATOM 2561 N N . ALA A 1 350 ? -4.402 13.084 -12.791 1.00 84.25 350 ALA A N 1
ATOM 2562 C CA . ALA A 1 350 ? -4.312 14.394 -12.160 1.00 84.25 350 ALA A CA 1
ATOM 2563 C C . ALA A 1 350 ? -3.462 14.340 -10.880 1.00 84.25 350 ALA A C 1
ATOM 2565 O O . ALA A 1 350 ? -3.081 13.269 -10.397 1.00 84.25 350 ALA A O 1
ATOM 2566 N N . ASP A 1 351 ? -3.203 15.511 -10.296 1.00 82.38 351 ASP A N 1
ATOM 2567 C CA . ASP A 1 351 ? -2.553 15.607 -8.995 1.00 82.38 351 ASP A CA 1
ATOM 2568 C C . ASP A 1 351 ? -3.407 14.959 -7.899 1.00 82.38 351 ASP A C 1
ATOM 2570 O O . ASP A 1 351 ? -4.504 15.401 -7.568 1.00 82.38 351 ASP A O 1
ATOM 2574 N N . CYS A 1 352 ? -2.866 13.892 -7.324 1.00 84.62 352 CYS A N 1
ATOM 2575 C CA . CYS A 1 352 ? -3.381 13.218 -6.147 1.00 84.62 352 CYS A CA 1
ATOM 2576 C C . CYS A 1 352 ? -2.836 13.894 -4.884 1.00 84.62 352 CYS A C 1
ATOM 2578 O O . CYS A 1 352 ? -1.623 13.879 -4.647 1.00 84.62 352 CYS A O 1
ATOM 2580 N N . ILE A 1 353 ? -3.732 14.497 -4.099 1.00 88.62 353 ILE A N 1
ATOM 2581 C CA . ILE A 1 353 ? -3.428 15.099 -2.798 1.00 88.62 353 ILE A CA 1
ATOM 2582 C C . ILE A 1 353 ? -3.852 14.100 -1.715 1.00 88.62 353 ILE A C 1
ATOM 2584 O O . ILE A 1 353 ? -5.036 13.761 -1.673 1.00 88.62 353 ILE A O 1
ATOM 2588 N N . PRO A 1 354 ? -2.942 13.661 -0.825 1.00 89.62 354 PRO A N 1
ATOM 2589 C CA . PRO A 1 354 ? -3.296 12.805 0.303 1.00 89.62 354 PRO A CA 1
ATOM 2590 C C . PRO A 1 354 ? -4.491 13.346 1.098 1.00 89.62 354 PRO A C 1
ATOM 2592 O O . PRO A 1 354 ? -4.609 14.550 1.331 1.00 89.62 354 PRO A O 1
ATOM 2595 N N . GLY A 1 355 ? -5.388 12.451 1.496 1.00 88.44 355 GLY A N 1
ATOM 2596 C CA . GLY A 1 355 ? -6.660 12.785 2.131 1.00 88.44 355 GLY A CA 1
ATOM 2597 C C . GLY A 1 355 ? -7.760 13.214 1.156 1.00 88.44 355 GLY A C 1
ATOM 2598 O O . GLY A 1 355 ? -8.788 13.706 1.611 1.00 88.44 355 GLY A O 1
ATOM 2599 N N . ASN A 1 356 ? -7.578 13.042 -0.160 1.00 89.38 356 ASN A N 1
ATOM 2600 C CA . ASN A 1 356 ? -8.613 13.269 -1.172 1.00 89.38 356 ASN A CA 1
ATOM 2601 C C . ASN A 1 356 ? -8.646 12.129 -2.202 1.00 89.38 356 ASN A C 1
ATOM 2603 O O . ASN A 1 356 ? -7.602 11.531 -2.479 1.00 89.38 356 ASN A O 1
ATOM 2607 N N . PRO A 1 357 ? -9.811 11.847 -2.818 1.00 87.75 357 PRO A N 1
ATOM 2608 C CA . PRO A 1 357 ? -9.894 10.867 -3.890 1.00 87.75 357 PRO A CA 1
ATOM 2609 C C . PRO A 1 357 ? -9.026 11.284 -5.074 1.00 87.75 357 PRO A C 1
ATOM 2611 O O . PRO A 1 357 ? -9.022 12.449 -5.478 1.00 87.75 357 PRO A O 1
ATOM 2614 N N . CYS A 1 358 ? -8.315 10.321 -5.650 1.00 87.94 358 CYS A N 1
ATOM 2615 C CA . CYS A 1 358 ? -7.423 10.566 -6.774 1.00 87.94 358 CYS A CA 1
ATOM 2616 C C . CYS A 1 358 ? -8.089 10.127 -8.076 1.00 87.94 358 CYS A C 1
ATOM 2618 O O . CYS A 1 358 ? -8.744 9.089 -8.126 1.00 87.94 358 CYS A O 1
ATOM 2620 N N . SER A 1 359 ? -7.940 10.941 -9.122 1.00 89.38 359 SER A N 1
ATOM 2621 C CA . SER A 1 359 ? -8.419 10.597 -10.460 1.00 89.38 359 SER A CA 1
ATOM 2622 C C . SER A 1 359 ? -7.482 9.556 -11.059 1.00 89.38 359 SER A C 1
ATOM 2624 O O . SER A 1 359 ? -6.314 9.854 -11.328 1.00 89.38 359 SER A O 1
ATOM 2626 N N . GLU A 1 360 ? -7.987 8.341 -11.238 1.00 91.81 360 GLU A N 1
ATOM 2627 C CA . GLU A 1 360 ? -7.225 7.213 -11.757 1.00 91.81 360 GLU A CA 1
ATOM 2628 C C . GLU A 1 360 ? -8.009 6.449 -12.824 1.00 91.81 360 GLU A C 1
ATOM 2630 O O . GLU A 1 360 ? -9.207 6.208 -12.686 1.00 91.81 360 GLU A O 1
ATOM 2635 N N . ASP A 1 361 ? -7.301 6.046 -13.877 1.00 93.69 361 ASP A N 1
ATOM 2636 C CA . ASP A 1 361 ? -7.821 5.186 -14.931 1.00 93.69 361 ASP A CA 1
ATOM 2637 C C . ASP A 1 361 ? -7.234 3.788 -14.745 1.00 93.69 361 ASP A C 1
ATOM 2639 O O . ASP A 1 361 ? -6.036 3.563 -14.957 1.00 93.69 361 ASP A O 1
ATOM 2643 N N . VAL A 1 362 ? -8.078 2.841 -14.333 1.00 96.81 362 VAL A N 1
ATOM 2644 C CA . VAL A 1 362 ? -7.721 1.419 -14.276 1.00 96.81 362 VAL A CA 1
ATOM 2645 C C . VAL A 1 362 ? -7.651 0.886 -15.703 1.00 96.81 362 VAL A C 1
ATOM 2647 O O . VAL A 1 362 ? -8.659 0.852 -16.408 1.00 96.81 362 VAL A O 1
ATOM 2650 N N . PHE A 1 363 ? -6.466 0.456 -16.128 1.00 97.25 363 PHE A N 1
ATOM 2651 C CA . PHE A 1 363 ? -6.253 -0.088 -17.471 1.00 97.25 363 PHE A CA 1
ATOM 2652 C C . PHE A 1 363 ? -6.170 -1.618 -17.492 1.00 97.25 363 PHE A C 1
ATOM 2654 O O . PHE A 1 363 ? -6.323 -2.213 -18.558 1.00 97.25 363 PHE A O 1
ATOM 2661 N N . TRP A 1 364 ? -5.952 -2.262 -16.340 1.00 98.06 364 TRP A N 1
ATOM 2662 C CA . TRP A 1 364 ? -5.940 -3.721 -16.228 1.00 98.06 364 TRP A CA 1
ATOM 2663 C C . TRP A 1 364 ? -6.334 -4.202 -14.826 1.00 98.06 364 TRP A C 1
ATOM 2665 O O . TRP A 1 364 ? -6.054 -3.548 -13.821 1.00 98.06 364 TRP A O 1
ATOM 2675 N N . THR A 1 365 ? -6.984 -5.363 -14.755 1.00 98.25 365 THR A N 1
ATOM 2676 C CA . THR A 1 365 ? -7.240 -6.114 -13.518 1.00 98.25 365 THR A CA 1
ATOM 2677 C C . THR A 1 365 ? -6.734 -7.530 -13.733 1.00 98.25 365 THR A C 1
ATOM 2679 O O . THR A 1 365 ? -7.149 -8.180 -14.688 1.00 98.25 365 THR A O 1
ATOM 2682 N N . SER A 1 366 ? -5.840 -7.983 -12.858 1.00 97.88 366 SER A N 1
ATOM 2683 C CA . SER A 1 366 ? -5.222 -9.305 -12.943 1.00 97.88 366 SER A CA 1
ATOM 2684 C C . SER A 1 366 ? -6.270 -10.413 -12.843 1.00 97.88 366 SER A C 1
ATOM 2686 O O . SER A 1 366 ? -7.161 -10.374 -11.991 1.00 97.88 366 SER A O 1
ATOM 2688 N N . GLU A 1 367 ? -6.116 -11.445 -13.671 1.00 96.06 367 GLU A N 1
ATOM 2689 C CA . GLU A 1 367 ? -6.876 -12.696 -13.552 1.00 96.06 367 GLU A CA 1
ATOM 2690 C C . GLU A 1 367 ? -6.317 -13.600 -12.438 1.00 96.06 367 GLU A C 1
ATOM 2692 O O . GLU A 1 367 ? -7.005 -14.491 -11.938 1.00 96.06 367 GLU A O 1
ATOM 2697 N N . SER A 1 368 ? -5.067 -13.365 -12.030 1.00 95.69 368 SER A N 1
ATOM 2698 C CA . SER A 1 368 ? -4.417 -14.046 -10.911 1.00 95.69 368 SER A CA 1
ATOM 2699 C C . SER A 1 368 ? -4.617 -13.285 -9.602 1.00 95.69 368 SER A C 1
ATOM 2701 O O . SER A 1 368 ? -4.504 -12.060 -9.551 1.00 95.69 368 SER A O 1
ATOM 2703 N N . LEU A 1 369 ? -4.826 -14.022 -8.513 1.00 96.88 369 LEU A N 1
ATOM 2704 C CA . LEU A 1 369 ? -4.789 -13.455 -7.168 1.00 96.88 369 LEU A CA 1
ATOM 2705 C C . LEU A 1 369 ? -3.346 -13.352 -6.664 1.00 96.88 369 LEU A C 1
ATOM 2707 O O . LEU A 1 369 ? -2.531 -14.248 -6.905 1.00 96.88 369 LEU A O 1
ATOM 2711 N N . ALA A 1 370 ? -3.066 -12.271 -5.942 1.00 97.50 370 ALA A N 1
ATOM 2712 C CA . ALA A 1 370 ? -1.859 -12.107 -5.146 1.00 97.50 370 ALA A CA 1
ATOM 2713 C C . ALA A 1 370 ? -1.993 -12.843 -3.813 1.00 97.50 370 ALA A C 1
ATOM 2715 O O . ALA A 1 370 ? -3.081 -12.882 -3.244 1.00 97.50 370 ALA A O 1
ATOM 2716 N N . ASN A 1 371 ? -0.888 -13.374 -3.297 1.00 97.12 371 ASN A N 1
ATOM 2717 C CA . ASN A 1 371 ? -0.799 -13.989 -1.977 1.00 97.12 371 ASN A CA 1
ATOM 2718 C C . ASN A 1 371 ? 0.010 -13.095 -1.038 1.00 97.12 371 ASN A C 1
ATOM 2720 O O . ASN A 1 371 ? 1.133 -12.708 -1.358 1.00 97.12 371 ASN A O 1
ATOM 2724 N N . TYR A 1 372 ? -0.530 -12.801 0.141 1.00 95.56 372 TYR A N 1
ATOM 2725 C CA . TYR A 1 372 ? 0.236 -12.102 1.167 1.00 95.56 372 TYR A CA 1
ATOM 2726 C C . TYR A 1 372 ? 1.284 -13.028 1.829 1.00 95.56 372 TYR A C 1
ATOM 2728 O O . TYR A 1 372 ? 1.053 -14.240 1.932 1.00 95.56 372 TYR A O 1
ATOM 2736 N N . PRO A 1 373 ? 2.412 -12.485 2.332 1.00 95.75 373 PRO A N 1
ATOM 2737 C CA . PRO A 1 373 ? 2.802 -11.076 2.278 1.00 95.75 373 PRO A CA 1
ATOM 2738 C C . PRO A 1 373 ? 3.454 -10.669 0.950 1.00 95.75 373 PRO A C 1
ATOM 2740 O O . PRO A 1 373 ? 4.109 -11.478 0.296 1.00 95.75 373 PRO A O 1
ATOM 2743 N N . LEU A 1 374 ? 3.319 -9.392 0.584 1.00 96.62 374 LEU A N 1
ATOM 2744 C CA . LEU A 1 374 ? 3.979 -8.785 -0.581 1.00 96.62 374 LEU A CA 1
ATOM 2745 C C . LEU A 1 374 ? 4.981 -7.699 -0.167 1.00 96.62 374 LEU A C 1
ATOM 2747 O O . LEU A 1 374 ? 4.910 -7.165 0.937 1.00 96.62 374 LEU A O 1
ATOM 2751 N N . ARG A 1 375 ? 5.894 -7.333 -1.065 1.00 96.62 375 ARG A N 1
ATOM 2752 C CA . ARG A 1 375 ? 6.790 -6.167 -0.948 1.00 96.62 375 ARG A CA 1
ATOM 2753 C C . ARG A 1 375 ? 6.803 -5.376 -2.252 1.00 96.62 375 ARG A C 1
ATOM 2755 O O . ARG A 1 375 ? 6.451 -5.924 -3.294 1.00 96.62 375 ARG A O 1
ATOM 2762 N N . VAL A 1 376 ? 7.226 -4.115 -2.200 1.00 97.69 376 VAL A N 1
ATOM 2763 C CA . VAL A 1 376 ? 7.532 -3.346 -3.414 1.00 97.69 376 VAL A CA 1
ATOM 2764 C C . VAL A 1 376 ? 8.797 -3.909 -4.040 1.00 97.69 376 VAL A C 1
ATOM 2766 O O . VAL A 1 376 ? 9.740 -4.232 -3.321 1.00 97.69 376 VAL A O 1
ATOM 2769 N N . ASP A 1 377 ? 8.814 -4.019 -5.361 1.00 96.69 377 ASP A N 1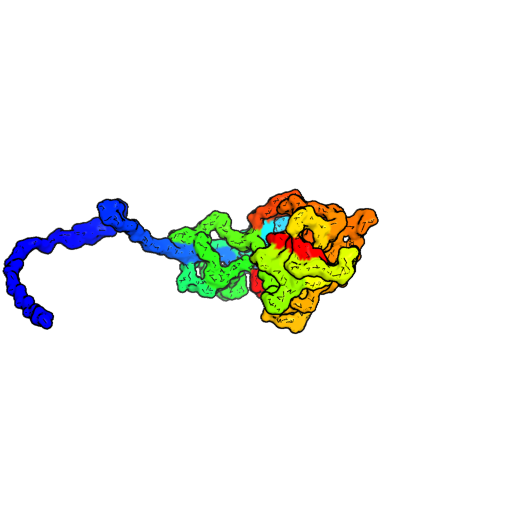
ATOM 2770 C CA . ASP A 1 377 ? 9.937 -4.586 -6.097 1.00 96.69 377 ASP A CA 1
ATOM 2771 C C . ASP A 1 377 ? 10.146 -3.868 -7.429 1.00 96.69 377 ASP A C 1
ATOM 2773 O O . ASP A 1 377 ? 9.193 -3.333 -8.012 1.00 96.69 377 ASP A O 1
ATOM 2777 N N . THR A 1 378 ? 11.398 -3.803 -7.879 1.00 96.94 378 THR A N 1
ATOM 2778 C CA . THR A 1 378 ? 11.798 -2.979 -9.022 1.00 96.94 378 THR A CA 1
ATOM 2779 C C . THR A 1 378 ? 12.875 -3.630 -9.869 1.00 96.94 378 THR A C 1
ATOM 2781 O O . THR A 1 378 ? 13.714 -4.388 -9.391 1.00 96.94 378 THR A O 1
ATOM 2784 N N . SER A 1 379 ? 12.880 -3.280 -11.150 1.00 96.88 379 SER A N 1
ATOM 2785 C CA . SER A 1 379 ? 13.886 -3.729 -12.093 1.00 96.88 379 SER A CA 1
ATOM 2786 C C . SER A 1 379 ? 14.158 -2.672 -13.161 1.00 96.88 379 SER A C 1
ATOM 2788 O O . SER A 1 379 ? 13.252 -2.004 -13.661 1.00 96.88 379 SER A O 1
ATOM 2790 N N . PHE A 1 380 ? 15.424 -2.529 -13.530 1.00 96.62 380 PHE A N 1
ATOM 2791 C CA . PHE A 1 380 ? 15.937 -1.548 -14.473 1.00 96.62 380 PHE A CA 1
ATOM 2792 C C . PHE A 1 380 ? 16.825 -2.218 -15.507 1.00 96.62 380 PHE A C 1
ATOM 2794 O O . PHE A 1 380 ? 17.549 -3.173 -15.213 1.00 96.62 380 PHE A O 1
ATOM 2801 N N . ARG A 1 381 ? 16.845 -1.638 -16.703 1.00 93.75 381 ARG A N 1
ATOM 2802 C CA . ARG A 1 381 ? 17.625 -2.133 -17.838 1.00 93.75 381 ARG A CA 1
ATOM 2803 C C . ARG A 1 381 ? 18.704 -1.142 -18.279 1.00 93.75 381 ARG A C 1
ATOM 2805 O O . ARG A 1 381 ? 19.863 -1.519 -18.429 1.00 93.75 381 ARG A O 1
ATOM 2812 N N . GLU A 1 382 ? 18.364 0.130 -18.454 1.00 95.12 382 GLU A N 1
ATOM 2813 C CA . GLU A 1 382 ? 19.307 1.149 -18.919 1.00 95.12 382 GLU A CA 1
ATOM 2814 C C . GLU A 1 382 ? 19.855 2.014 -17.784 1.00 95.12 382 GLU A C 1
ATOM 2816 O O . GLU A 1 382 ? 19.129 2.459 -16.893 1.00 95.12 382 GLU A O 1
ATOM 2821 N N . ALA A 1 383 ? 21.157 2.302 -17.836 1.00 95.19 383 ALA A N 1
ATOM 2822 C CA . ALA A 1 383 ? 21.790 3.255 -16.936 1.00 95.19 383 ALA A CA 1
ATOM 2823 C C . ALA A 1 383 ? 21.079 4.611 -16.970 1.00 95.19 383 ALA A C 1
ATOM 2825 O O . ALA A 1 383 ? 20.680 5.087 -18.032 1.00 95.19 383 ALA A O 1
ATOM 2826 N N . ASN A 1 384 ? 21.025 5.265 -15.809 1.00 94.94 384 ASN A N 1
ATOM 2827 C CA . ASN A 1 384 ? 20.365 6.550 -15.589 1.00 94.94 384 ASN A CA 1
ATOM 2828 C C . ASN A 1 384 ? 18.832 6.535 -15.580 1.00 94.94 384 ASN A C 1
ATOM 2830 O O . ASN A 1 384 ? 18.240 7.610 -15.478 1.00 94.94 384 ASN A O 1
ATOM 2834 N N . ALA A 1 385 ? 18.198 5.364 -15.651 1.00 95.12 385 ALA A N 1
ATOM 2835 C CA . ALA A 1 385 ? 16.780 5.224 -15.349 1.00 95.12 385 ALA A CA 1
ATOM 2836 C C . ALA A 1 385 ? 16.530 5.489 -13.854 1.00 95.12 385 ALA A C 1
ATOM 2838 O O . ALA A 1 385 ? 17.302 5.039 -12.999 1.00 95.12 385 ALA A O 1
ATOM 2839 N N . ILE A 1 386 ? 15.474 6.245 -13.545 1.00 95.31 386 ILE A N 1
ATOM 2840 C CA . ILE A 1 386 ? 15.106 6.656 -12.188 1.00 95.31 386 ILE A CA 1
ATOM 2841 C C . ILE A 1 386 ? 13.621 6.362 -11.957 1.00 95.31 386 ILE A C 1
ATOM 2843 O O . ILE A 1 386 ? 12.773 6.769 -12.750 1.00 95.31 386 ILE A O 1
ATOM 2847 N N . LEU A 1 387 ? 13.309 5.686 -10.855 1.00 95.69 387 LEU A N 1
ATOM 2848 C CA . LEU A 1 387 ? 11.975 5.694 -10.260 1.00 95.69 387 LEU A CA 1
ATOM 2849 C C . LEU A 1 387 ? 11.925 6.789 -9.197 1.00 95.69 387 LEU A C 1
ATOM 2851 O O . LEU A 1 387 ? 12.765 6.816 -8.298 1.00 95.69 387 LEU A O 1
ATOM 2855 N N . GLU A 1 388 ? 10.945 7.679 -9.303 1.00 93.06 388 GLU A N 1
ATOM 2856 C CA . GLU A 1 388 ? 10.766 8.815 -8.400 1.00 93.06 388 GLU A CA 1
ATOM 2857 C C . GLU A 1 388 ? 9.500 8.668 -7.566 1.00 93.06 388 GLU A C 1
ATOM 2859 O O . GLU A 1 388 ? 8.468 8.177 -8.041 1.00 93.06 388 GLU A O 1
ATOM 2864 N N . LYS A 1 389 ? 9.577 9.188 -6.338 1.00 89.06 389 LYS A N 1
ATOM 2865 C CA . LYS A 1 389 ? 8.485 9.316 -5.375 1.00 89.06 389 LYS A CA 1
ATOM 2866 C C . LYS A 1 389 ? 7.774 7.990 -5.143 1.00 89.06 389 LYS A C 1
ATOM 2868 O O . LYS A 1 389 ? 6.548 7.947 -5.083 1.00 89.06 389 LYS A O 1
ATOM 2873 N N . VAL A 1 390 ? 8.546 6.913 -5.000 1.00 97.12 390 VAL A N 1
ATOM 2874 C CA . VAL A 1 390 ? 7.972 5.590 -4.762 1.00 97.12 390 VAL A CA 1
ATOM 2875 C C . VAL A 1 390 ? 7.395 5.551 -3.353 1.00 97.12 390 VAL A C 1
ATOM 2877 O O . VAL A 1 390 ? 8.105 5.734 -2.360 1.00 97.12 390 VAL A O 1
ATOM 2880 N N . VAL A 1 391 ? 6.089 5.359 -3.253 1.00 97.50 391 VAL A N 1
ATOM 2881 C CA . VAL A 1 391 ? 5.374 5.344 -1.977 1.00 97.50 391 VAL A CA 1
ATOM 2882 C C . VAL A 1 391 ? 4.461 4.132 -1.888 1.00 97.50 391 VAL A C 1
ATOM 2884 O O . VAL A 1 391 ? 4.012 3.600 -2.900 1.00 97.50 391 VAL A O 1
ATOM 2887 N N . VAL A 1 392 ? 4.178 3.698 -0.666 1.00 98.00 392 VAL A N 1
ATOM 2888 C CA . VAL A 1 392 ? 3.285 2.580 -0.373 1.00 98.00 392 VAL A CA 1
ATOM 2889 C C . VAL A 1 392 ? 2.218 3.010 0.627 1.00 98.00 392 VAL A C 1
ATOM 2891 O O . VAL A 1 392 ? 2.500 3.688 1.614 1.00 98.00 392 VAL A O 1
ATOM 2894 N N . VAL A 1 393 ? 0.977 2.604 0.384 1.00 97.62 393 VAL A N 1
ATOM 2895 C CA . VAL A 1 393 ? -0.104 2.662 1.372 1.00 97.62 393 VAL A CA 1
ATOM 2896 C C . VAL A 1 393 ? -0.447 1.242 1.765 1.00 97.62 393 VAL A C 1
ATOM 2898 O O . VAL A 1 393 ? -0.689 0.404 0.902 1.00 97.62 393 VAL A O 1
ATOM 2901 N N . ARG A 1 394 ? -0.453 0.973 3.069 1.00 97.12 394 ARG A N 1
ATOM 2902 C CA . ARG A 1 394 ? -0.758 -0.335 3.655 1.00 97.12 394 ARG A CA 1
ATOM 2903 C C . ARG A 1 394 ? -1.196 -0.174 5.108 1.00 97.12 394 ARG A C 1
ATOM 2905 O O . ARG A 1 394 ? -0.972 0.871 5.722 1.00 97.12 394 ARG A O 1
ATOM 2912 N N . ILE A 1 395 ? -1.756 -1.237 5.672 1.00 95.31 395 ILE A N 1
ATOM 2913 C CA . ILE A 1 395 ? -1.896 -1.374 7.123 1.00 95.31 395 ILE A CA 1
ATOM 2914 C C . ILE A 1 395 ? -0.515 -1.724 7.705 1.00 95.31 395 ILE A C 1
ATOM 2916 O O . ILE A 1 395 ? 0.096 -2.730 7.338 1.00 95.31 395 ILE A O 1
ATOM 2920 N N . GLN A 1 396 ? -0.006 -0.871 8.588 1.00 88.25 396 GLN A N 1
ATOM 2921 C CA . GLN A 1 396 ? 1.244 -1.044 9.321 1.00 88.25 396 GLN A CA 1
ATOM 2922 C C . GLN A 1 396 ? 1.005 -1.953 10.523 1.00 88.25 396 GLN A C 1
ATOM 2924 O O . GLN A 1 396 ? 0.085 -1.703 11.294 1.00 88.25 396 GLN A O 1
ATOM 2929 N N . ASN A 1 397 ? 1.869 -2.957 10.704 1.00 66.00 397 ASN A N 1
ATOM 2930 C CA . ASN A 1 397 ? 1.851 -3.883 11.846 1.00 66.00 397 ASN A CA 1
ATOM 2931 C C . ASN A 1 397 ? 0.439 -4.425 12.173 1.00 66.00 397 ASN A C 1
ATOM 2933 O O . ASN A 1 397 ? -0.106 -4.093 13.226 1.00 66.00 397 ASN A O 1
ATOM 2937 N N . PRO A 1 398 ? -0.160 -5.199 11.251 1.00 53.47 398 PRO A N 1
ATOM 2938 C CA . PRO A 1 398 ? -1.528 -5.694 11.377 1.00 53.47 398 PRO A CA 1
ATOM 2939 C C . PRO A 1 398 ? -1.775 -6.647 12.554 1.00 53.47 398 PRO A C 1
ATOM 2941 O O . PRO A 1 398 ? -0.846 -7.376 12.959 1.00 53.47 398 PRO A O 1
#

pLDDT: mean 85.99, std 15.92, range [29.91, 98.62]